Protein AF-A0A1I6H2F8-F1 (afdb_monomer)

Radius of gyration: 28.04 Å; Cα contacts (8 Å, |Δi|>4): 914; chains: 1; bounding box: 103×42×76 Å

Foldseek 3Di:
DDDDDDDDDDPPPPPDPVVLCVVQLAAEDPADPVLVVLLSLLVVLLVCCLPVVVVLLLVQQQLAFADQCVLDHSNVLSVLLVVLAARYEYEDADPPPDQKADDPVDRNYIYGYSVSSVPDDSLLSSLLVSLRSSVSSVFDCVVPDAQFQCSCRHSSNQSSCCSRPSHGDAHSPGDPPDDRAPDDSKDQLVFWLAWAAQQVVQWIWTAGLVQKIAIDHLQEGNSPDDIDGADEPPPDDSNQFQEWEAQNVVQKIWTAGQVQKIAIDHSRYRNNPHHIDGADEPPPDGSVQFLEWYAQNVPRWIWTAGQVQWIATDHSRYRNNPHHIDGADDAPPDGSVQFSYKYANNNVQKIWTAGSVQWIAIDHSRYRNNPHHIDGRIYHD

Nearest PDB structures (foldseek):
  7mq8-assembly1_SG  TM=4.516E-01  e=2.445E-06  Homo sapiens
  8h6l-assembly1_4Z  TM=3.918E-01  e=4.446E-07  Homo sapiens
  6ahd-assembly1_Y  TM=3.918E-01  e=4.981E-07  Homo sapiens
  5o9z-assembly1_L  TM=3.810E-01  e=2.519E-07  Homo sapiens
  8qzs-assembly1_v  TM=3.735E-01  e=9.306E-07  Homo sapiens

Secondary structure (DSSP, 8-state):
----------------SHHHHHHH--EEES--HHHHHHHHHHHHHHHHHHTTTHHHHHHHHHHS--BS-TT--HHHHHHHHHH----EEEEE---TT-SEEE-TTSTTEEEEEHHHHHHS-HHHHHHHHHHHHHHHTT---SSS-TTSTTGGGBHHHHHHHHHHHSSPPPTT-S-TTSPPPSS-SS--GGGEEEEEEETTTTEEEEEETTSEEEEEETTEEEEEEEEEE-B--TT--GGGEEEEEEETTTTEEEEEETTSEEEEEETTEEEEEEEEEE-B--TT--GGGEEEEEEETTTTEEEEEETTSEEEEEETTEEEEEEEEEE-BPSTT--GGGEEEEEEETTTTEEEEEETTSEEEEEETTEEEEEEEEEE-B---

Sequence (381 aa):
MRILALMVATAIVTNSTTPALAETGVRFQSCGTAVKEKIIQAYRRVLKRRGQQREQLVRCMDQAYVVEHQRHGPEKLVNELRKADVTTFLCRNLDANASAHKLLLDRGKMKIDRDFVRDRGTNEVAGTIAHEMMHNRGYKHSGNPIGTDFYPNTVPEQIENCVEMLTPNAYGSGNSNTPIPPGRDHYDATKMLGFALDGENNYVFGWDLNGTVFAGSTTRIHNYRIPYTFAVAPSVNRNDIVGFGLDGDTNMVFAWLRDGRVIAGASNDLDSKRAPYRYRLPSGYTPNDIVGMGVDGENNNNFAWYRDGRVSVGTSDNLGSRRAPYRYTLAPGYTPADVVGMAVDGENNMIFAFYRDGMVSAGTSDDLDKFRAPARVITGR

Mean predicted aligned error: 6.12 Å

Structure (mmCIF, N/CA/C/O backbone):
data_AF-A0A1I6H2F8-F1
#
_entry.id   AF-A0A1I6H2F8-F1
#
loop_
_atom_site.group_PDB
_atom_site.id
_atom_site.type_symbol
_atom_site.label_atom_id
_atom_site.label_alt_id
_atom_site.label_comp_id
_atom_site.label_asym_id
_atom_site.label_entity_id
_atom_site.label_seq_id
_atom_site.pdbx_PDB_ins_code
_atom_site.Cartn_x
_atom_site.Cartn_y
_atom_site.Cartn_z
_atom_site.occupancy
_atom_site.B_iso_or_equiv
_atom_site.auth_seq_id
_atom_site.auth_comp_id
_atom_site.auth_asym_id
_atom_site.auth_atom_id
_atom_site.pdbx_PDB_model_num
ATOM 1 N N . MET A 1 1 ? -75.310 -19.002 44.319 1.00 46.44 1 MET A N 1
ATOM 2 C CA . MET A 1 1 ? -74.051 -19.144 43.552 1.00 46.44 1 MET A CA 1
ATOM 3 C C . MET A 1 1 ? -73.141 -17.973 43.889 1.00 46.44 1 MET A C 1
ATOM 5 O O . MET A 1 1 ? -73.486 -16.850 43.555 1.00 46.44 1 MET A O 1
ATOM 9 N N . ARG A 1 2 ? -72.038 -18.208 44.611 1.00 42.94 2 ARG A N 1
ATOM 10 C CA . ARG A 1 2 ? -70.994 -17.202 44.872 1.00 42.94 2 ARG A CA 1
ATOM 11 C C . ARG A 1 2 ? -69.798 -17.537 43.983 1.00 42.94 2 ARG A C 1
ATOM 13 O O . ARG A 1 2 ? -69.260 -18.633 44.093 1.00 42.94 2 ARG A O 1
ATOM 20 N N . ILE A 1 3 ? -69.441 -16.621 43.090 1.00 47.69 3 ILE A N 1
ATOM 21 C CA . ILE A 1 3 ? -68.282 -16.728 42.199 1.00 47.69 3 ILE A CA 1
ATOM 22 C C . ILE A 1 3 ? -67.080 -16.164 42.965 1.00 47.69 3 ILE A C 1
ATOM 24 O O . ILE A 1 3 ? -67.052 -14.975 43.275 1.00 47.69 3 ILE A O 1
ATOM 28 N N . LEU A 1 4 ? -66.124 -17.026 43.323 1.00 51.28 4 LEU A N 1
ATOM 29 C CA . LEU A 1 4 ? -64.829 -16.619 43.871 1.00 51.28 4 LEU A CA 1
ATOM 30 C C . LEU A 1 4 ? -63.921 -16.196 42.708 1.00 51.28 4 LEU A C 1
ATOM 32 O O . LEU A 1 4 ? -63.583 -17.014 41.855 1.00 51.28 4 LEU A O 1
ATOM 36 N N . ALA A 1 5 ? -63.524 -14.924 42.683 1.00 53.53 5 ALA A N 1
ATOM 37 C CA . ALA A 1 5 ? -62.494 -14.414 41.789 1.00 53.53 5 ALA A CA 1
ATOM 38 C C . ALA A 1 5 ? -61.108 -14.736 42.373 1.00 53.53 5 ALA A C 1
ATOM 40 O O . ALA A 1 5 ? -60.748 -14.254 43.447 1.00 53.53 5 ALA A O 1
ATOM 41 N N . LEU A 1 6 ? -60.343 -15.571 41.670 1.00 56.94 6 LEU A N 1
ATOM 42 C CA . LEU A 1 6 ? -58.971 -15.931 42.015 1.00 56.94 6 LEU A CA 1
ATOM 43 C C . LEU A 1 6 ? -58.028 -14.846 41.460 1.00 56.94 6 LEU A C 1
ATOM 45 O O . LEU A 1 6 ? -57.772 -14.800 40.258 1.00 56.94 6 LEU A O 1
ATOM 49 N N . MET A 1 7 ? -57.534 -13.946 42.315 1.00 50.59 7 MET A N 1
ATOM 50 C CA . MET A 1 7 ? -56.449 -13.029 41.947 1.00 50.59 7 MET A CA 1
ATOM 51 C C . MET A 1 7 ? -55.124 -13.797 41.940 1.00 50.59 7 MET A C 1
ATOM 53 O O . MET A 1 7 ? -54.600 -14.160 42.991 1.00 50.59 7 MET A O 1
ATOM 57 N N . VAL A 1 8 ? -54.573 -14.038 40.751 1.00 59.28 8 VAL A N 1
ATOM 58 C CA . VAL A 1 8 ? -53.205 -14.538 40.581 1.00 59.28 8 VAL A CA 1
ATOM 59 C C . VAL A 1 8 ? -52.257 -13.347 40.713 1.00 59.28 8 VAL A C 1
ATOM 61 O O . VAL A 1 8 ? -52.171 -12.504 39.824 1.00 59.28 8 VAL A O 1
ATOM 64 N N . ALA A 1 9 ? -51.571 -13.253 41.851 1.00 53.38 9 ALA A N 1
ATOM 65 C CA . ALA A 1 9 ? -50.505 -12.284 42.062 1.00 53.38 9 ALA A CA 1
ATOM 66 C C . ALA A 1 9 ? -49.253 -12.736 41.294 1.00 53.38 9 ALA A C 1
ATOM 68 O O . ALA A 1 9 ? -48.520 -13.621 41.735 1.00 53.38 9 ALA A O 1
ATOM 69 N N . THR A 1 10 ? -49.010 -12.142 40.128 1.00 61.38 10 THR A N 1
ATOM 70 C CA . THR A 1 10 ? -47.768 -12.339 39.376 1.00 61.38 10 THR A CA 1
ATOM 71 C C . THR A 1 10 ? -46.630 -11.659 40.136 1.00 61.38 10 THR A C 1
ATOM 73 O O . THR A 1 10 ? -46.508 -10.435 40.127 1.00 61.38 10 THR A O 1
ATOM 76 N N . ALA A 1 11 ? -45.805 -12.441 40.831 1.00 51.50 11 ALA A N 1
ATOM 77 C CA . ALA A 1 11 ? -44.583 -11.938 41.443 1.00 51.50 11 ALA A CA 1
ATOM 78 C C . ALA A 1 11 ? -43.627 -11.474 40.333 1.00 51.50 11 ALA A C 1
ATOM 80 O O . ALA A 1 11 ? -43.073 -12.284 39.590 1.00 51.50 11 ALA A O 1
ATOM 81 N N . ILE A 1 12 ? -43.452 -10.158 40.204 1.00 58.84 12 ILE A N 1
ATOM 82 C CA . ILE A 1 12 ? -42.422 -9.569 39.349 1.00 58.84 12 ILE A CA 1
ATOM 83 C C . ILE A 1 12 ? -41.082 -9.872 40.021 1.00 58.84 12 ILE A C 1
ATOM 85 O O . ILE A 1 12 ? -40.680 -9.197 40.967 1.00 58.84 12 ILE A O 1
ATOM 89 N N . VAL A 1 13 ? -40.405 -10.922 39.558 1.00 52.41 13 VAL A N 1
ATOM 90 C CA . VAL A 1 13 ? -39.018 -11.197 39.935 1.00 52.41 13 VAL A CA 1
ATOM 91 C C . VAL A 1 13 ? -38.171 -10.083 39.327 1.00 52.41 13 VAL A C 1
ATOM 93 O O . VAL A 1 13 ? -37.911 -10.058 38.125 1.00 52.41 13 VAL A O 1
ATOM 96 N N . THR A 1 14 ? -37.779 -9.111 40.148 1.00 52.50 14 THR A N 1
ATOM 97 C CA . THR A 1 14 ? -36.806 -8.097 39.755 1.00 52.50 14 THR A CA 1
ATOM 98 C C . THR A 1 14 ? -35.451 -8.787 39.632 1.00 52.50 14 THR A C 1
ATOM 100 O O . THR A 1 14 ? -34.799 -9.111 40.622 1.00 52.50 14 THR A O 1
ATOM 103 N N . ASN A 1 15 ? -35.036 -9.074 38.396 1.00 50.09 15 ASN A N 1
ATOM 104 C CA . ASN A 1 15 ? -33.700 -9.593 38.122 1.00 50.09 15 ASN A CA 1
ATOM 105 C C . ASN A 1 15 ? -32.667 -8.595 38.659 1.00 50.09 15 ASN A C 1
ATOM 107 O O . ASN A 1 15 ? -32.497 -7.495 38.135 1.00 50.09 15 ASN A O 1
ATOM 111 N N . SER A 1 16 ? -32.009 -8.989 39.746 1.00 54.66 16 SER A N 1
ATOM 112 C CA . SER A 1 16 ? -30.914 -8.258 40.366 1.00 54.66 16 SER A CA 1
ATOM 113 C C . SER A 1 16 ? -29.819 -7.964 39.332 1.00 54.66 16 SER A C 1
ATOM 115 O O . SER A 1 16 ? -29.306 -8.865 38.672 1.00 54.66 16 SER A O 1
ATOM 117 N N . THR A 1 17 ? -29.442 -6.692 39.200 1.00 55.12 17 THR A N 1
ATOM 118 C CA . THR A 1 17 ? -28.393 -6.199 38.288 1.00 55.12 17 THR A CA 1
ATOM 119 C C . THR A 1 17 ? -26.970 -6.423 38.822 1.00 55.12 17 THR A C 1
ATOM 121 O O . THR A 1 17 ? -25.987 -6.075 38.161 1.00 55.12 17 THR A O 1
ATOM 124 N N . THR A 1 18 ? -26.822 -7.023 40.007 1.00 57.19 18 THR A N 1
ATOM 125 C CA . THR A 1 18 ? -25.530 -7.254 40.671 1.00 57.19 18 THR A CA 1
ATOM 126 C C . THR A 1 18 ? -24.567 -8.197 39.917 1.00 57.19 18 THR A C 1
ATOM 128 O O . THR A 1 18 ? -23.368 -7.911 39.939 1.00 57.19 18 THR A O 1
ATOM 131 N N . PRO A 1 19 ? -25.002 -9.248 39.183 1.00 61.53 19 PRO A N 1
ATOM 132 C CA . PRO A 1 19 ? -24.077 -10.158 38.489 1.00 61.53 19 PRO A CA 1
ATOM 133 C C . PRO A 1 19 ? -23.282 -9.492 37.354 1.00 61.53 19 PRO A C 1
ATOM 135 O O . PRO A 1 19 ? -22.143 -9.860 37.083 1.00 61.53 19 PRO A O 1
ATOM 138 N N . ALA A 1 20 ? -23.849 -8.476 36.695 1.00 59.09 20 ALA A N 1
ATOM 139 C CA . ALA A 1 20 ? -23.264 -7.907 35.479 1.00 59.09 20 ALA A CA 1
ATOM 140 C C . ALA A 1 20 ? -22.025 -7.020 35.724 1.00 59.09 20 ALA A C 1
ATOM 142 O O . ALA A 1 20 ? -21.188 -6.861 34.834 1.00 59.09 20 ALA A O 1
ATOM 143 N N . LEU A 1 21 ? -21.886 -6.450 36.926 1.00 59.53 21 LEU A N 1
ATOM 144 C CA . LEU A 1 21 ? -20.728 -5.631 37.313 1.00 59.53 21 LEU A CA 1
ATOM 145 C C . LEU A 1 21 ? -19.488 -6.472 37.625 1.00 59.53 21 LEU A C 1
ATOM 147 O O . LEU A 1 21 ? -18.376 -6.053 37.308 1.00 59.53 21 LEU A O 1
ATOM 151 N N . ALA A 1 22 ? -19.677 -7.651 38.222 1.00 63.72 22 ALA A N 1
ATOM 152 C CA . ALA A 1 22 ? -18.575 -8.522 38.621 1.00 63.72 22 ALA A CA 1
ATOM 153 C C . ALA A 1 22 ? -17.786 -9.053 37.412 1.00 63.72 22 ALA A C 1
ATOM 155 O O . ALA A 1 22 ? -16.574 -9.219 37.493 1.00 63.72 22 ALA A O 1
ATOM 156 N N . GLU A 1 23 ? -18.453 -9.259 36.275 1.00 70.50 23 GLU A N 1
ATOM 157 C CA . GLU A 1 23 ? -17.827 -9.861 35.093 1.00 70.50 23 GLU A CA 1
ATOM 158 C C . GLU A 1 23 ? -16.942 -8.910 34.281 1.00 70.50 23 GLU A C 1
ATOM 160 O O . GLU A 1 23 ? -16.015 -9.361 33.616 1.00 70.50 23 GLU A O 1
ATOM 165 N N . THR A 1 24 ? -17.227 -7.606 34.279 1.00 80.81 24 THR A N 1
ATOM 166 C CA . THR A 1 24 ? -16.480 -6.651 33.436 1.00 80.81 24 THR A CA 1
ATOM 167 C C . THR A 1 24 ? -15.374 -5.920 34.187 1.00 80.81 24 THR A C 1
ATOM 169 O O . THR A 1 24 ? -14.450 -5.416 33.553 1.00 80.81 24 THR A O 1
ATOM 172 N N . GLY A 1 25 ? -15.460 -5.832 35.518 1.00 89.31 25 GLY A N 1
ATOM 173 C CA . GLY A 1 25 ? -14.488 -5.109 36.343 1.00 89.31 25 GLY A CA 1
ATOM 174 C C . GLY A 1 25 ? -14.472 -3.588 36.129 1.00 89.31 25 GLY A C 1
ATOM 175 O O . GLY A 1 25 ? -13.591 -2.913 36.660 1.00 89.31 25 GLY A O 1
ATOM 176 N N . VAL A 1 26 ? -15.427 -3.029 35.371 1.00 94.25 26 VAL A N 1
ATOM 177 C CA . VAL A 1 26 ? -15.472 -1.594 35.054 1.00 94.25 26 VAL A CA 1
ATOM 178 C C . VAL A 1 26 ? -16.368 -0.824 36.020 1.00 94.25 26 VAL A C 1
ATOM 180 O O . VAL A 1 26 ? -17.435 -1.280 36.437 1.00 94.25 26 VAL A O 1
ATOM 183 N N . ARG A 1 27 ? -15.931 0.384 36.377 1.00 95.94 27 ARG A N 1
ATOM 184 C CA . ARG A 1 27 ? -16.668 1.317 37.235 1.00 95.94 27 ARG A CA 1
ATOM 185 C C . ARG A 1 27 ? -17.476 2.289 36.382 1.00 95.94 27 ARG A C 1
ATOM 187 O O . ARG A 1 27 ? -17.083 2.630 35.271 1.00 95.94 27 ARG A O 1
ATOM 194 N N . PHE A 1 28 ? -18.584 2.777 36.926 1.00 96.12 28 PHE A N 1
ATOM 195 C CA . PHE A 1 28 ? -19.455 3.743 36.258 1.00 96.12 28 PHE A CA 1
ATOM 196 C C . PHE A 1 28 ? -19.652 4.961 37.148 1.00 96.12 28 PHE A C 1
ATOM 198 O O . PHE A 1 28 ? -19.914 4.811 38.342 1.00 96.12 28 PHE A O 1
ATOM 205 N N . GLN A 1 29 ? -19.559 6.154 36.569 1.00 96.69 29 GLN A N 1
ATOM 206 C CA . GLN A 1 29 ? -19.866 7.411 37.247 1.00 96.69 29 GLN A CA 1
ATOM 207 C C . GLN A 1 29 ? -20.886 8.195 36.427 1.00 96.69 29 GLN A C 1
ATOM 209 O O . GLN A 1 29 ? -20.746 8.319 35.211 1.00 96.69 29 GLN A O 1
ATOM 214 N N . SER A 1 30 ? -21.907 8.723 37.105 1.00 96.31 30 SER A N 1
ATOM 215 C CA . SER A 1 30 ? -22.955 9.561 36.499 1.00 96.31 30 SER A CA 1
ATOM 216 C C . SER A 1 30 ? -23.764 8.883 35.377 1.00 96.31 30 SER A C 1
ATOM 218 O O . SER A 1 30 ? -24.385 9.556 34.560 1.00 96.31 30 SER A O 1
ATOM 220 N N . CYS A 1 31 ? -23.802 7.548 35.346 1.00 95.12 31 CYS A N 1
ATOM 221 C CA . CYS A 1 31 ? -24.565 6.770 34.369 1.00 95.12 31 CYS A CA 1
ATOM 222 C C . CYS A 1 31 ? -25.918 6.337 34.947 1.00 95.12 31 CYS A C 1
ATOM 224 O O . CYS A 1 31 ? -25.958 5.687 35.992 1.00 95.12 31 CYS A O 1
ATOM 226 N N . GLY A 1 32 ? -27.018 6.640 34.251 1.00 95.12 32 GLY A N 1
ATOM 227 C CA . GLY A 1 32 ? -28.323 6.040 34.555 1.00 95.12 32 GLY A CA 1
ATOM 228 C C . GLY A 1 32 ? -28.325 4.530 34.280 1.00 95.12 32 GLY A C 1
ATOM 229 O O . GLY A 1 32 ? -27.518 4.050 33.483 1.00 95.12 32 GLY A O 1
ATOM 230 N N . THR A 1 33 ? -29.230 3.779 34.914 1.00 94.06 33 THR A N 1
ATOM 231 C CA . THR A 1 33 ? -29.260 2.302 34.853 1.00 94.06 33 THR A CA 1
ATOM 232 C C . THR A 1 33 ? -29.285 1.759 33.422 1.00 94.06 33 THR A C 1
ATOM 234 O O . THR A 1 33 ? -28.421 0.962 33.069 1.00 94.06 33 THR A O 1
ATOM 237 N N . ALA A 1 34 ? -30.187 2.255 32.568 1.00 94.56 34 ALA A N 1
ATOM 238 C CA . ALA A 1 34 ? -30.300 1.795 31.179 1.00 94.56 34 ALA A CA 1
ATOM 239 C C . ALA A 1 34 ? -29.028 2.068 30.349 1.00 94.56 34 ALA A C 1
ATOM 241 O O . ALA A 1 34 ? -28.564 1.216 29.593 1.00 94.56 34 ALA A O 1
ATOM 242 N N . VAL A 1 35 ? -28.420 3.245 30.531 1.00 95.88 35 VAL A N 1
ATOM 243 C CA . VAL A 1 35 ? -27.164 3.639 29.864 1.00 95.88 35 VAL A CA 1
ATOM 244 C C . VAL A 1 35 ? -26.019 2.734 30.319 1.00 95.88 35 VAL A C 1
ATOM 246 O O . VAL A 1 35 ? -25.266 2.217 29.498 1.00 95.88 35 VAL A O 1
ATOM 249 N N . LYS A 1 36 ? -25.921 2.484 31.629 1.00 95.62 36 LYS A N 1
ATOM 250 C CA . LYS A 1 36 ? -24.929 1.581 32.219 1.00 95.62 36 LYS A CA 1
ATOM 251 C C . LYS A 1 36 ? -25.048 0.164 31.657 1.00 95.62 36 LYS A C 1
ATOM 253 O O . LYS A 1 36 ? -24.040 -0.408 31.255 1.00 95.62 36 LYS A O 1
ATOM 258 N N . GLU A 1 37 ? -26.252 -0.397 31.611 1.00 94.88 37 GLU A N 1
ATOM 259 C CA . GLU A 1 37 ? -26.484 -1.741 31.071 1.00 94.88 37 GLU A CA 1
ATOM 260 C C . GLU A 1 37 ? -26.068 -1.845 29.603 1.00 94.88 37 GLU A C 1
ATOM 262 O O . GLU A 1 37 ? -25.376 -2.798 29.233 1.00 94.88 37 GLU A O 1
ATOM 267 N N . LYS A 1 38 ? -26.398 -0.840 28.783 1.00 96.50 38 LYS A N 1
ATOM 268 C CA . LYS A 1 38 ? -25.986 -0.830 27.377 1.00 96.50 38 LYS A CA 1
ATOM 269 C C . LYS A 1 38 ? -24.465 -0.728 27.218 1.00 96.50 38 LYS A C 1
ATOM 271 O O . LYS A 1 38 ? -23.902 -1.473 26.419 1.00 96.50 38 LYS A O 1
ATOM 276 N N . ILE A 1 39 ? -23.779 0.099 28.016 1.00 96.81 39 ILE A N 1
ATOM 277 C CA . ILE A 1 39 ? -22.304 0.160 28.003 1.00 96.81 39 ILE A CA 1
ATOM 278 C C . ILE A 1 39 ? -21.697 -1.187 28.413 1.00 96.81 39 ILE A C 1
ATOM 280 O O . ILE A 1 39 ? -20.746 -1.634 27.780 1.00 96.81 39 ILE A O 1
ATOM 284 N N . ILE A 1 40 ? -22.246 -1.871 29.426 1.00 95.75 40 ILE A N 1
ATOM 285 C CA . ILE A 1 40 ? -21.775 -3.211 29.825 1.00 95.75 40 ILE A CA 1
ATOM 286 C C . ILE A 1 40 ? -21.890 -4.190 28.651 1.00 95.75 40 ILE A C 1
ATOM 288 O O . ILE A 1 40 ? -20.945 -4.927 28.368 1.00 95.75 40 ILE A O 1
ATOM 292 N N . GLN A 1 41 ? -23.029 -4.203 27.953 1.00 96.31 41 GLN A N 1
ATOM 293 C CA . GLN A 1 41 ? -23.232 -5.075 26.793 1.00 96.31 41 GLN A CA 1
ATOM 294 C C . GLN A 1 41 ? -22.271 -4.737 25.644 1.00 96.31 41 GLN A C 1
ATOM 296 O O . GLN A 1 41 ? -21.648 -5.641 25.082 1.00 96.31 41 GLN A O 1
ATOM 301 N N . ALA A 1 42 ? -22.108 -3.450 25.332 1.00 97.44 42 ALA A N 1
ATOM 302 C CA . ALA A 1 42 ? -21.187 -2.975 24.306 1.00 97.44 42 ALA A CA 1
ATOM 303 C C . ALA A 1 42 ? -19.735 -3.347 24.645 1.00 97.44 42 ALA A C 1
ATOM 305 O O . ALA A 1 42 ? -19.031 -3.937 23.828 1.00 97.44 42 ALA A O 1
ATOM 306 N N . TYR A 1 43 ? -19.302 -3.118 25.887 1.00 97.12 43 TYR A N 1
ATOM 307 C CA . TYR A 1 43 ? -17.950 -3.454 26.324 1.00 97.12 43 TYR A CA 1
ATOM 308 C C . TYR A 1 43 ? -17.697 -4.964 26.323 1.00 97.12 43 TYR A C 1
ATOM 310 O O . TYR A 1 43 ? -16.662 -5.409 25.833 1.00 97.12 43 TYR A O 1
ATOM 318 N N . ARG A 1 44 ? -18.661 -5.789 26.760 1.00 95.75 44 ARG A N 1
ATOM 319 C CA . ARG A 1 44 ? -18.577 -7.255 26.607 1.00 95.75 44 ARG A CA 1
ATOM 320 C C . ARG A 1 44 ? -18.386 -7.666 25.149 1.00 95.75 44 ARG A C 1
ATOM 322 O O . ARG A 1 44 ? -17.638 -8.604 24.881 1.00 95.75 44 ARG A O 1
ATOM 329 N N . ARG A 1 45 ? -19.014 -6.964 24.200 1.00 96.94 45 ARG A N 1
ATOM 330 C CA . ARG A 1 45 ? -18.802 -7.207 22.768 1.00 96.94 45 ARG A CA 1
ATOM 331 C C . ARG A 1 45 ? -17.371 -6.868 22.349 1.00 96.94 45 ARG A C 1
ATOM 333 O O . ARG A 1 45 ? -16.751 -7.702 21.696 1.00 96.94 45 ARG A O 1
ATOM 340 N N . VAL A 1 46 ? -16.804 -5.745 22.798 1.00 97.06 46 VAL A N 1
ATOM 341 C CA . VAL A 1 46 ? -15.376 -5.421 22.587 1.00 97.06 46 VAL A CA 1
ATOM 342 C C . VAL A 1 46 ? -14.468 -6.522 23.153 1.00 97.06 46 VAL A C 1
ATOM 344 O O . VAL A 1 46 ? -13.580 -7.015 22.453 1.00 97.06 46 VAL A O 1
ATOM 347 N N . LEU A 1 47 ? -14.720 -6.973 24.390 1.00 96.00 47 LEU A N 1
ATOM 348 C CA . LEU A 1 47 ? -13.973 -8.061 25.034 1.00 96.00 47 LEU A CA 1
ATOM 349 C C . LEU A 1 47 ? -14.062 -9.370 24.235 1.00 96.00 47 LEU A C 1
ATOM 351 O O . LEU A 1 47 ? -13.044 -10.027 24.010 1.00 96.00 47 LEU A O 1
ATOM 355 N N . LYS A 1 48 ? -15.260 -9.723 23.753 1.00 96.44 48 LYS A N 1
ATOM 356 C CA . LYS A 1 48 ? -15.483 -10.887 22.890 1.00 96.44 48 LYS A CA 1
ATOM 357 C C . LYS A 1 48 ? -14.703 -10.771 21.579 1.00 96.44 48 LYS A C 1
ATOM 359 O O . LYS A 1 48 ? -14.029 -11.729 21.208 1.00 96.44 48 LYS A O 1
ATOM 364 N N . ARG A 1 49 ? -14.741 -9.611 20.910 1.00 96.81 49 ARG A N 1
ATOM 365 C CA . ARG A 1 49 ? -14.029 -9.349 19.645 1.00 96.81 49 ARG A CA 1
ATOM 366 C C . ARG A 1 49 ? -12.516 -9.494 19.787 1.00 96.81 49 ARG A C 1
ATOM 368 O O . ARG A 1 49 ? -11.903 -10.217 19.012 1.00 96.81 49 ARG A O 1
ATOM 375 N N . ARG A 1 50 ? -11.918 -8.867 20.804 1.00 94.81 50 ARG A N 1
ATOM 376 C CA . ARG A 1 50 ? -10.458 -8.908 21.022 1.00 94.81 50 ARG A CA 1
ATOM 377 C C . ARG A 1 50 ? -9.949 -10.207 21.667 1.00 94.81 50 ARG A C 1
ATOM 379 O O . ARG A 1 50 ? -8.744 -10.439 21.684 1.00 94.81 50 ARG A O 1
ATOM 386 N N . GLY A 1 51 ? -10.850 -11.024 22.219 1.00 94.56 51 GLY A N 1
ATOM 387 C CA . GLY A 1 51 ? -10.559 -12.327 22.823 1.00 94.56 51 GLY A CA 1
ATOM 388 C C . GLY A 1 51 ? -11.046 -13.485 21.952 1.00 94.56 51 GLY A C 1
ATOM 389 O O . GLY A 1 51 ? -10.326 -13.964 21.083 1.00 94.56 51 GLY A O 1
ATOM 390 N N . GLN A 1 52 ? -12.285 -13.923 22.181 1.00 96.12 52 GLN A N 1
ATOM 391 C CA . GLN A 1 52 ? -12.882 -15.105 21.541 1.00 96.12 52 GLN A CA 1
ATOM 392 C C . GLN A 1 52 ? -12.974 -15.016 20.009 1.00 96.12 52 GLN A C 1
ATOM 394 O O . GLN A 1 52 ? -12.955 -16.042 19.341 1.00 96.12 52 GLN A O 1
ATOM 399 N N . GLN A 1 53 ? -13.087 -13.813 19.444 1.00 96.62 53 GLN A N 1
ATOM 400 C CA . GLN A 1 53 ? -13.171 -13.589 17.995 1.00 96.62 53 GLN A CA 1
ATOM 401 C C . GLN A 1 53 ? -11.933 -12.870 17.444 1.00 96.62 53 GLN A C 1
ATOM 403 O O . GLN A 1 53 ? -12.016 -12.203 16.410 1.00 96.62 53 GLN A O 1
ATOM 408 N N . ARG A 1 54 ? -10.776 -13.013 18.111 1.00 97.00 54 ARG A N 1
ATOM 409 C CA . ARG A 1 54 ? -9.531 -12.329 17.727 1.00 97.00 54 ARG A CA 1
ATOM 410 C C . ARG A 1 54 ? -9.166 -12.575 16.267 1.00 97.00 54 ARG A C 1
ATOM 412 O O . ARG A 1 54 ? -8.820 -11.629 15.578 1.00 97.00 54 ARG A O 1
ATOM 419 N N . GLU A 1 55 ? -9.253 -13.812 15.788 1.00 96.69 55 GLU A N 1
ATOM 420 C CA . GLU A 1 55 ? -8.888 -14.154 14.405 1.00 96.69 55 GLU A CA 1
ATOM 421 C C . GLU A 1 55 ? -9.769 -13.449 13.368 1.00 96.69 55 GLU A C 1
ATOM 423 O O . GLU A 1 55 ? -9.269 -12.984 12.348 1.00 96.69 55 GLU A O 1
ATOM 428 N N . GLN A 1 56 ? -11.070 -13.312 13.645 1.00 97.31 56 GLN A N 1
ATOM 429 C CA . GLN A 1 56 ? -11.999 -12.581 12.777 1.00 97.31 56 GLN A CA 1
ATOM 430 C C . GLN A 1 56 ? -11.661 -11.089 12.757 1.00 97.31 56 GLN A C 1
ATOM 432 O O . GLN A 1 56 ? -11.659 -10.471 11.698 1.00 97.31 56 GLN A O 1
ATOM 437 N N . LEU A 1 57 ? -11.327 -10.523 13.921 1.00 97.00 57 LEU A N 1
ATOM 438 C CA . LEU A 1 57 ? -10.926 -9.125 14.032 1.00 97.00 57 LEU A CA 1
ATOM 439 C C . LEU A 1 57 ? -9.577 -8.858 13.342 1.00 97.00 57 LEU A C 1
ATOM 441 O O . LEU A 1 57 ? -9.446 -7.868 12.631 1.00 97.00 57 LEU A O 1
ATOM 445 N N . VAL A 1 58 ? -8.595 -9.753 13.497 1.00 94.25 58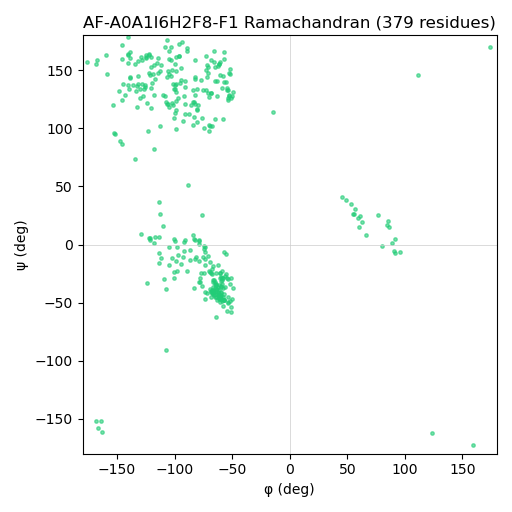 VAL A N 1
ATOM 446 C CA . VAL A 1 58 ? -7.311 -9.678 12.780 1.00 94.25 58 VAL A CA 1
ATOM 447 C C . VAL A 1 58 ? -7.537 -9.757 11.275 1.00 94.25 58 VAL A C 1
ATOM 449 O O . VAL A 1 58 ? -6.961 -8.953 10.557 1.00 94.25 58 VAL A O 1
ATOM 452 N N . ARG A 1 59 ? -8.401 -10.664 10.800 1.00 92.38 59 ARG A N 1
ATOM 453 C CA . ARG A 1 59 ? -8.748 -10.768 9.377 1.00 92.38 59 ARG A CA 1
ATOM 454 C C . ARG A 1 59 ? -9.413 -9.498 8.851 1.00 92.38 59 ARG A C 1
ATOM 456 O O . ARG A 1 59 ? -9.039 -9.040 7.783 1.00 92.38 59 ARG A O 1
ATOM 463 N N . CYS A 1 60 ? -10.347 -8.917 9.603 1.00 94.50 60 CYS A N 1
ATOM 464 C CA . CYS A 1 60 ? -10.975 -7.649 9.231 1.00 94.50 60 CYS A CA 1
ATOM 465 C C . CYS A 1 60 ? -9.935 -6.528 9.098 1.00 94.50 60 CYS A C 1
ATOM 467 O O . CYS A 1 60 ? -9.889 -5.844 8.083 1.00 94.50 60 CYS A O 1
ATOM 469 N N . MET A 1 61 ? -9.035 -6.408 10.079 1.00 93.06 61 MET A N 1
ATOM 470 C CA . MET A 1 61 ? -7.942 -5.434 10.034 1.00 93.06 61 MET A CA 1
ATOM 471 C C . MET A 1 61 ? -6.892 -5.743 8.959 1.00 93.06 61 MET A C 1
ATOM 473 O O . MET A 1 61 ? -6.188 -4.839 8.538 1.00 93.06 61 MET A O 1
ATOM 477 N N . ASP A 1 62 ? -6.747 -6.997 8.531 1.00 88.81 62 ASP A N 1
ATOM 478 C CA . ASP A 1 62 ? -5.857 -7.384 7.428 1.00 88.81 62 ASP A CA 1
ATOM 479 C C . ASP A 1 62 ? -6.446 -7.053 6.051 1.00 88.81 62 ASP A C 1
ATOM 481 O O . ASP A 1 62 ? -5.697 -6.860 5.101 1.00 88.81 62 ASP A O 1
ATOM 485 N N . GLN A 1 63 ? -7.775 -6.959 5.960 1.00 87.44 63 GLN A N 1
ATOM 486 C CA . GLN A 1 63 ? -8.508 -6.503 4.775 1.00 87.44 63 GLN A CA 1
ATOM 487 C C . GLN A 1 63 ? -8.674 -4.980 4.722 1.00 87.44 63 GLN A C 1
ATOM 489 O O . GLN A 1 63 ? -9.104 -4.448 3.701 1.00 87.44 63 GLN A O 1
ATOM 494 N N . ALA A 1 64 ? -8.403 -4.287 5.826 1.00 89.94 64 ALA A N 1
ATOM 495 C CA . ALA A 1 64 ? -8.559 -2.849 5.922 1.00 89.94 64 ALA A CA 1
ATOM 496 C C . ALA A 1 64 ? -7.485 -2.105 5.114 1.00 89.94 64 ALA A C 1
ATOM 498 O O . ALA A 1 64 ? -6.374 -2.590 4.912 1.00 89.94 64 ALA A O 1
ATOM 499 N N . TYR A 1 65 ? -7.831 -0.887 4.697 1.00 89.44 65 TYR A N 1
ATOM 500 C CA . TYR A 1 65 ? -6.855 0.143 4.366 1.00 89.44 65 TYR A CA 1
ATOM 501 C C . TYR A 1 65 ? -6.752 1.094 5.564 1.00 89.44 65 TYR A C 1
ATOM 503 O O . TYR A 1 65 ? -7.720 1.772 5.914 1.00 89.44 65 TYR A O 1
ATOM 511 N N . VAL A 1 66 ? -5.600 1.095 6.213 1.00 90.12 66 VAL A N 1
ATOM 512 C CA . VAL A 1 66 ? -5.249 1.732 7.473 1.00 90.12 66 VAL A CA 1
ATOM 513 C C . VAL A 1 66 ? -4.105 2.732 7.271 1.00 90.12 66 VAL A C 1
ATOM 515 O O . VAL A 1 66 ? -2.957 2.379 7.008 1.00 90.12 66 VAL A O 1
ATOM 518 N N . VAL A 1 67 ? -4.380 4.004 7.530 1.00 90.12 67 VAL A N 1
ATOM 519 C CA . VAL A 1 67 ? -3.380 5.070 7.650 1.00 90.12 67 VAL A CA 1
ATOM 520 C C . VAL A 1 67 ? -3.017 5.312 9.120 1.00 90.12 67 VAL A C 1
ATOM 522 O O . VAL A 1 67 ? -3.718 4.896 10.043 1.00 90.12 67 VAL A O 1
ATOM 525 N N . GLU A 1 68 ? -1.883 5.977 9.366 1.00 89.06 68 GLU A N 1
ATOM 526 C CA . GLU A 1 68 ? -1.407 6.334 10.722 1.00 89.06 68 GLU A CA 1
ATOM 527 C C . GLU A 1 68 ? -1.133 5.134 11.657 1.00 89.06 68 GLU A C 1
ATOM 529 O O . GLU A 1 68 ? -1.102 5.254 12.883 1.00 89.06 68 GLU A O 1
ATOM 534 N N . HIS A 1 69 ? -0.858 3.960 11.088 1.00 88.00 69 HIS A N 1
ATOM 535 C CA . HIS A 1 69 ? -0.668 2.708 11.829 1.00 88.00 69 HIS A CA 1
ATOM 536 C C . HIS A 1 69 ? 0.704 2.527 12.493 1.00 88.00 69 HIS A C 1
ATOM 538 O O . HIS A 1 69 ? 0.956 1.479 13.086 1.00 88.00 69 HIS A O 1
ATOM 544 N N . GLN A 1 70 ? 1.612 3.508 12.416 1.00 88.44 70 GLN A N 1
ATOM 545 C CA . GLN A 1 70 ? 2.949 3.445 13.037 1.00 88.44 70 GLN A CA 1
ATOM 546 C C . GLN A 1 70 ? 3.743 2.179 12.647 1.00 88.44 70 GLN A C 1
ATOM 548 O O . GLN A 1 70 ? 4.460 1.601 13.463 1.00 88.44 70 GLN A O 1
ATOM 553 N N . ARG A 1 71 ? 3.580 1.694 11.406 1.00 83.75 71 ARG A N 1
ATOM 554 C CA . ARG A 1 71 ? 4.169 0.429 10.913 1.00 83.75 71 ARG A CA 1
ATOM 555 C C . ARG A 1 71 ? 3.726 -0.823 11.684 1.00 83.75 71 ARG A C 1
ATOM 557 O O . ARG A 1 71 ? 4.314 -1.893 11.521 1.00 83.75 71 ARG A O 1
ATOM 564 N N . HIS A 1 72 ? 2.671 -0.746 12.491 1.00 88.25 72 HIS A N 1
ATOM 565 C CA . HIS A 1 72 ? 2.083 -1.911 13.145 1.00 88.25 72 HIS A CA 1
ATOM 566 C C . HIS A 1 72 ? 1.244 -2.716 12.152 1.00 88.25 72 HIS A C 1
ATOM 568 O O . HIS A 1 72 ? 0.644 -2.151 11.239 1.00 88.25 72 HIS A O 1
ATOM 574 N N . GLY A 1 73 ? 1.301 -4.044 12.269 1.00 85.62 73 GLY A N 1
ATOM 575 C CA . GLY A 1 73 ? 0.475 -4.962 11.482 1.00 85.62 73 GLY A CA 1
ATOM 576 C C . GLY A 1 73 ? -0.859 -5.261 12.177 1.00 85.62 73 GLY A C 1
ATOM 577 O O . GLY A 1 73 ? -0.977 -4.969 13.372 1.00 85.62 73 GLY A O 1
ATOM 578 N N . PRO A 1 74 ? -1.822 -5.898 11.486 1.00 90.69 74 PRO A N 1
ATOM 579 C CA . PRO A 1 74 ? -3.160 -6.189 12.014 1.00 90.69 74 PRO A CA 1
ATOM 580 C C . PRO A 1 74 ? -3.142 -6.867 13.387 1.00 90.69 74 PRO A C 1
ATOM 582 O O . PRO A 1 74 ? -3.780 -6.405 14.330 1.00 90.69 74 PRO A O 1
ATOM 585 N N . GLU A 1 75 ? -2.315 -7.900 13.560 1.00 92.75 75 GLU A N 1
ATOM 586 C CA . GLU A 1 75 ? -2.163 -8.583 14.848 1.00 92.75 75 GLU A CA 1
ATOM 587 C C . GLU A 1 75 ? -1.688 -7.671 15.975 1.00 92.75 75 GLU A C 1
ATOM 589 O O . GLU A 1 75 ? -2.167 -7.771 17.107 1.00 92.75 75 GLU A O 1
ATOM 594 N N . LYS A 1 76 ? -0.738 -6.779 15.676 1.00 94.12 76 LYS A N 1
ATOM 595 C CA . LYS A 1 76 ? -0.232 -5.821 16.653 1.00 94.12 76 LYS A CA 1
ATOM 596 C C . LYS A 1 76 ? -1.315 -4.801 16.988 1.00 94.12 76 LYS A C 1
ATOM 598 O O . LYS A 1 76 ? -1.538 -4.584 18.170 1.00 94.12 76 LYS A O 1
ATOM 603 N N . LEU A 1 77 ? -2.030 -4.255 16.001 1.00 95.19 77 LEU A N 1
ATOM 604 C CA . LEU A 1 77 ? -3.149 -3.327 16.225 1.00 95.19 77 LEU A CA 1
ATOM 605 C C . LEU A 1 77 ? -4.230 -3.950 17.125 1.00 95.19 77 LEU A C 1
ATOM 607 O O . LEU A 1 77 ? -4.610 -3.357 18.135 1.00 95.19 77 LEU A O 1
ATOM 611 N N . VAL A 1 78 ? -4.640 -5.191 16.844 1.00 96.81 78 VAL A N 1
ATOM 612 C CA . VAL A 1 78 ? -5.607 -5.932 17.675 1.00 96.81 78 VAL A CA 1
ATOM 613 C C . VAL A 1 78 ? -5.056 -6.219 19.077 1.00 96.81 78 VAL A C 1
ATOM 615 O O . VAL A 1 78 ? -5.770 -6.102 20.075 1.00 96.81 78 VAL A O 1
ATOM 618 N N . ASN A 1 79 ? -3.766 -6.541 19.198 1.00 96.38 79 ASN A N 1
ATOM 619 C CA . ASN A 1 79 ? -3.119 -6.705 20.500 1.00 96.38 79 ASN A CA 1
ATOM 620 C C . ASN A 1 79 ? -3.025 -5.382 21.280 1.00 96.38 79 ASN A C 1
ATOM 622 O O . ASN A 1 79 ? -3.087 -5.404 22.509 1.00 96.38 79 ASN A O 1
ATOM 626 N N . GLU A 1 80 ? -2.884 -4.242 20.605 1.00 96.44 80 GLU A N 1
ATOM 627 C CA . GLU A 1 80 ? -2.913 -2.923 21.236 1.00 96.44 80 GLU A CA 1
ATOM 628 C C . GLU A 1 80 ? -4.316 -2.596 21.768 1.00 96.44 80 GLU A C 1
ATOM 630 O O . GLU A 1 80 ? -4.419 -2.157 22.913 1.00 96.44 80 GLU A O 1
ATOM 635 N N . LEU A 1 81 ? -5.388 -2.938 21.039 1.00 96.31 81 LEU A N 1
ATOM 636 C CA . LEU A 1 81 ? -6.766 -2.860 21.551 1.00 96.31 81 LEU A CA 1
ATOM 637 C C . LEU A 1 81 ? -6.960 -3.718 22.816 1.00 96.31 81 LEU A C 1
ATOM 639 O O . LEU A 1 81 ? -7.650 -3.324 23.759 1.00 96.31 81 LEU A O 1
ATOM 643 N N . ARG A 1 82 ? -6.320 -4.892 22.888 1.00 93.38 82 ARG A N 1
ATOM 644 C CA . ARG A 1 82 ? -6.334 -5.739 24.095 1.00 93.38 82 ARG A CA 1
ATOM 645 C C . ARG A 1 82 ? -5.655 -5.081 25.296 1.00 93.38 82 ARG A C 1
ATOM 647 O O . ARG A 1 82 ? -6.102 -5.285 26.414 1.00 93.38 82 ARG A O 1
ATOM 654 N N . LYS A 1 83 ? -4.601 -4.294 25.077 1.00 93.00 83 LYS A N 1
ATOM 655 C CA . LYS A 1 83 ? -3.878 -3.572 26.142 1.00 93.00 83 LYS A CA 1
ATOM 656 C C . LYS A 1 83 ? -4.561 -2.263 26.554 1.00 93.00 83 LYS A C 1
ATOM 658 O O . LYS A 1 83 ? -4.138 -1.628 27.516 1.00 93.00 83 LYS A O 1
ATOM 663 N N . ALA A 1 84 ? -5.560 -1.817 25.799 1.00 89.38 84 ALA A N 1
ATOM 664 C CA . ALA A 1 84 ? -6.215 -0.528 25.961 1.00 89.38 84 ALA A CA 1
ATOM 665 C C . ALA A 1 84 ? -7.395 -0.578 26.942 1.00 89.38 84 ALA A C 1
ATOM 667 O O . ALA A 1 84 ? -8.498 -0.169 26.600 1.00 89.38 84 ALA A O 1
ATOM 668 N N . ASP A 1 85 ? -7.199 -1.117 28.143 1.00 89.19 85 ASP A N 1
ATOM 669 C CA . ASP A 1 85 ? -8.317 -1.364 29.055 1.00 89.19 85 ASP A CA 1
ATOM 670 C C . ASP A 1 85 ? -9.011 -0.088 29.535 1.00 89.19 85 ASP A C 1
ATOM 672 O O . ASP A 1 85 ? -8.376 0.921 29.852 1.00 89.19 85 ASP A O 1
ATOM 676 N N . VAL A 1 86 ? -10.339 -0.172 29.631 1.00 93.44 86 VAL A N 1
ATOM 677 C CA . VAL A 1 86 ? -11.186 0.838 30.264 1.00 93.44 86 VAL A CA 1
ATOM 678 C C . VAL A 1 86 ? -11.552 0.324 31.647 1.00 93.44 86 VAL A C 1
ATOM 680 O O . VAL A 1 86 ? -12.151 -0.736 31.784 1.00 93.44 86 VAL A O 1
ATOM 683 N N . THR A 1 87 ? -11.187 1.070 32.681 1.00 92.94 87 THR A N 1
ATOM 684 C CA . THR A 1 87 ? -11.504 0.768 34.081 1.00 92.94 87 THR A CA 1
ATOM 685 C C . THR A 1 87 ? -12.680 1.592 34.590 1.00 92.94 87 THR A C 1
ATOM 687 O O . THR A 1 87 ? -13.338 1.185 35.545 1.00 92.94 87 THR A O 1
ATOM 690 N N . THR A 1 88 ? -12.960 2.754 33.986 1.00 96.38 88 THR A N 1
ATOM 691 C CA . THR A 1 88 ? -14.060 3.637 34.400 1.00 96.38 88 THR A CA 1
ATOM 692 C C . THR A 1 88 ? -14.737 4.314 33.210 1.00 96.38 88 THR A C 1
ATOM 694 O O . THR A 1 88 ? -14.082 5.001 32.428 1.00 96.38 88 THR A O 1
ATOM 697 N N . PHE A 1 89 ? -16.064 4.212 33.141 1.00 96.94 89 PHE A N 1
ATOM 698 C CA . PHE A 1 89 ? -16.907 5.005 32.247 1.00 96.94 89 PHE A CA 1
ATOM 699 C C . PHE A 1 89 ? -17.521 6.195 32.990 1.00 96.94 89 PHE A C 1
ATOM 701 O O . PHE A 1 89 ? -18.091 6.047 34.076 1.00 96.94 89 PHE A O 1
ATOM 708 N N . LEU A 1 90 ? -17.409 7.379 32.392 1.00 97.06 90 LEU A N 1
ATOM 709 C CA . LEU A 1 90 ? -17.965 8.637 32.879 1.00 97.06 90 LEU A CA 1
ATOM 710 C C . LEU A 1 90 ? -19.076 9.079 31.919 1.00 97.06 90 LEU A C 1
ATOM 712 O O . LEU A 1 90 ? -18.780 9.603 30.846 1.00 97.06 90 LEU A O 1
ATOM 716 N N . CYS A 1 91 ? -20.341 8.881 32.292 1.00 96.94 91 CYS A N 1
ATOM 717 C CA . CYS A 1 91 ? -21.462 9.286 31.443 1.00 96.94 91 CYS A CA 1
ATOM 718 C C . CYS A 1 91 ? -21.795 10.761 31.668 1.00 96.94 91 CYS A C 1
ATOM 720 O O . CYS A 1 91 ? -22.078 11.172 32.797 1.00 96.94 91 CYS A O 1
ATOM 722 N N . ARG A 1 92 ? -21.758 11.564 30.605 1.00 95.38 92 ARG A N 1
ATOM 723 C CA . ARG A 1 92 ? -22.104 12.995 30.620 1.00 95.38 92 ARG A CA 1
ATOM 724 C C . ARG A 1 92 ? -22.761 13.365 29.296 1.00 95.38 92 ARG A C 1
ATOM 726 O O . ARG A 1 92 ? -22.762 12.550 28.387 1.00 95.38 92 ARG A O 1
ATOM 733 N N . ASN A 1 93 ? -23.295 14.574 29.203 1.00 93.88 93 ASN A N 1
ATOM 734 C CA . ASN A 1 93 ? -23.582 15.161 27.901 1.00 93.88 93 ASN A CA 1
ATOM 735 C C . ASN A 1 93 ? -22.274 15.786 27.401 1.00 93.88 93 ASN A C 1
ATOM 737 O O . ASN A 1 93 ? -21.655 16.565 28.136 1.00 93.88 93 ASN A O 1
ATOM 741 N N . LEU A 1 94 ? -21.809 15.357 26.234 1.00 93.62 94 LEU A N 1
ATOM 742 C CA . LEU A 1 94 ? -20.641 15.912 25.556 1.00 93.62 94 LEU A CA 1
ATOM 743 C C . LEU A 1 94 ? -21.086 16.997 24.565 1.00 93.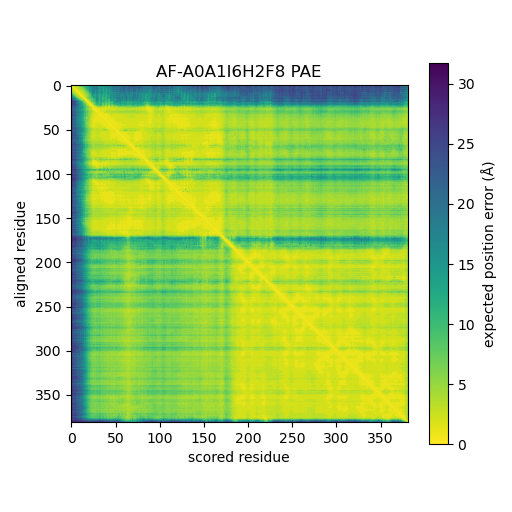62 94 LEU A C 1
ATOM 745 O O . LEU A 1 94 ? -22.280 17.254 24.401 1.00 93.62 94 LEU A O 1
ATOM 749 N N . ASP A 1 95 ? -20.119 17.676 23.952 1.00 92.00 95 ASP A N 1
ATOM 750 C CA . ASP A 1 95 ? -20.409 18.687 22.938 1.00 92.00 95 ASP A CA 1
ATOM 751 C C . ASP A 1 95 ? -21.133 18.063 21.736 1.00 92.00 95 ASP A C 1
ATOM 753 O O . ASP A 1 95 ? -20.997 16.869 21.452 1.00 92.00 95 ASP A O 1
ATOM 757 N N . ALA A 1 96 ? -21.896 18.882 21.006 1.00 78.00 96 ALA A N 1
ATOM 758 C CA . ALA A 1 96 ? -22.547 18.439 19.780 1.00 78.00 96 ALA A CA 1
ATOM 759 C C . ALA A 1 96 ? -21.490 17.827 18.841 1.00 78.00 96 ALA A C 1
ATOM 761 O O . ALA A 1 96 ? -20.502 18.487 18.517 1.00 78.00 96 ALA A O 1
ATOM 762 N N . ASN A 1 97 ? -21.715 16.577 18.419 1.00 81.62 97 ASN A N 1
ATOM 763 C CA . ASN A 1 97 ? -20.842 15.730 17.584 1.00 81.62 97 ASN A CA 1
ATOM 764 C C . ASN A 1 97 ? -19.796 14.864 18.314 1.00 81.62 97 ASN A C 1
ATOM 766 O O . ASN A 1 97 ? -19.066 14.134 17.647 1.00 81.62 97 ASN A O 1
ATOM 770 N N . ALA A 1 98 ? -19.730 14.880 19.647 1.00 90.06 98 ALA A N 1
ATOM 771 C CA . ALA A 1 98 ? -18.858 13.978 20.396 1.00 90.06 98 ALA A CA 1
ATOM 772 C C . ALA A 1 98 ? -19.618 12.761 20.948 1.00 90.06 98 ALA A C 1
ATOM 774 O O . ALA A 1 98 ? -20.455 12.894 21.836 1.00 90.06 98 ALA A O 1
ATOM 775 N N . SER A 1 99 ? -19.274 11.557 20.482 1.00 92.44 99 SER A N 1
ATOM 776 C CA . SER A 1 99 ? -19.834 10.302 21.017 1.00 92.44 99 SER A CA 1
ATOM 777 C C . SER A 1 99 ? -19.096 9.828 22.273 1.00 92.44 99 SER A C 1
ATOM 779 O O . SER A 1 99 ? -19.695 9.307 23.216 1.00 92.44 99 SER A O 1
ATOM 781 N N . ALA A 1 100 ? -17.777 10.013 22.304 1.00 92.06 100 ALA A N 1
ATOM 782 C CA . ALA A 1 100 ? -16.915 9.661 23.421 1.00 92.06 100 ALA A CA 1
ATOM 783 C C . ALA A 1 100 ? -15.595 10.441 23.346 1.00 92.06 100 ALA A C 1
ATOM 785 O O . ALA A 1 100 ? -15.242 10.989 22.308 1.00 92.06 100 ALA A O 1
ATOM 786 N N . HIS A 1 101 ? -14.869 10.494 24.463 1.00 91.00 101 HIS A N 1
ATOM 787 C CA . HIS A 1 101 ? -13.516 11.036 24.516 1.00 91.00 101 HIS A CA 1
ATOM 788 C C . HIS A 1 101 ? -12.656 10.273 25.520 1.00 91.00 101 HIS A C 1
ATOM 790 O O . HIS A 1 101 ? -13.055 10.045 26.675 1.00 91.00 101 HIS A O 1
ATOM 796 N N . LYS A 1 102 ? -11.407 9.999 25.142 1.00 84.44 102 LYS A N 1
ATOM 797 C CA . LYS A 1 102 ? -10.363 9.670 26.114 1.00 84.44 102 LYS A CA 1
ATOM 798 C C . LYS A 1 102 ? -10.035 10.845 27.035 1.00 84.44 102 LYS A C 1
ATOM 800 O O . LYS A 1 102 ? -10.105 12.018 26.667 1.00 84.44 102 LYS A O 1
ATOM 805 N N . LEU A 1 103 ? -9.561 10.517 28.232 1.00 84.06 103 LEU A N 1
ATOM 806 C CA . LEU A 1 103 ? -8.949 11.483 29.135 1.00 84.06 103 LEU A CA 1
ATOM 807 C C . LEU A 1 103 ? -7.429 11.369 29.061 1.00 84.06 103 LEU A C 1
ATOM 809 O O . LEU A 1 103 ? -6.851 10.408 29.558 1.00 84.06 103 LEU A O 1
ATOM 813 N N . LEU A 1 104 ? -6.779 12.368 28.455 1.00 77.06 104 LEU A N 1
ATOM 814 C CA . LEU A 1 104 ? -5.329 12.375 28.207 1.00 77.06 104 LEU A CA 1
ATOM 815 C C . LEU A 1 104 ? -4.481 12.092 29.460 1.00 77.06 104 LEU A C 1
ATOM 817 O O . LEU A 1 104 ? -3.432 11.464 29.345 1.00 77.06 104 LEU A O 1
ATOM 821 N N . LEU A 1 105 ? -4.937 12.530 30.637 1.00 84.00 105 LEU A N 1
ATOM 822 C CA . LEU A 1 105 ? -4.218 12.386 31.909 1.00 84.00 105 LEU A CA 1
ATOM 823 C C . LEU A 1 105 ? -4.690 11.198 32.762 1.00 84.00 105 LEU A C 1
ATOM 825 O O . LEU A 1 105 ? -3.993 10.799 33.688 1.00 84.00 105 LEU A O 1
ATOM 829 N N . ASP A 1 106 ? -5.840 10.601 32.444 1.00 86.62 106 ASP A N 1
ATOM 830 C CA . ASP A 1 106 ? -6.476 9.567 33.261 1.00 86.62 106 ASP A CA 1
ATOM 831 C C . ASP A 1 106 ? -6.574 8.251 32.481 1.00 86.62 106 ASP A C 1
ATOM 833 O O . ASP A 1 106 ? -7.617 7.904 31.915 1.00 86.62 106 ASP A O 1
ATOM 837 N N . ARG A 1 107 ? -5.475 7.487 32.461 1.00 84.88 107 ARG A N 1
ATOM 838 C CA . ARG A 1 107 ? -5.457 6.167 31.814 1.00 84.88 107 ARG A CA 1
ATOM 839 C C . ARG A 1 107 ? -6.576 5.277 32.361 1.00 84.88 107 ARG A C 1
ATOM 841 O O . ARG A 1 107 ? -6.790 5.189 33.568 1.00 84.88 107 ARG A O 1
ATOM 848 N N . GLY A 1 108 ? -7.277 4.604 31.453 1.00 88.38 108 GLY A N 1
ATOM 849 C CA . GLY A 1 108 ? -8.389 3.714 31.780 1.00 88.38 108 GLY A CA 1
ATOM 850 C C . GLY A 1 108 ? -9.721 4.417 32.048 1.00 88.38 108 GLY A C 1
ATOM 851 O O . GLY A 1 108 ? -10.718 3.729 32.259 1.00 88.38 108 GLY A O 1
ATOM 852 N N . LYS A 1 109 ? -9.797 5.752 32.007 1.00 94.75 109 LYS A N 1
ATOM 853 C CA . LYS A 1 109 ? -11.080 6.461 32.067 1.00 94.75 109 LYS A CA 1
ATOM 854 C C . LYS A 1 109 ? -11.542 6.879 30.672 1.00 94.75 109 LYS A C 1
ATOM 856 O O . LYS A 1 109 ? -10.761 7.398 29.877 1.00 94.75 109 LYS A O 1
ATOM 861 N N . MET A 1 110 ? -12.832 6.704 30.408 1.00 95.81 110 MET A N 1
ATOM 862 C CA . MET A 1 110 ? -13.484 7.114 29.166 1.00 95.81 110 MET A CA 1
ATOM 863 C C . MET A 1 110 ? -14.707 7.968 29.487 1.00 95.81 110 MET A C 1
ATOM 865 O O . MET A 1 110 ? -15.559 7.558 30.278 1.00 95.81 110 MET A O 1
ATOM 869 N N . LYS A 1 111 ? -14.795 9.154 28.881 1.00 96.81 111 LYS A N 1
ATOM 870 C CA . LYS A 1 111 ? -16.043 9.917 28.840 1.00 96.81 111 LYS A CA 1
ATOM 871 C C . LYS A 1 111 ? -16.868 9.405 27.673 1.00 96.81 111 LYS A C 1
ATOM 873 O O . LYS A 1 111 ? -16.330 9.253 26.583 1.00 96.81 111 LYS A O 1
ATOM 878 N N . ILE A 1 112 ? -18.146 9.154 27.905 1.00 96.94 112 ILE A N 1
ATOM 879 C CA . ILE A 1 112 ? -19.065 8.712 26.860 1.00 96.94 112 ILE A CA 1
ATOM 880 C C . ILE A 1 112 ? -20.346 9.531 26.939 1.00 96.94 112 ILE A C 1
ATOM 882 O O . ILE A 1 112 ? -20.842 9.801 28.042 1.00 96.94 112 ILE A O 1
ATOM 886 N N . ASP A 1 113 ? -20.833 9.960 25.778 1.00 97.50 113 ASP A N 1
ATOM 887 C CA . ASP A 1 113 ? -22.045 10.753 25.696 1.00 97.50 113 ASP A CA 1
ATOM 888 C C . ASP A 1 113 ? -23.264 9.898 26.049 1.00 97.50 113 ASP A C 1
ATOM 890 O O . ASP A 1 113 ? -23.476 8.791 25.543 1.00 97.50 113 ASP A O 1
ATOM 894 N N . ARG A 1 114 ? -24.053 10.394 26.999 1.00 96.19 114 ARG A N 1
ATOM 895 C CA . ARG A 1 114 ? -25.197 9.663 27.537 1.00 96.19 114 ARG A CA 1
ATOM 896 C C . ARG A 1 114 ? -26.303 9.506 26.498 1.00 96.19 114 ARG A C 1
ATOM 898 O O . ARG A 1 114 ? -26.948 8.455 26.477 1.00 96.19 114 ARG A O 1
ATOM 905 N N . ASP A 1 115 ? -26.539 10.539 25.698 1.00 95.19 115 ASP A N 1
ATOM 906 C CA . ASP A 1 115 ? -27.611 10.561 24.711 1.00 95.19 115 ASP A CA 1
ATOM 907 C C . ASP A 1 115 ? -27.233 9.662 23.521 1.00 95.19 115 ASP A C 1
ATOM 909 O O . ASP A 1 115 ? -28.021 8.796 23.150 1.00 95.19 115 ASP A O 1
ATOM 913 N N . PHE A 1 116 ? -25.974 9.697 23.071 1.00 96.44 116 PHE A N 1
ATOM 914 C CA . PHE A 1 116 ? -25.395 8.732 22.131 1.00 96.44 116 PHE A CA 1
ATOM 915 C C . PHE A 1 116 ? -25.621 7.288 22.587 1.00 96.44 116 PHE A C 1
ATOM 917 O O . PHE A 1 116 ? -26.198 6.488 21.852 1.00 96.44 116 PHE A O 1
ATOM 924 N N . VAL A 1 117 ? -25.233 6.939 23.821 1.00 97.06 117 VAL A N 1
ATOM 925 C CA . VAL A 1 117 ? -25.452 5.574 24.322 1.00 97.06 117 VAL A CA 1
ATOM 926 C C . VAL A 1 117 ? -26.940 5.246 24.337 1.00 97.06 117 VAL A C 1
ATOM 928 O O . VAL A 1 117 ? -27.320 4.147 23.946 1.00 97.06 117 VAL A O 1
ATOM 931 N N . ARG A 1 118 ? -27.814 6.152 24.780 1.00 96.38 118 ARG A N 1
ATOM 932 C CA . ARG A 1 118 ? -29.260 5.887 24.814 1.00 96.38 118 ARG A CA 1
ATOM 933 C C . ARG A 1 118 ? -29.818 5.617 23.415 1.00 96.38 118 ARG A C 1
ATOM 935 O O . ARG A 1 118 ? -30.553 4.641 23.258 1.00 96.38 118 ARG A O 1
ATOM 942 N N . ASP A 1 119 ? -29.409 6.406 22.432 1.00 96.38 119 ASP A N 1
ATOM 943 C CA . ASP A 1 119 ? -30.083 6.498 21.138 1.00 96.38 119 ASP A CA 1
ATOM 944 C C . ASP A 1 119 ? -29.467 5.566 20.075 1.00 96.38 119 ASP A C 1
ATOM 946 O O . ASP A 1 119 ? -30.124 5.231 19.091 1.00 96.38 119 ASP A O 1
ATOM 950 N N . ARG A 1 120 ? -28.240 5.069 20.293 1.00 97.44 120 ARG A N 1
ATOM 951 C CA . ARG A 1 120 ? -27.534 4.170 19.365 1.00 97.44 120 ARG A CA 1
ATOM 952 C C . ARG A 1 120 ? -27.612 2.686 19.720 1.00 97.44 120 ARG A C 1
ATOM 954 O O . ARG A 1 120 ? -27.923 2.289 20.852 1.00 97.44 120 ARG A O 1
ATOM 961 N N . GLY A 1 121 ? -27.323 1.845 18.727 1.00 97.62 121 GLY A N 1
ATOM 962 C CA . GLY A 1 121 ? -27.267 0.392 18.880 1.00 97.62 121 GLY A CA 1
ATOM 963 C C . GLY A 1 121 ? -26.056 -0.069 19.697 1.00 97.62 121 GLY A C 1
ATOM 964 O O . GLY A 1 121 ? -25.004 0.561 19.698 1.00 97.62 121 GLY A O 1
ATOM 965 N N . THR A 1 122 ? -26.164 -1.217 20.370 1.00 97.94 122 THR A N 1
ATOM 966 C CA . THR A 1 122 ? -25.061 -1.780 21.177 1.00 97.94 122 THR A CA 1
ATOM 967 C C . THR A 1 122 ? -23.782 -2.027 20.363 1.00 97.94 122 THR A C 1
ATOM 969 O O . THR A 1 122 ? -22.689 -1.977 20.922 1.00 97.94 122 THR A O 1
ATOM 972 N N . ASN A 1 123 ? -23.899 -2.298 19.058 1.00 97.56 123 ASN A N 1
ATOM 973 C CA . ASN A 1 123 ? -22.743 -2.532 18.187 1.00 97.56 123 ASN A CA 1
ATOM 974 C C . ASN A 1 123 ? -22.000 -1.232 17.882 1.00 97.56 123 ASN A C 1
ATOM 976 O O . ASN A 1 123 ? -20.789 -1.212 18.058 1.00 97.56 123 ASN A O 1
ATOM 980 N N . GLU A 1 124 ? -22.726 -0.172 17.518 1.00 97.69 124 GLU A N 1
ATOM 981 C CA . GLU A 1 124 ? -22.172 1.173 17.305 1.00 97.69 124 GLU A CA 1
ATOM 982 C C . GLU A 1 124 ? -21.456 1.652 18.575 1.00 97.69 124 GLU A C 1
ATOM 984 O O . GLU A 1 124 ? -20.285 2.012 18.548 1.00 97.69 124 GLU A O 1
ATOM 989 N N . VAL A 1 125 ? -22.106 1.520 19.742 1.00 98.06 125 VAL A N 1
ATOM 990 C CA . VAL A 1 125 ? -21.480 1.865 21.031 1.00 98.06 125 VAL A CA 1
ATOM 991 C C . VAL A 1 125 ? -20.210 1.035 21.281 1.00 98.06 125 VAL A C 1
ATOM 993 O O . VAL A 1 125 ? -19.238 1.550 21.828 1.00 98.06 125 VAL A O 1
ATOM 996 N N . ALA A 1 126 ? -20.180 -0.244 20.888 1.00 98.00 126 ALA A N 1
ATOM 997 C CA . ALA A 1 126 ? -18.985 -1.081 21.023 1.00 98.00 126 ALA A CA 1
ATOM 998 C C . ALA A 1 126 ? -17.851 -0.634 20.085 1.00 98.00 126 ALA A C 1
ATOM 1000 O O . ALA A 1 126 ? -16.695 -0.619 20.512 1.00 98.00 126 ALA A O 1
ATOM 1001 N N . GLY A 1 127 ? -18.180 -0.262 18.845 1.00 97.94 127 GLY A N 1
ATOM 1002 C CA . GLY A 1 127 ? -17.247 0.310 17.878 1.00 97.94 127 GLY A CA 1
ATOM 1003 C C . GLY A 1 127 ? -16.604 1.587 18.417 1.00 97.94 127 GLY A C 1
ATOM 1004 O O . GLY A 1 127 ? -15.382 1.643 18.550 1.00 97.94 127 GLY A O 1
ATOM 1005 N N . THR A 1 128 ? -17.414 2.543 18.873 1.00 97.62 128 THR A N 1
ATOM 1006 C CA . THR A 1 128 ? -16.931 3.807 19.452 1.00 97.62 128 THR A CA 1
ATOM 1007 C C . THR A 1 128 ? -16.091 3.597 20.719 1.00 97.62 128 THR A C 1
ATOM 1009 O O . THR A 1 128 ? -15.089 4.277 20.934 1.00 97.62 128 THR A O 1
ATOM 1012 N N . ILE A 1 129 ? -16.421 2.618 21.573 1.00 97.50 129 ILE A N 1
ATOM 1013 C CA . ILE A 1 129 ? -15.542 2.272 22.705 1.00 97.50 129 ILE A CA 1
ATOM 1014 C C . ILE A 1 129 ? -14.175 1.791 22.193 1.00 97.50 129 ILE A C 1
ATOM 1016 O O . ILE A 1 129 ? -13.141 2.202 22.722 1.00 97.50 129 ILE A O 1
ATOM 1020 N N . ALA A 1 130 ? -14.148 0.937 21.167 1.00 97.62 130 ALA A N 1
ATOM 1021 C CA . ALA A 1 130 ? -12.901 0.449 20.587 1.00 97.62 130 ALA A CA 1
ATOM 1022 C C . ALA A 1 130 ? -12.086 1.571 19.916 1.00 97.62 130 ALA A C 1
ATOM 1024 O O . ALA A 1 130 ? -10.864 1.598 20.086 1.00 97.62 130 ALA A O 1
ATOM 1025 N N . HIS A 1 131 ? -12.745 2.526 19.254 1.00 97.56 131 HIS A N 1
ATOM 1026 C CA . HIS A 1 131 ? -12.136 3.748 18.721 1.00 97.56 131 HIS A CA 1
ATOM 1027 C C . HIS A 1 131 ? -11.315 4.475 19.794 1.00 97.56 131 HIS A C 1
ATOM 1029 O O . HIS A 1 131 ? -10.096 4.651 19.688 1.00 97.56 131 HIS A O 1
ATOM 1035 N N . GLU A 1 132 ? -11.972 4.841 20.894 1.00 96.19 132 GLU A N 1
ATOM 1036 C CA . GLU A 1 132 ? -11.352 5.603 21.977 1.00 96.19 132 GLU A CA 1
ATOM 1037 C C . GLU A 1 132 ? -10.261 4.803 22.704 1.00 96.19 132 GLU A C 1
ATOM 1039 O O . GLU A 1 132 ? -9.253 5.350 23.169 1.00 96.19 132 GLU A O 1
ATOM 1044 N N . MET A 1 133 ? -10.406 3.479 22.770 1.00 96.12 133 MET A N 1
ATOM 1045 C CA . MET A 1 133 ? -9.351 2.592 23.256 1.00 96.12 133 MET A CA 1
ATOM 1046 C C . MET A 1 133 ? -8.089 2.681 22.380 1.00 96.12 133 MET A C 1
ATOM 1048 O O . MET A 1 133 ? -6.977 2.723 22.916 1.00 96.12 133 MET A O 1
ATOM 1052 N N . MET A 1 134 ? -8.212 2.797 21.056 1.00 96.38 134 MET A N 1
ATOM 1053 C CA . MET A 1 134 ? -7.046 3.013 20.188 1.00 96.38 134 MET A CA 1
ATOM 1054 C C . MET A 1 134 ? -6.404 4.379 20.434 1.00 96.38 134 MET A C 1
ATOM 1056 O O . MET A 1 134 ? -5.174 4.479 20.514 1.00 96.38 134 MET A O 1
ATOM 1060 N N . HIS A 1 135 ? -7.197 5.415 20.706 1.00 94.44 135 HIS A N 1
ATOM 1061 C CA . HIS A 1 135 ? -6.647 6.687 21.162 1.00 94.44 135 HIS A CA 1
ATOM 1062 C C . HIS A 1 135 ? -5.833 6.564 22.462 1.00 94.44 135 HIS A C 1
ATOM 1064 O O . HIS A 1 135 ? -4.811 7.250 22.600 1.00 94.44 135 HIS A O 1
ATOM 1070 N N . ASN A 1 136 ? -6.202 5.675 23.393 1.00 92.56 136 ASN A N 1
ATOM 1071 C CA . ASN A 1 136 ? -5.420 5.397 24.612 1.00 92.56 136 ASN A CA 1
ATOM 1072 C C . ASN A 1 136 ? -4.073 4.711 24.338 1.00 92.56 136 ASN A C 1
ATOM 1074 O O . ASN A 1 136 ? -3.162 4.784 25.166 1.00 92.56 136 ASN A O 1
ATOM 1078 N N . ARG A 1 137 ? -3.920 4.068 23.178 1.00 94.44 137 ARG A N 1
ATOM 1079 C CA . ARG A 1 137 ? -2.654 3.468 22.722 1.00 94.44 137 ARG A CA 1
ATOM 1080 C C . ARG A 1 137 ? -1.796 4.418 21.893 1.00 94.44 137 ARG A C 1
ATOM 1082 O O . ARG A 1 137 ? -0.722 4.028 21.453 1.00 94.44 137 ARG A O 1
ATOM 1089 N N . GLY A 1 138 ? -2.232 5.667 21.738 1.00 93.62 138 GLY A N 1
ATOM 1090 C CA . GLY A 1 138 ? -1.468 6.711 21.062 1.00 93.62 138 GLY A CA 1
ATOM 1091 C C . GLY A 1 138 ? -1.739 6.827 19.565 1.00 93.62 138 GLY A C 1
ATOM 1092 O O . GLY A 1 138 ? -1.097 7.657 18.926 1.00 93.62 138 GLY A O 1
ATOM 1093 N N . TYR A 1 139 ? -2.691 6.065 19.018 1.00 94.94 139 TYR A N 1
ATOM 1094 C CA . TYR A 1 139 ? -3.185 6.299 17.660 1.00 94.94 139 TYR A CA 1
ATOM 1095 C C . TYR A 1 139 ? -4.028 7.575 17.633 1.00 94.94 139 TYR A C 1
ATOM 1097 O O . TYR A 1 139 ? -4.691 7.917 18.618 1.00 94.94 139 TYR A O 1
ATOM 1105 N N . LYS A 1 140 ? -3.947 8.326 16.540 1.00 94.75 140 LYS A N 1
ATOM 1106 C CA . LYS A 1 140 ? -4.559 9.648 16.379 1.00 94.75 140 LYS A CA 1
ATOM 1107 C C . LYS A 1 140 ? -5.122 9.769 14.961 1.00 94.75 140 LYS A C 1
ATOM 1109 O O . LYS A 1 140 ? -4.978 8.844 14.171 1.00 94.75 140 LYS A O 1
ATOM 1114 N N . HIS A 1 141 ? -5.726 10.925 14.709 1.00 94.19 141 HIS A N 1
ATOM 1115 C CA . HIS A 1 141 ? -6.214 11.397 13.410 1.00 94.19 141 HIS A CA 1
ATOM 1116 C C . HIS A 1 141 ? -5.400 12.613 12.951 1.00 94.19 141 HIS A C 1
ATOM 1118 O O . HIS A 1 141 ? -5.943 13.619 12.508 1.00 94.19 141 HIS A O 1
ATOM 1124 N N . SER A 1 142 ? -4.095 12.619 13.233 1.00 92.81 142 SER A N 1
ATOM 1125 C CA . SER A 1 142 ? -3.280 13.839 13.120 1.00 92.81 142 SER A CA 1
ATOM 1126 C C . SER A 1 142 ? -2.880 14.170 11.687 1.00 92.81 142 SER A C 1
ATOM 1128 O O . SER A 1 142 ? -2.731 15.344 11.365 1.00 92.81 142 SER A O 1
ATOM 1130 N N . GLY A 1 143 ? -2.688 13.154 10.846 1.00 89.75 143 GLY A N 1
ATOM 1131 C CA . GLY A 1 143 ? -2.430 13.330 9.416 1.00 89.75 143 GLY A CA 1
ATOM 1132 C C . GLY A 1 143 ? -3.714 13.375 8.590 1.00 89.75 143 GLY A C 1
ATOM 1133 O O . GLY A 1 143 ? -3.717 13.935 7.501 1.00 89.75 143 GLY A O 1
ATOM 1134 N N . ASN A 1 144 ? -4.799 12.811 9.119 1.00 91.19 144 ASN A N 1
ATOM 1135 C CA . ASN A 1 144 ? -6.083 12.664 8.449 1.00 91.19 144 ASN A CA 1
ATOM 1136 C C . ASN A 1 144 ? -7.198 13.074 9.418 1.00 91.19 144 ASN A C 1
ATOM 1138 O O . ASN A 1 144 ? -7.851 12.203 9.988 1.00 91.19 144 ASN A O 1
ATOM 1142 N N . PRO A 1 145 ? -7.370 14.383 9.681 1.00 93.00 145 PRO A N 1
ATOM 1143 C CA . PRO A 1 145 ? -8.427 14.872 10.558 1.00 93.00 145 PRO A CA 1
ATOM 1144 C C . PRO A 1 145 ? -9.819 14.613 9.969 1.00 93.00 145 PRO A C 1
ATOM 1146 O O . PRO A 1 145 ? -9.971 14.324 8.784 1.00 93.00 145 PRO A O 1
ATOM 1149 N N . ILE A 1 146 ? -10.851 14.759 10.804 1.00 90.56 146 ILE A N 1
ATOM 1150 C CA . ILE A 1 146 ? -12.254 14.616 10.389 1.00 90.56 146 ILE A CA 1
ATOM 1151 C C . ILE A 1 146 ? -12.521 15.440 9.122 1.00 90.56 146 ILE A C 1
ATOM 1153 O O . ILE A 1 146 ? -12.195 16.626 9.060 1.00 90.56 146 ILE A O 1
ATOM 1157 N N . GLY A 1 147 ? -13.148 14.799 8.133 1.00 88.31 147 GLY A N 1
ATOM 1158 C CA . GLY A 1 147 ? -13.522 15.412 6.859 1.00 88.31 147 GLY A CA 1
ATOM 1159 C C . GLY A 1 147 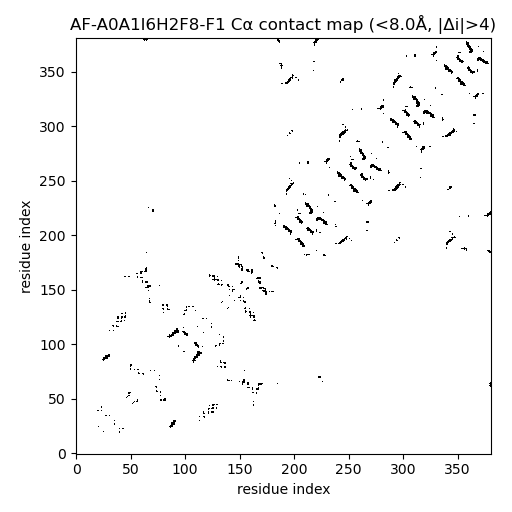? -12.529 15.190 5.717 1.00 88.31 147 GLY A C 1
ATOM 1160 O O . GLY A 1 147 ? -12.863 15.541 4.589 1.00 88.31 147 GLY A O 1
ATOM 1161 N N . THR A 1 148 ? -11.356 14.594 5.965 1.00 88.38 148 THR A N 1
ATOM 1162 C CA . THR A 1 148 ? -10.463 14.150 4.882 1.00 88.38 148 THR A CA 1
ATOM 1163 C C . THR A 1 148 ? -10.870 12.784 4.328 1.00 88.38 148 THR A C 1
ATOM 1165 O O . THR A 1 148 ? -11.524 11.990 5.009 1.00 88.38 148 THR A O 1
ATOM 1168 N N . ASP A 1 149 ? -10.433 12.484 3.101 1.00 88.00 149 ASP A N 1
ATOM 1169 C CA . ASP A 1 149 ? -10.778 11.240 2.393 1.00 88.00 149 ASP A CA 1
ATOM 1170 C C . ASP A 1 149 ? -10.333 9.979 3.146 1.00 88.00 149 ASP A C 1
ATOM 1172 O O . ASP A 1 149 ? -11.000 8.948 3.098 1.00 88.00 149 ASP A O 1
ATOM 1176 N N . PHE A 1 150 ? -9.225 10.078 3.885 1.00 89.69 150 PHE A N 1
ATOM 1177 C CA . PHE A 1 150 ? -8.618 8.968 4.617 1.00 89.69 150 PHE A CA 1
ATOM 1178 C C . PHE A 1 150 ? -8.936 8.958 6.113 1.00 89.69 150 PHE A C 1
ATOM 1180 O O . PHE A 1 150 ? -8.421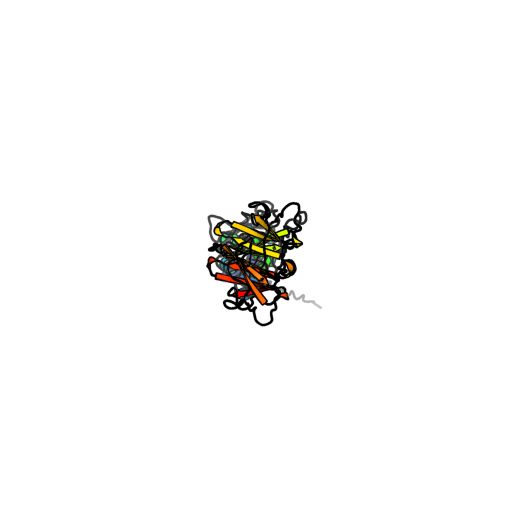 8.094 6.824 1.00 89.69 150 PHE A O 1
ATOM 1187 N N . TYR A 1 151 ? -9.782 9.866 6.615 1.00 93.00 151 TYR A N 1
ATOM 1188 C CA . TYR A 1 151 ? -10.233 9.811 8.008 1.00 93.00 151 TYR A CA 1
ATOM 1189 C C . TYR A 1 151 ? -10.836 8.435 8.367 1.00 93.00 151 TYR A C 1
ATOM 1191 O O . TYR A 1 151 ? -10.336 7.819 9.314 1.00 93.00 151 TYR A O 1
ATOM 1199 N N . PRO A 1 152 ? -11.779 7.860 7.577 1.00 94.19 152 PRO A N 1
ATOM 1200 C CA . PRO A 1 152 ? -12.347 6.531 7.855 1.00 94.19 152 PRO A CA 1
ATOM 1201 C C . PRO A 1 152 ? -11.311 5.402 7.812 1.00 94.19 152 PRO A C 1
ATOM 1203 O O . PRO A 1 152 ? -11.539 4.299 8.309 1.00 94.19 152 PRO A O 1
ATOM 1206 N N . ASN A 1 153 ? -10.165 5.666 7.190 1.00 93.25 153 ASN A N 1
ATOM 1207 C CA . ASN A 1 153 ? -9.074 4.725 7.065 1.00 93.25 153 ASN A CA 1
ATOM 1208 C C . ASN A 1 153 ? -8.053 4.860 8.202 1.00 93.25 153 ASN A C 1
ATOM 1210 O O . ASN A 1 153 ? -7.062 4.152 8.198 1.00 93.25 153 ASN A O 1
ATOM 1214 N N . THR A 1 154 ? -8.220 5.734 9.189 1.00 94.31 154 THR A N 1
ATOM 1215 C CA . THR A 1 154 ? -7.303 5.778 10.343 1.00 94.31 154 THR A CA 1
ATOM 1216 C C . THR A 1 154 ? -7.436 4.524 11.218 1.00 94.31 154 THR A C 1
ATOM 1218 O O . THR A 1 154 ? -8.458 3.837 11.206 1.00 94.31 154 THR A O 1
ATOM 1221 N N . VAL A 1 155 ? -6.409 4.206 12.021 1.00 95.56 155 VAL A N 1
ATOM 1222 C CA . VAL A 1 155 ? -6.461 3.052 12.947 1.00 95.56 155 VAL A CA 1
ATOM 1223 C C . VAL A 1 155 ? -7.709 3.048 13.843 1.00 95.56 155 VAL A C 1
ATOM 1225 O O . VAL A 1 155 ? -8.318 1.981 13.953 1.00 95.56 155 VAL A O 1
ATOM 1228 N N . PRO A 1 156 ? -8.087 4.154 14.524 1.00 97.31 156 PRO A N 1
ATOM 1229 C CA . PRO A 1 156 ? -9.261 4.138 15.395 1.00 97.31 156 PRO A CA 1
ATOM 1230 C C . PRO A 1 156 ? -10.556 3.849 14.626 1.00 97.31 156 PRO A C 1
ATOM 1232 O O . PRO A 1 156 ? -11.323 3.000 15.069 1.00 97.31 156 PRO A O 1
ATOM 1235 N N . GLU A 1 157 ? -10.736 4.458 13.451 1.00 96.69 157 GLU A N 1
ATOM 1236 C CA . GLU A 1 157 ? -11.924 4.283 12.601 1.00 96.69 157 GLU A CA 1
ATOM 1237 C C . GLU A 1 157 ? -12.034 2.859 12.037 1.00 96.69 157 GLU A C 1
ATOM 1239 O O . GLU A 1 157 ? -13.101 2.244 12.069 1.00 96.69 157 GLU A O 1
ATOM 1244 N N . GLN A 1 158 ? -10.921 2.275 11.584 1.00 96.19 158 GLN A N 1
ATOM 1245 C CA . GLN A 1 158 ? -10.919 0.893 11.093 1.00 96.19 158 GLN A CA 1
ATOM 1246 C C . GLN A 1 158 ? -11.201 -0.116 12.213 1.00 96.19 158 GLN A C 1
ATOM 1248 O O . GLN A 1 158 ? -11.955 -1.071 12.021 1.00 96.19 158 GLN A O 1
ATOM 1253 N N . ILE A 1 159 ? -10.642 0.100 13.409 1.00 97.81 159 ILE A N 1
ATOM 1254 C CA . ILE A 1 159 ? -10.925 -0.751 14.572 1.00 97.81 159 ILE A CA 1
ATOM 1255 C C . ILE A 1 159 ? -12.380 -0.617 15.023 1.00 97.81 159 ILE A C 1
ATOM 1257 O O . ILE A 1 159 ? -12.986 -1.633 15.369 1.00 97.81 159 ILE A O 1
ATOM 1261 N N . GLU A 1 160 ? -12.937 0.594 15.013 1.00 97.69 160 GLU A N 1
ATOM 1262 C CA . GLU A 1 160 ? -14.349 0.849 15.300 1.00 97.69 160 GLU A CA 1
ATOM 1263 C C . GLU A 1 160 ? -15.247 0.003 14.403 1.00 97.69 160 GLU A C 1
ATOM 1265 O O . GLU A 1 160 ? -15.990 -0.850 14.905 1.00 97.69 160 GLU A O 1
ATOM 1270 N N . ASN A 1 161 ? -15.083 0.140 13.086 1.00 97.50 161 ASN A N 1
ATOM 1271 C CA . ASN A 1 161 ? -15.926 -0.570 12.136 1.00 97.50 161 ASN A CA 1
ATOM 1272 C C . ASN A 1 161 ? -15.712 -2.098 12.189 1.00 97.50 161 ASN A C 1
ATOM 1274 O O . ASN A 1 161 ? -16.663 -2.887 12.222 1.00 97.50 161 ASN A O 1
ATOM 1278 N N . CYS A 1 162 ? -14.464 -2.554 12.329 1.00 97.50 162 CYS A N 1
ATOM 1279 C CA . CYS A 1 162 ? -14.180 -3.979 12.479 1.00 97.50 162 CYS A CA 1
ATOM 1280 C C . CYS A 1 162 ? -14.755 -4.581 13.775 1.00 97.50 162 CYS A C 1
ATOM 1282 O O . CYS A 1 162 ? -15.177 -5.741 13.786 1.00 97.50 162 CYS A O 1
ATOM 1284 N N . VAL A 1 163 ? -14.810 -3.836 14.881 1.00 98.00 163 VAL A N 1
ATOM 1285 C CA . VAL A 1 163 ? -15.447 -4.307 16.123 1.00 98.00 163 VAL A CA 1
ATOM 1286 C C . VAL A 1 163 ? -16.970 -4.346 15.979 1.00 98.00 163 VAL A C 1
ATOM 1288 O O . VAL A 1 163 ? -17.604 -5.329 16.403 1.00 98.00 163 VAL A O 1
ATOM 1291 N N . GLU A 1 164 ? -17.544 -3.322 15.354 1.00 97.38 164 GLU A N 1
ATOM 1292 C CA . GLU A 1 164 ? -18.975 -3.189 15.106 1.00 97.38 164 GLU A CA 1
ATOM 1293 C C . GLU A 1 164 ? -19.487 -4.303 14.174 1.00 97.38 164 GLU A C 1
ATOM 1295 O O . GLU A 1 164 ? -20.275 -5.171 14.596 1.00 97.38 164 GLU A O 1
ATOM 1300 N N . MET A 1 165 ? -18.960 -4.328 12.946 1.00 97.25 165 MET A N 1
ATOM 1301 C CA . MET A 1 165 ? -19.493 -5.070 11.800 1.00 97.25 165 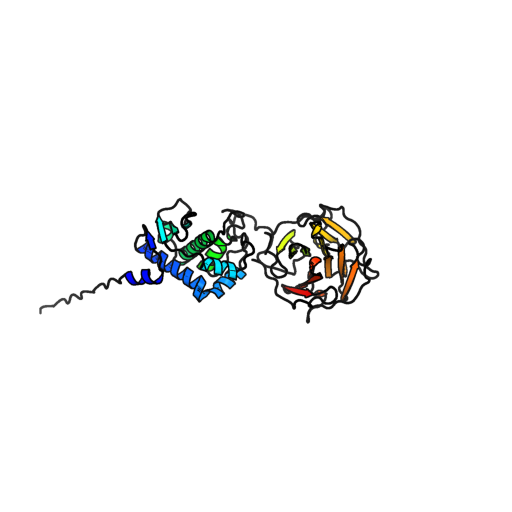MET A CA 1
ATOM 1302 C C . MET A 1 165 ? -18.620 -6.245 11.328 1.00 97.25 165 MET A C 1
ATOM 1304 O O . MET A 1 165 ? -19.103 -7.058 10.545 1.00 97.25 165 MET A O 1
ATOM 1308 N N . LEU A 1 166 ? -17.370 -6.389 11.801 1.00 96.75 166 LEU A N 1
ATOM 1309 C CA . LEU A 1 166 ? -16.353 -7.289 11.204 1.00 96.75 166 LEU A CA 1
ATOM 1310 C C . LEU A 1 166 ? -16.111 -7.039 9.709 1.00 96.75 166 LEU A C 1
ATOM 1312 O O . LEU A 1 166 ? -15.707 -7.944 8.981 1.00 96.75 166 LEU A O 1
ATOM 1316 N N . THR A 1 167 ? -16.360 -5.817 9.259 1.00 95.19 167 THR A N 1
ATOM 1317 C CA . THR A 1 167 ? -16.057 -5.368 7.902 1.00 95.19 167 THR A CA 1
ATOM 1318 C C . THR A 1 167 ? -15.294 -4.054 8.039 1.00 95.19 167 THR A C 1
ATOM 1320 O O . THR A 1 167 ? -15.696 -3.244 8.873 1.00 95.19 167 THR A O 1
ATOM 1323 N N . PRO A 1 168 ? -14.178 -3.853 7.319 1.00 94.62 168 PRO A N 1
ATOM 1324 C CA . PRO A 1 168 ? -13.435 -2.604 7.402 1.00 94.62 168 PRO A CA 1
ATOM 1325 C C . PRO A 1 168 ? -14.187 -1.468 6.702 1.00 94.62 168 PRO A C 1
ATOM 1327 O O . PRO A 1 168 ? -15.068 -1.700 5.869 1.00 94.62 168 PRO A O 1
ATOM 1330 N N . ASN A 1 169 ? -13.810 -0.226 7.008 1.00 93.19 169 ASN A N 1
ATOM 1331 C CA . ASN A 1 169 ? -14.225 0.918 6.202 1.00 93.19 169 ASN A CA 1
ATOM 1332 C C . ASN A 1 169 ? -13.643 0.788 4.795 1.00 93.19 169 ASN A C 1
ATOM 1334 O O . ASN A 1 169 ? -12.485 0.386 4.627 1.00 93.19 169 ASN A O 1
ATOM 1338 N N . ALA A 1 170 ? -14.444 1.164 3.799 1.00 90.12 170 ALA A N 1
ATOM 1339 C CA . ALA A 1 170 ? -14.001 1.208 2.418 1.00 90.12 170 ALA A CA 1
ATOM 1340 C C . ALA A 1 170 ? -12.856 2.221 2.239 1.00 90.12 170 ALA A C 1
ATOM 1342 O O . ALA A 1 170 ? -12.683 3.175 3.002 1.00 90.12 170 ALA A O 1
ATOM 1343 N N . TYR A 1 171 ? -12.032 1.987 1.225 1.00 86.50 171 TYR A N 1
ATOM 1344 C CA . TYR A 1 171 ? -10.949 2.889 0.858 1.00 86.50 171 TYR A CA 1
ATOM 1345 C C . TYR A 1 171 ? -11.499 4.245 0.417 1.00 86.50 171 TYR A C 1
ATOM 1347 O O . TYR A 1 171 ? -12.354 4.298 -0.468 1.00 86.50 171 TYR A O 1
ATOM 1355 N N . GLY A 1 172 ? -10.996 5.332 1.003 1.00 78.44 172 GLY A N 1
ATOM 1356 C CA . GLY A 1 172 ? -11.335 6.678 0.552 1.00 78.44 172 GLY A CA 1
ATOM 1357 C C . GLY A 1 172 ? -12.818 7.022 0.691 1.00 78.44 172 GLY A C 1
ATOM 1358 O O . GLY A 1 172 ? -13.283 7.944 0.033 1.00 78.44 172 GLY A O 1
ATOM 1359 N N . SER A 1 173 ? -13.577 6.298 1.524 1.00 76.31 173 SER A N 1
ATOM 1360 C CA . SER A 1 173 ? -15.008 6.539 1.739 1.00 76.31 173 SER A CA 1
ATOM 1361 C C . SER A 1 173 ? -15.285 7.758 2.625 1.00 76.31 173 SER A C 1
ATOM 1363 O O . SER A 1 173 ? -16.307 7.802 3.316 1.00 76.31 173 SER A O 1
ATOM 1365 N N . GLY A 1 174 ? -14.362 8.725 2.659 1.00 65.19 174 GLY A N 1
ATOM 1366 C CA . GLY A 1 174 ? -14.628 10.048 3.206 1.00 65.19 174 GLY A CA 1
ATOM 1367 C C . GLY A 1 174 ? -15.805 10.702 2.479 1.00 65.19 174 GLY A C 1
ATOM 1368 O O . GLY A 1 174 ? -16.267 10.195 1.461 1.00 65.19 174 GLY A O 1
ATOM 1369 N N . ASN A 1 175 ? -16.336 11.776 3.072 1.00 66.25 175 ASN A N 1
ATOM 1370 C CA . ASN A 1 175 ? -17.466 12.587 2.591 1.00 66.25 175 ASN A CA 1
ATOM 1371 C C . ASN A 1 175 ? -17.828 12.329 1.115 1.00 66.25 175 ASN A C 1
ATOM 1373 O O . ASN A 1 175 ? -17.056 12.689 0.241 1.00 66.25 175 ASN A O 1
AT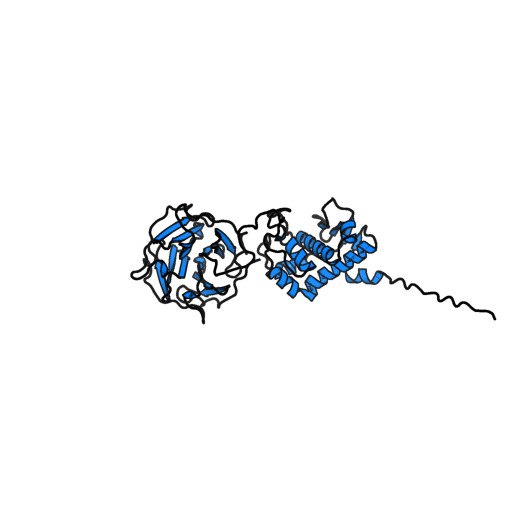OM 1377 N N . SER A 1 176 ? -19.013 11.775 0.831 1.00 62.88 176 SER A N 1
ATOM 1378 C CA . SER A 1 176 ? -19.435 11.332 -0.515 1.00 62.88 176 SER A CA 1
ATOM 1379 C C . SER A 1 176 ? -19.361 12.392 -1.627 1.00 62.88 176 SER A C 1
ATOM 1381 O O . SER A 1 176 ? -19.599 12.080 -2.790 1.00 62.88 176 SER A O 1
ATOM 1383 N N . ASN A 1 177 ? -19.093 13.648 -1.271 1.00 75.38 177 ASN A N 1
ATOM 1384 C CA . ASN A 1 177 ? -18.901 14.764 -2.185 1.00 75.38 177 ASN A CA 1
ATOM 1385 C C . ASN A 1 177 ? -17.432 14.999 -2.586 1.00 75.38 177 ASN A C 1
ATOM 1387 O O . ASN A 1 177 ? -17.186 15.872 -3.420 1.00 75.38 177 ASN A O 1
ATOM 1391 N N . THR A 1 178 ? -16.457 14.284 -2.013 1.00 67.88 178 THR A N 1
ATOM 1392 C CA . THR A 1 178 ? -15.055 14.365 -2.435 1.00 67.88 178 THR A CA 1
ATOM 1393 C C . THR A 1 178 ? -14.749 13.323 -3.516 1.00 67.88 178 THR A C 1
ATOM 1395 O O . THR A 1 178 ? -15.271 12.206 -3.482 1.00 67.88 178 THR A O 1
ATOM 1398 N N . PRO A 1 179 ? -13.946 13.675 -4.538 1.00 74.44 179 PRO A N 1
ATOM 1399 C CA . PRO A 1 179 ? -13.444 12.698 -5.496 1.00 74.44 179 PRO A CA 1
ATOM 1400 C C . PRO A 1 179 ? -12.708 11.568 -4.772 1.00 74.44 179 PRO A C 1
ATOM 1402 O O . PRO A 1 179 ? -11.951 11.837 -3.844 1.00 74.44 179 PRO A O 1
ATOM 1405 N N . ILE A 1 180 ? -12.894 10.322 -5.224 1.00 74.69 180 ILE A N 1
ATOM 1406 C CA . ILE A 1 180 ? -12.157 9.169 -4.688 1.00 74.69 180 ILE A CA 1
ATOM 1407 C C . ILE A 1 180 ? -10.657 9.498 -4.749 1.00 74.69 180 ILE A C 1
ATOM 1409 O O . ILE A 1 180 ? -10.176 9.888 -5.823 1.00 74.69 180 ILE A O 1
ATOM 1413 N N . PRO A 1 181 ? -9.917 9.368 -3.634 1.00 80.00 181 PRO A N 1
ATOM 1414 C CA . PRO A 1 181 ? -8.509 9.718 -3.615 1.00 80.00 181 PRO A CA 1
ATOM 1415 C C . PRO A 1 181 ? -7.714 8.855 -4.611 1.00 80.00 181 PRO A C 1
ATOM 1417 O O . PRO A 1 181 ? -8.143 7.747 -4.953 1.00 80.00 181 PRO A O 1
ATOM 1420 N N . PRO A 1 182 ? -6.553 9.337 -5.096 1.00 80.88 182 PRO A N 1
ATOM 1421 C CA . PRO A 1 182 ? -5.724 8.587 -6.033 1.00 80.88 182 PRO A CA 1
ATOM 1422 C C . PRO A 1 182 ? -5.403 7.194 -5.497 1.00 80.88 182 PRO A C 1
ATOM 1424 O O . PRO A 1 182 ? -4.972 7.068 -4.358 1.00 80.88 182 PRO A O 1
ATOM 1427 N N . GLY A 1 183 ? -5.555 6.164 -6.330 1.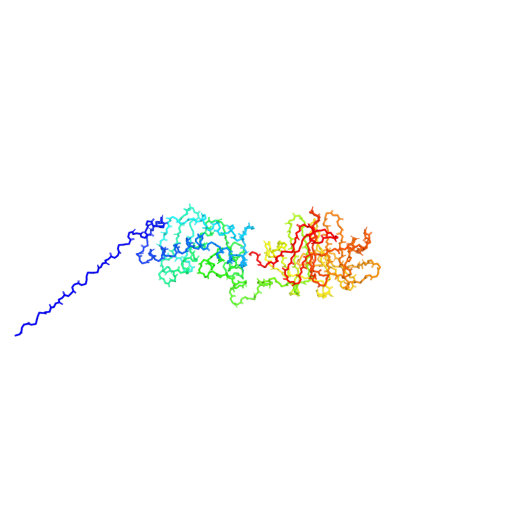00 81.06 183 GLY A N 1
ATOM 1428 C CA . GLY A 1 183 ? -5.225 4.783 -5.979 1.00 81.06 183 GLY A CA 1
ATOM 1429 C C . GLY A 1 183 ? -6.396 3.825 -6.134 1.00 81.06 183 GLY A C 1
ATOM 1430 O O . GLY A 1 183 ? -7.350 4.093 -6.865 1.00 81.06 183 GLY A O 1
ATOM 1431 N N . ARG A 1 184 ? -6.269 2.659 -5.497 1.00 80.44 184 ARG A N 1
ATOM 1432 C CA . ARG A 1 184 ? -7.293 1.611 -5.455 1.00 80.44 184 ARG A CA 1
ATOM 1433 C C . ARG A 1 184 ? -7.362 0.983 -4.075 1.00 80.44 184 ARG A C 1
ATOM 1435 O O . ARG A 1 184 ? -6.382 0.963 -3.336 1.00 80.44 184 ARG A O 1
ATOM 1442 N N . ASP A 1 185 ? -8.517 0.419 -3.770 1.00 75.44 185 ASP A N 1
ATOM 1443 C CA . ASP A 1 185 ? -8.773 -0.352 -2.557 1.00 75.44 185 ASP A CA 1
ATOM 1444 C C . ASP A 1 185 ? -8.124 -1.746 -2.582 1.00 75.44 185 ASP A C 1
ATOM 1446 O O . ASP A 1 185 ? -7.932 -2.353 -1.532 1.00 75.44 185 ASP A O 1
ATOM 1450 N N . HIS A 1 186 ? -7.738 -2.238 -3.763 1.00 82.44 186 HIS A N 1
ATOM 1451 C CA . HIS A 1 186 ? -7.087 -3.531 -3.948 1.00 82.44 186 HIS A CA 1
ATOM 1452 C C . HIS A 1 186 ? -5.963 -3.510 -4.994 1.00 82.44 186 HIS A C 1
ATOM 1454 O O . HIS A 1 186 ? -5.825 -2.579 -5.789 1.00 82.44 186 HIS A O 1
ATOM 1460 N N . TYR A 1 187 ? -5.125 -4.547 -4.950 1.00 87.69 187 TYR A N 1
ATOM 1461 C CA . TYR A 1 187 ? -3.932 -4.674 -5.769 1.00 87.69 187 TYR A CA 1
ATOM 1462 C C . TYR A 1 187 ? -4.359 -5.399 -7.024 1.00 87.69 187 TYR A C 1
ATOM 1464 O O . TYR A 1 187 ? -4.854 -6.524 -6.953 1.00 87.69 187 TYR A O 1
ATOM 1472 N N . ASP A 1 188 ? -4.160 -4.751 -8.161 1.00 91.69 188 ASP A N 1
ATOM 1473 C CA . ASP A 1 188 ? -4.399 -5.343 -9.463 1.00 91.69 188 ASP A CA 1
ATOM 1474 C C . ASP A 1 188 ? -3.103 -5.261 -10.262 1.00 91.69 188 ASP A C 1
ATOM 1476 O O . ASP A 1 188 ? -2.770 -4.236 -10.863 1.00 91.69 188 ASP A O 1
ATOM 1480 N N . ALA A 1 189 ? -2.366 -6.373 -10.246 1.00 94.12 189 ALA A N 1
ATOM 1481 C CA . ALA A 1 189 ? -1.104 -6.526 -10.953 1.00 94.12 189 ALA A CA 1
ATOM 1482 C C . ALA A 1 189 ? -1.226 -6.189 -12.449 1.00 94.12 189 ALA A C 1
ATOM 1484 O O . ALA A 1 189 ? -0.278 -5.687 -13.047 1.00 94.12 189 ALA A O 1
ATOM 1485 N N . THR A 1 190 ? -2.398 -6.402 -13.060 1.00 94.06 190 THR A N 1
ATOM 1486 C CA . THR A 1 190 ? -2.619 -6.160 -14.498 1.00 94.06 190 THR A CA 1
ATOM 1487 C C . THR A 1 190 ? -2.649 -4.682 -14.871 1.00 94.06 190 THR A C 1
ATOM 1489 O O . THR A 1 190 ? -2.659 -4.334 -16.053 1.00 94.06 190 THR A O 1
ATOM 1492 N N . LYS A 1 191 ? -2.675 -3.807 -13.869 1.00 95.69 191 LYS A N 1
ATOM 1493 C CA . LYS A 1 191 ? -2.751 -2.359 -14.039 1.00 95.69 191 LYS A CA 1
ATOM 1494 C C . LYS A 1 191 ? -1.492 -1.646 -13.575 1.00 95.69 191 LYS A C 1
ATOM 1496 O O . LYS A 1 191 ? -1.458 -0.419 -13.544 1.00 95.69 191 LYS A O 1
ATOM 1501 N N . MET A 1 192 ? -0.471 -2.409 -13.219 1.00 96.38 192 MET A N 1
ATOM 1502 C CA . MET A 1 192 ? 0.828 -1.884 -12.854 1.00 96.38 192 MET A CA 1
ATOM 1503 C C . MET A 1 192 ? 1.619 -1.549 -14.115 1.00 96.38 192 MET A C 1
ATOM 1505 O O . MET A 1 192 ? 1.685 -2.344 -15.048 1.00 96.38 192 MET A O 1
ATOM 1509 N N . LEU A 1 193 ? 2.228 -0.367 -14.129 1.00 97.19 193 LEU A N 1
ATOM 1510 C CA . LEU A 1 193 ? 3.275 0.007 -15.077 1.00 97.19 193 LEU A CA 1
ATOM 1511 C C . LEU A 1 193 ? 4.620 -0.617 -14.687 1.00 97.19 193 LEU A C 1
ATOM 1513 O O . LEU A 1 193 ? 5.435 -0.913 -15.553 1.00 97.19 193 LEU A O 1
ATOM 1517 N N . GLY A 1 194 ? 4.862 -0.793 -13.387 1.00 97.19 194 GLY A N 1
ATOM 1518 C CA . GLY A 1 194 ? 6.039 -1.478 -12.869 1.00 97.19 194 GLY A CA 1
ATOM 1519 C C . GLY A 1 194 ? 6.344 -1.113 -11.421 1.00 97.19 194 GLY A C 1
ATOM 1520 O O . GLY A 1 194 ? 5.552 -0.446 -10.748 1.00 97.19 194 GLY A O 1
ATOM 1521 N N . PHE A 1 195 ? 7.499 -1.582 -10.953 1.00 97.94 195 PHE A N 1
ATOM 1522 C CA . PHE A 1 195 ? 7.930 -1.493 -9.564 1.00 97.94 195 PHE A CA 1
ATOM 1523 C C . PHE A 1 195 ? 9.382 -1.043 -9.471 1.00 97.94 195 PHE A C 1
ATOM 1525 O O . PHE A 1 195 ? 10.169 -1.248 -10.388 1.00 97.94 195 PHE A O 1
ATOM 1532 N N . ALA A 1 196 ? 9.736 -0.457 -8.339 1.00 97.69 196 ALA A N 1
ATOM 1533 C CA . ALA A 1 196 ? 11.111 -0.200 -7.949 1.00 97.69 196 ALA A CA 1
ATOM 1534 C C . ALA A 1 196 ? 11.216 -0.341 -6.432 1.00 97.69 196 ALA A C 1
ATOM 1536 O O . ALA A 1 196 ? 10.204 -0.274 -5.732 1.00 97.69 196 ALA A O 1
ATOM 1537 N N . LEU A 1 197 ? 12.420 -0.555 -5.918 1.00 96.62 197 LEU A N 1
ATOM 1538 C CA . LEU A 1 197 ? 12.648 -0.696 -4.489 1.00 96.62 197 LEU A CA 1
ATOM 1539 C C . LEU A 1 197 ? 13.755 0.261 -4.068 1.00 96.62 197 LEU A C 1
ATOM 1541 O O . LEU A 1 197 ? 14.741 0.432 -4.772 1.00 96.62 197 LEU A O 1
ATOM 1545 N N . ASP A 1 198 ? 13.538 0.898 -2.929 1.00 94.38 198 ASP A N 1
ATOM 1546 C CA . ASP A 1 198 ? 14.519 1.702 -2.219 1.00 94.38 198 ASP A CA 1
ATOM 1547 C C . ASP A 1 198 ? 15.222 0.814 -1.195 1.00 94.38 198 ASP A C 1
ATOM 1549 O O . ASP A 1 198 ? 14.594 0.388 -0.222 1.00 94.38 198 ASP A O 1
ATOM 1553 N N . GLY A 1 199 ? 16.481 0.458 -1.481 1.00 88.69 199 GLY A N 1
ATOM 1554 C CA . GLY A 1 199 ? 17.263 -0.484 -0.673 1.00 88.69 199 GLY A CA 1
ATOM 1555 C C . GLY A 1 199 ? 17.386 -0.017 0.776 1.00 88.69 199 GLY A C 1
ATOM 1556 O O . GLY A 1 199 ? 17.041 -0.765 1.687 1.00 88.69 199 GLY A O 1
ATOM 1557 N N . GLU A 1 200 ? 17.694 1.272 0.973 1.00 87.94 200 GLU A N 1
ATOM 1558 C CA . GLU A 1 200 ? 17.997 1.855 2.287 1.00 87.94 200 GLU A CA 1
ATOM 1559 C C . GLU A 1 200 ? 16.840 1.721 3.291 1.00 87.94 200 GLU A C 1
ATOM 1561 O O . GLU A 1 200 ? 17.030 1.571 4.501 1.00 87.94 200 GLU A O 1
ATOM 1566 N N . ASN A 1 201 ? 15.596 1.825 2.814 1.00 88.44 201 ASN A N 1
ATOM 1567 C CA . ASN A 1 201 ? 14.407 1.777 3.670 1.00 88.44 201 ASN A CA 1
ATOM 1568 C C . ASN A 1 201 ? 13.474 0.598 3.368 1.00 88.44 201 ASN A C 1
ATOM 1570 O O . ASN A 1 201 ? 12.459 0.433 4.057 1.00 88.44 201 ASN A O 1
ATOM 1574 N N . ASN A 1 202 ? 13.844 -0.252 2.406 1.00 89.56 202 ASN A N 1
ATOM 1575 C CA . ASN A 1 202 ? 13.085 -1.404 1.931 1.00 89.56 202 ASN A CA 1
ATOM 1576 C C . ASN A 1 202 ? 11.672 -1.046 1.429 1.00 89.56 202 ASN A C 1
ATOM 1578 O O . ASN A 1 202 ? 10.727 -1.839 1.559 1.00 89.56 202 ASN A O 1
ATOM 1582 N N . TYR A 1 203 ? 11.485 0.165 0.895 1.00 93.88 203 TYR A N 1
ATOM 1583 C CA . TYR A 1 203 ? 10.201 0.587 0.341 1.00 93.88 203 TYR A CA 1
ATOM 1584 C C . TYR A 1 203 ? 10.095 0.145 -1.111 1.00 93.88 203 TYR A C 1
ATOM 1586 O O . TYR A 1 203 ? 10.847 0.577 -1.976 1.00 93.88 203 TYR A O 1
ATOM 1594 N N . VAL A 1 204 ? 9.092 -0.676 -1.392 1.00 95.81 204 VAL A N 1
ATOM 1595 C CA . VAL A 1 204 ? 8.640 -0.954 -2.749 1.00 95.81 204 VAL A CA 1
ATOM 1596 C C . VAL A 1 204 ? 7.718 0.163 -3.188 1.00 95.81 204 VAL A C 1
ATOM 1598 O O . VAL A 1 204 ? 6.668 0.382 -2.583 1.00 95.81 204 VAL A O 1
ATOM 1601 N N . PHE A 1 205 ? 8.093 0.818 -4.272 1.00 97.19 205 PHE A N 1
ATOM 1602 C CA . PHE A 1 205 ? 7.241 1.718 -5.020 1.00 97.19 205 PHE A CA 1
ATOM 1603 C C . PHE A 1 205 ? 6.607 0.965 -6.185 1.00 97.19 205 PHE A C 1
ATOM 1605 O O . PHE A 1 205 ? 7.268 0.166 -6.851 1.00 97.19 205 PHE A O 1
ATOM 1612 N N . GLY A 1 206 ? 5.329 1.222 -6.441 1.00 96.81 206 GLY A N 1
ATOM 1613 C CA . GLY A 1 206 ? 4.648 0.736 -7.636 1.00 96.81 206 GLY A CA 1
ATOM 1614 C C . GLY A 1 206 ? 3.876 1.858 -8.308 1.00 96.81 206 GLY A C 1
ATOM 1615 O O . GLY A 1 206 ? 3.232 2.662 -7.634 1.00 96.81 206 GLY A O 1
ATOM 1616 N N . TRP A 1 207 ? 3.956 1.904 -9.635 1.00 97.56 207 TRP A N 1
ATOM 1617 C CA . TRP A 1 207 ? 3.279 2.892 -10.474 1.00 97.56 207 TRP A CA 1
ATOM 1618 C C . TRP A 1 207 ? 2.135 2.224 -11.229 1.00 97.56 207 TRP A C 1
ATOM 1620 O O . TRP A 1 207 ? 2.343 1.214 -11.895 1.00 97.56 207 TRP A O 1
ATOM 1630 N N . ASP A 1 208 ? 0.933 2.782 -11.144 1.00 95.25 208 ASP A N 1
ATOM 1631 C CA . ASP A 1 208 ? -0.278 2.279 -11.798 1.00 95.25 208 ASP A CA 1
ATOM 1632 C C . ASP A 1 208 ? -0.565 3.052 -13.101 1.00 95.25 208 ASP A C 1
ATOM 1634 O O . ASP A 1 208 ? -0.273 4.246 -13.231 1.00 95.25 208 ASP A O 1
ATOM 1638 N N . LEU A 1 209 ? -1.183 2.373 -14.070 1.00 94.81 209 LEU A N 1
ATOM 1639 C CA . LEU A 1 209 ? -1.699 2.936 -15.322 1.00 94.81 209 LEU A CA 1
ATOM 1640 C C . LEU A 1 209 ? -2.601 4.165 -15.121 1.00 94.81 209 LEU A C 1
ATOM 1642 O O . LEU A 1 209 ? -2.663 5.025 -15.998 1.00 94.81 209 LEU A O 1
ATOM 1646 N N . ASN A 1 210 ? -3.298 4.276 -13.988 1.00 93.38 210 ASN A N 1
ATOM 1647 C CA . ASN A 1 210 ? -4.151 5.422 -13.663 1.00 93.38 210 ASN A CA 1
ATOM 1648 C C . ASN A 1 210 ? -3.366 6.685 -13.261 1.00 93.38 210 ASN A C 1
ATOM 1650 O O . ASN A 1 210 ? -3.973 7.718 -12.992 1.00 93.38 210 ASN A O 1
ATOM 1654 N N . GLY A 1 211 ? -2.033 6.618 -13.213 1.00 95.12 211 GLY A N 1
ATOM 1655 C CA . GLY A 1 211 ? -1.195 7.748 -12.837 1.00 95.12 211 GLY A CA 1
ATOM 1656 C C . GLY A 1 211 ? -0.992 7.927 -11.342 1.00 95.12 211 GLY A C 1
ATOM 1657 O O . GLY A 1 211 ? -0.622 9.018 -10.915 1.00 95.12 211 GLY A O 1
ATOM 1658 N N . THR A 1 212 ? -1.215 6.875 -10.562 1.00 95.06 212 THR A N 1
ATOM 1659 C CA . THR A 1 212 ? -0.937 6.845 -9.127 1.00 95.06 212 THR A CA 1
ATOM 1660 C C . THR A 1 212 ? 0.341 6.063 -8.854 1.00 95.06 212 THR A C 1
ATOM 1662 O O . THR A 1 212 ? 0.632 5.075 -9.524 1.00 95.06 212 THR A O 1
ATOM 1665 N N . VAL A 1 213 ? 1.094 6.491 -7.852 1.00 95.69 213 VAL A N 1
ATOM 1666 C CA . VAL A 1 213 ? 2.192 5.743 -7.252 1.00 95.69 213 VAL A CA 1
ATOM 1667 C C . VAL A 1 213 ? 1.860 5.457 -5.793 1.00 95.69 213 VAL A C 1
ATOM 1669 O O . VAL A 1 213 ? 1.273 6.284 -5.091 1.00 95.69 213 VAL A O 1
ATOM 1672 N N . PHE A 1 214 ? 2.232 4.272 -5.333 1.00 93.38 214 PHE A N 1
ATOM 1673 C CA . PHE A 1 214 ? 2.118 3.855 -3.941 1.00 93.38 214 PHE A CA 1
ATOM 1674 C C . PHE A 1 214 ? 3.474 3.401 -3.406 1.00 93.38 214 PHE A C 1
ATOM 1676 O O . PHE A 1 214 ? 4.372 3.076 -4.183 1.00 93.38 214 PHE A O 1
ATOM 1683 N N . ALA A 1 215 ? 3.615 3.369 -2.079 1.00 93.44 215 ALA A N 1
ATOM 1684 C CA . ALA A 1 215 ? 4.806 2.847 -1.421 1.00 93.44 215 ALA A CA 1
ATOM 1685 C C . ALA A 1 215 ? 4.436 1.905 -0.269 1.00 93.44 215 ALA A C 1
ATOM 1687 O O . ALA A 1 215 ? 3.627 2.244 0.604 1.00 93.44 215 ALA A O 1
ATOM 1688 N N . GLY A 1 216 ? 5.074 0.739 -0.236 1.00 92.44 216 GLY A N 1
ATOM 1689 C CA . GLY A 1 216 ? 4.797 -0.325 0.717 1.00 92.44 216 GLY A CA 1
ATOM 1690 C C . GLY A 1 216 ? 5.918 -1.356 0.786 1.00 92.44 216 GLY A C 1
ATOM 1691 O O . GLY A 1 216 ? 7.045 -1.078 0.403 1.00 92.44 216 GLY A O 1
ATOM 1692 N N . SER A 1 217 ? 5.635 -2.543 1.310 1.00 92.50 217 SER A N 1
ATOM 1693 C CA . SER A 1 217 ? 6.568 -3.670 1.254 1.00 92.50 217 SER A CA 1
ATOM 1694 C C . SER A 1 217 ? 6.248 -4.580 0.068 1.00 92.50 217 SER A C 1
ATOM 1696 O O . SER A 1 217 ? 5.202 -4.455 -0.568 1.00 92.50 217 SER A O 1
ATOM 1698 N N . THR A 1 218 ? 7.112 -5.561 -0.187 1.00 93.25 218 THR A N 1
ATOM 1699 C CA . THR A 1 218 ? 6.977 -6.484 -1.329 1.00 93.25 218 THR A CA 1
ATOM 1700 C C . THR A 1 218 ? 5.672 -7.275 -1.336 1.00 93.25 218 THR A C 1
ATOM 1702 O O . THR A 1 218 ? 5.154 -7.568 -2.401 1.00 93.25 218 THR A O 1
ATOM 1705 N N . THR A 1 219 ? 5.093 -7.575 -0.173 1.00 91.06 219 THR A N 1
ATOM 1706 C CA . THR A 1 219 ? 3.797 -8.269 -0.069 1.00 91.06 219 THR A CA 1
ATOM 1707 C C . THR A 1 219 ? 2.645 -7.342 0.326 1.00 91.06 219 THR A C 1
ATOM 1709 O O . THR A 1 219 ? 1.517 -7.810 0.459 1.00 91.06 219 THR A O 1
ATOM 1712 N N . ARG A 1 220 ? 2.908 -6.051 0.579 1.00 88.56 220 ARG A N 1
ATOM 1713 C CA . ARG A 1 220 ? 1.919 -5.076 1.074 1.00 88.56 220 ARG A CA 1
ATOM 1714 C C . ARG A 1 220 ? 2.192 -3.695 0.503 1.00 88.56 220 ARG A C 1
ATOM 1716 O O . ARG A 1 220 ? 2.857 -2.869 1.127 1.00 88.56 220 ARG A O 1
ATOM 1723 N N . ILE A 1 221 ? 1.651 -3.442 -0.676 1.00 87.62 221 ILE A N 1
ATOM 1724 C CA . ILE A 1 221 ? 2.061 -2.320 -1.523 1.00 87.62 221 ILE A CA 1
ATOM 1725 C C . ILE A 1 221 ? 1.692 -0.919 -1.004 1.00 87.62 221 ILE A C 1
ATOM 1727 O O . ILE A 1 221 ? 2.264 0.060 -1.464 1.00 87.62 221 ILE A O 1
ATOM 1731 N N . HIS A 1 222 ? 0.796 -0.796 -0.020 1.00 83.38 222 HIS A N 1
ATOM 1732 C CA . HIS A 1 222 ? 0.377 0.499 0.549 1.00 83.38 222 HIS A CA 1
ATOM 1733 C C . HIS A 1 222 ? 0.881 0.739 1.988 1.00 83.38 222 HIS A C 1
ATOM 1735 O O . HIS A 1 222 ? 0.362 1.585 2.708 1.00 83.38 222 HIS A O 1
ATOM 1741 N N . ASN A 1 223 ? 1.871 -0.029 2.448 1.00 81.75 223 ASN A N 1
ATOM 1742 C CA . ASN A 1 223 ? 2.279 -0.063 3.858 1.00 81.75 223 ASN A CA 1
ATOM 1743 C C . ASN A 1 223 ? 3.065 1.174 4.356 1.00 81.75 223 ASN A C 1
ATOM 1745 O O . ASN A 1 223 ? 3.298 1.289 5.560 1.00 81.75 223 ASN A O 1
ATOM 1749 N N . TYR A 1 224 ? 3.538 2.062 3.475 1.00 84.38 224 TYR A N 1
ATOM 1750 C CA . TYR A 1 224 ? 4.433 3.160 3.872 1.00 84.38 224 TYR A CA 1
ATOM 1751 C C . TYR A 1 224 ? 3.939 4.553 3.503 1.00 84.38 224 TYR A C 1
ATOM 1753 O O . TYR A 1 224 ? 4.223 5.494 4.248 1.00 84.38 224 TYR A O 1
ATOM 1761 N N . ARG A 1 225 ? 3.228 4.718 2.383 1.00 86.06 225 ARG A N 1
ATOM 1762 C CA . ARG A 1 225 ? 2.685 6.019 1.970 1.00 86.06 225 ARG A CA 1
ATOM 1763 C C . ARG A 1 225 ? 1.273 5.871 1.428 1.00 86.06 225 ARG A C 1
ATOM 1765 O O . ARG A 1 225 ? 0.959 4.903 0.738 1.00 86.06 225 ARG A O 1
ATOM 1772 N N . ILE A 1 226 ? 0.459 6.883 1.712 1.00 86.06 226 ILE A N 1
ATOM 1773 C CA . ILE A 1 226 ? -0.810 7.100 1.023 1.00 86.06 226 ILE A CA 1
ATOM 1774 C C . ILE A 1 226 ? -0.502 7.263 -0.471 1.00 86.06 226 ILE A C 1
ATOM 1776 O O . ILE A 1 226 ? 0.460 7.971 -0.776 1.00 86.06 226 ILE A O 1
ATOM 1780 N N . PRO A 1 227 ? -1.244 6.617 -1.389 1.00 91.06 227 PRO A N 1
ATOM 1781 C CA . PRO A 1 227 ? -0.988 6.775 -2.808 1.00 91.06 227 PRO A CA 1
ATOM 1782 C C . PRO A 1 227 ? -1.144 8.234 -3.257 1.00 91.06 227 PRO A C 1
ATOM 1784 O O . PRO A 1 227 ? -1.971 8.985 -2.740 1.00 91.06 227 PRO A O 1
ATOM 1787 N N . TYR A 1 228 ? -0.328 8.642 -4.221 1.00 92.81 228 TYR A N 1
ATOM 1788 C CA . TYR A 1 228 ? -0.304 10.001 -4.763 1.00 92.81 228 TYR A CA 1
ATOM 1789 C C . TYR A 1 228 ? -0.137 9.961 -6.276 1.00 92.81 228 TYR A C 1
ATOM 1791 O O . TYR A 1 228 ? 0.275 8.952 -6.843 1.00 92.81 228 TYR A O 1
ATOM 1799 N N . THR A 1 229 ? -0.480 11.048 -6.956 1.00 95.88 229 THR A N 1
ATOM 1800 C CA . THR A 1 229 ? -0.317 11.120 -8.408 1.00 95.88 229 THR A CA 1
ATOM 1801 C C . THR A 1 229 ? 1.154 11.255 -8.789 1.00 95.88 229 THR A C 1
ATOM 1803 O O . THR A 1 229 ? 1.950 11.843 -8.055 1.00 95.88 229 THR A O 1
ATOM 1806 N N . PHE A 1 230 ? 1.514 10.729 -9.959 1.00 97.19 230 PHE A N 1
ATOM 1807 C CA . PHE A 1 230 ? 2.807 11.000 -10.574 1.00 97.19 230 PHE A CA 1
ATOM 1808 C C . PHE A 1 230 ? 2.657 11.629 -11.959 1.00 97.19 230 PHE A C 1
ATOM 1810 O O . PHE A 1 230 ? 1.734 11.313 -12.725 1.00 97.19 230 PHE A O 1
ATOM 1817 N N . ALA A 1 231 ? 3.601 12.508 -12.277 1.00 97.31 231 ALA A N 1
ATOM 1818 C CA . ALA A 1 231 ? 3.757 13.111 -13.588 1.00 97.31 231 ALA A CA 1
ATOM 1819 C C . ALA A 1 231 ? 4.856 12.413 -14.405 1.00 97.31 231 ALA A C 1
ATOM 1821 O O . ALA A 1 231 ? 5.774 11.783 -13.875 1.00 97.31 231 ALA A O 1
ATOM 1822 N N . VAL A 1 232 ? 4.724 12.532 -15.723 1.00 96.69 232 VAL A N 1
ATOM 1823 C CA . VAL A 1 232 ? 5.745 12.199 -16.722 1.00 96.69 232 VAL A CA 1
ATOM 1824 C C . VAL A 1 232 ? 5.969 13.430 -17.592 1.00 96.69 232 VAL A C 1
ATOM 1826 O O . VAL A 1 232 ? 5.106 14.310 -17.643 1.00 96.69 232 VAL A O 1
ATOM 1829 N N . ALA A 1 233 ? 7.082 13.457 -18.324 1.00 93.19 233 ALA A N 1
ATOM 1830 C CA . ALA A 1 233 ? 7.397 14.554 -19.229 1.00 93.19 233 ALA A CA 1
ATOM 1831 C C . ALA A 1 233 ? 6.240 14.872 -20.207 1.00 93.19 233 ALA A C 1
ATOM 1833 O O . ALA A 1 233 ? 5.598 13.934 -20.693 1.00 93.19 233 ALA A O 1
ATOM 1834 N N . PRO A 1 234 ? 6.024 16.144 -20.613 1.00 89.31 234 PRO A N 1
ATOM 1835 C CA . PRO A 1 234 ? 4.885 16.586 -21.443 1.00 89.31 234 PRO A CA 1
ATOM 1836 C C . PRO A 1 234 ? 4.685 15.900 -22.813 1.00 89.31 234 PRO A C 1
ATOM 1838 O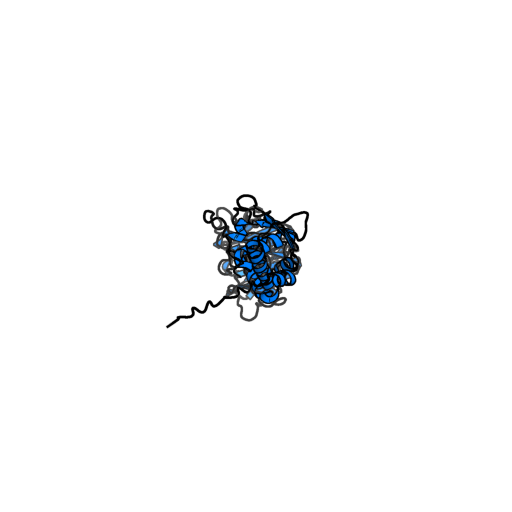 O . PRO A 1 234 ? 3.696 16.158 -23.491 1.00 89.31 234 PRO A O 1
ATOM 1841 N N . SER A 1 235 ? 5.611 15.039 -23.243 1.00 90.75 235 SER A N 1
ATOM 1842 C CA . SER A 1 235 ? 5.560 14.282 -24.507 1.00 90.75 235 SER A CA 1
ATOM 1843 C C . SER A 1 235 ? 5.610 12.762 -24.319 1.00 90.75 235 SER A C 1
ATOM 1845 O O . SER A 1 235 ? 5.696 12.018 -25.296 1.00 90.75 235 SER A O 1
ATOM 1847 N N . VAL A 1 236 ? 5.611 12.289 -23.073 1.00 95.50 236 VAL A N 1
ATOM 1848 C CA . VAL A 1 236 ? 5.719 10.870 -22.743 1.00 95.50 236 VAL A CA 1
ATOM 1849 C C . VAL A 1 236 ? 4.330 10.320 -22.464 1.00 95.50 236 VAL A C 1
ATOM 1851 O O . VAL A 1 236 ? 3.620 10.784 -21.574 1.00 95.50 236 VAL A O 1
ATOM 1854 N N . ASN A 1 237 ? 3.951 9.282 -23.204 1.00 96.06 237 ASN A N 1
ATOM 1855 C CA . ASN A 1 237 ? 2.820 8.456 -22.823 1.00 96.06 237 ASN A CA 1
ATOM 1856 C C . ASN A 1 237 ? 3.287 7.481 -21.737 1.00 96.06 237 ASN A C 1
ATOM 1858 O O . ASN A 1 237 ? 4.181 6.672 -21.969 1.00 96.06 237 ASN A O 1
ATOM 1862 N N . ARG A 1 238 ? 2.679 7.528 -20.547 1.00 95.88 238 ARG A N 1
ATOM 1863 C CA . ARG A 1 238 ? 3.041 6.632 -19.433 1.00 95.88 238 ARG A CA 1
ATOM 1864 C C . ARG A 1 238 ? 2.945 5.141 -19.799 1.00 95.88 238 ARG A C 1
ATOM 1866 O O . ARG A 1 238 ? 3.694 4.341 -19.258 1.00 95.88 238 ARG A O 1
ATOM 1873 N N . ASN A 1 239 ? 2.086 4.775 -20.756 1.00 96.31 239 ASN A N 1
ATOM 1874 C CA . ASN A 1 239 ? 1.932 3.395 -21.240 1.00 96.31 239 ASN A CA 1
ATOM 1875 C C . ASN A 1 239 ? 3.107 2.920 -22.121 1.00 96.31 239 ASN A C 1
ATOM 1877 O O . ASN A 1 239 ? 3.157 1.751 -22.526 1.00 96.31 239 ASN A O 1
ATOM 1881 N N . ASP A 1 240 ? 4.035 3.820 -22.451 1.00 97.50 240 ASP A N 1
ATOM 1882 C CA . ASP A 1 240 ? 5.298 3.482 -23.099 1.00 97.50 240 ASP A CA 1
ATOM 1883 C C . ASP A 1 240 ? 6.391 3.115 -22.099 1.00 97.50 240 ASP A C 1
ATOM 1885 O O . ASP A 1 240 ? 7.457 2.691 -22.530 1.00 97.50 240 ASP A O 1
ATOM 1889 N N . ILE A 1 241 ? 6.158 3.226 -20.789 1.00 98.12 241 ILE A N 1
ATOM 1890 C CA . ILE A 1 241 ? 7.122 2.757 -19.793 1.00 98.12 241 ILE A CA 1
ATOM 1891 C C . ILE A 1 241 ? 7.197 1.222 -19.845 1.00 98.12 241 ILE A C 1
ATOM 1893 O O . ILE A 1 241 ? 6.173 0.540 -19.844 1.00 98.12 241 ILE A O 1
ATOM 1897 N N . VAL A 1 242 ? 8.417 0.686 -19.921 1.00 98.12 242 VAL A N 1
ATOM 1898 C CA . VAL A 1 242 ? 8.713 -0.760 -19.980 1.00 98.12 242 VAL A CA 1
ATOM 1899 C C . VAL A 1 242 ? 9.449 -1.272 -18.741 1.00 98.12 242 VAL A C 1
ATOM 1901 O O . VAL A 1 242 ? 9.637 -2.475 -18.585 1.00 98.12 242 VAL A O 1
ATOM 1904 N N . GLY A 1 243 ? 9.869 -0.374 -17.852 1.00 97.94 243 GLY A N 1
ATOM 1905 C CA . GLY A 1 243 ? 10.553 -0.735 -16.621 1.00 97.94 243 GLY A CA 1
ATOM 1906 C C . GLY A 1 243 ? 10.832 0.474 -15.744 1.00 97.94 243 GLY A C 1
ATOM 1907 O O . GLY A 1 243 ? 10.905 1.605 -16.232 1.00 97.94 243 GLY A O 1
ATOM 1908 N N . PHE A 1 244 ? 11.008 0.206 -14.454 1.00 98.44 244 PHE A N 1
ATOM 1909 C CA . PHE A 1 244 ? 11.402 1.183 -13.450 1.00 98.44 244 PHE A CA 1
ATOM 1910 C C . PHE A 1 244 ? 12.648 0.708 -12.712 1.00 98.44 244 PHE A C 1
ATOM 1912 O O . PHE A 1 244 ? 13.008 -0.465 -12.730 1.00 98.44 244 PHE A O 1
ATOM 1919 N N . GLY A 1 245 ? 13.312 1.648 -12.064 1.00 97.69 245 GLY A N 1
ATOM 1920 C CA . GLY A 1 245 ? 14.429 1.405 -11.174 1.00 97.69 245 GLY A CA 1
ATOM 1921 C C . GLY A 1 245 ? 14.558 2.597 -10.249 1.00 97.69 245 GLY A C 1
ATOM 1922 O O . GLY A 1 245 ? 14.229 3.715 -10.644 1.00 97.69 245 GLY A O 1
ATOM 1923 N N . LEU A 1 246 ? 14.976 2.364 -9.015 1.00 97.31 246 LEU A N 1
ATOM 1924 C CA . LEU A 1 246 ? 15.134 3.418 -8.031 1.00 97.31 246 LEU A CA 1
ATOM 1925 C C . LEU A 1 246 ? 16.519 3.275 -7.422 1.00 97.31 246 LEU A C 1
ATOM 1927 O O . LEU A 1 246 ? 16.907 2.202 -6.978 1.00 97.31 246 LEU A O 1
ATOM 1931 N N . ASP A 1 247 ? 17.258 4.368 -7.470 1.00 95.12 247 ASP A N 1
ATOM 1932 C CA . ASP A 1 247 ? 18.502 4.536 -6.742 1.00 95.12 247 ASP A CA 1
ATOM 1933 C C . ASP A 1 247 ? 18.153 5.169 -5.387 1.00 95.12 247 ASP A C 1
ATOM 1935 O O . ASP A 1 247 ? 17.640 6.294 -5.354 1.00 95.12 247 ASP A O 1
ATOM 1939 N N . GLY A 1 248 ? 18.337 4.402 -4.305 1.00 89.94 248 GLY A N 1
ATOM 1940 C CA . GLY A 1 248 ? 17.979 4.791 -2.935 1.00 89.94 248 GLY A CA 1
ATOM 1941 C C . GLY A 1 248 ? 18.776 6.005 -2.469 1.00 89.94 248 GLY A C 1
ATOM 1942 O O . GLY A 1 248 ? 18.181 7.010 -2.076 1.00 89.94 248 GLY A O 1
ATOM 1943 N N . ASP A 1 249 ? 20.094 5.972 -2.677 1.00 89.50 249 ASP A N 1
ATOM 1944 C CA . ASP A 1 249 ? 21.051 7.000 -2.259 1.00 89.50 249 ASP A CA 1
ATOM 1945 C C . ASP A 1 249 ? 20.700 8.383 -2.823 1.00 89.50 249 ASP A C 1
ATOM 1947 O O . ASP A 1 249 ? 20.769 9.413 -2.145 1.00 89.50 249 ASP A O 1
ATOM 1951 N N . THR A 1 250 ? 20.307 8.431 -4.100 1.00 92.06 250 THR A N 1
ATOM 1952 C CA . THR A 1 250 ? 19.944 9.688 -4.773 1.00 92.06 250 THR A CA 1
ATOM 1953 C C . THR A 1 250 ? 18.437 9.938 -4.812 1.00 92.06 250 THR A C 1
ATOM 1955 O O . THR A 1 250 ? 17.988 10.990 -5.303 1.00 92.06 250 THR A O 1
ATOM 1958 N N . ASN A 1 251 ? 17.639 8.996 -4.294 1.00 93.06 251 ASN A N 1
ATOM 1959 C CA . ASN A 1 251 ? 16.180 8.946 -4.377 1.00 93.06 251 ASN A CA 1
ATOM 1960 C C . ASN A 1 251 ? 15.688 9.246 -5.807 1.00 93.06 251 ASN A C 1
ATOM 1962 O O . ASN A 1 251 ? 14.798 10.080 -6.028 1.00 93.06 251 ASN A O 1
ATOM 1966 N N . MET A 1 252 ? 16.384 8.696 -6.803 1.00 96.44 252 MET A N 1
ATOM 1967 C CA . MET A 1 252 ? 16.151 8.956 -8.221 1.00 96.44 252 MET A CA 1
ATOM 1968 C C . MET A 1 252 ? 15.473 7.750 -8.854 1.00 96.44 252 MET A C 1
ATOM 1970 O O . MET A 1 252 ? 16.002 6.642 -8.859 1.00 96.44 252 MET A O 1
ATOM 1974 N N . VAL A 1 253 ? 14.294 7.989 -9.414 1.00 98.19 253 VAL A N 1
ATOM 1975 C CA . VAL A 1 253 ? 13.541 6.996 -10.170 1.00 98.19 253 VAL A CA 1
ATOM 1976 C C . VAL A 1 253 ? 13.920 7.120 -11.628 1.00 98.19 253 VAL A C 1
ATOM 1978 O O . VAL A 1 253 ? 13.814 8.201 -12.199 1.00 98.19 253 VAL A O 1
ATOM 1981 N N . PHE A 1 254 ? 14.310 6.007 -12.228 1.00 98.44 254 PHE A N 1
ATOM 1982 C CA . PHE A 1 254 ? 14.494 5.848 -13.658 1.00 98.44 254 PHE A CA 1
ATOM 1983 C C . PHE A 1 254 ? 13.272 5.143 -14.240 1.00 98.44 254 PHE A C 1
ATOM 1985 O O . PHE A 1 254 ? 12.829 4.125 -13.706 1.00 98.44 254 PHE A O 1
ATOM 1992 N N . ALA A 1 255 ? 12.750 5.662 -15.349 1.00 98.44 255 ALA A N 1
ATOM 1993 C CA . ALA A 1 255 ? 11.730 4.993 -16.144 1.00 98.44 255 ALA A CA 1
ATOM 1994 C C . ALA A 1 255 ? 12.222 4.848 -17.588 1.00 98.44 255 ALA A C 1
ATOM 1996 O O . ALA A 1 255 ? 12.539 5.837 -18.259 1.00 98.44 255 ALA A O 1
ATOM 1997 N N . TRP A 1 256 ? 12.289 3.605 -18.066 1.00 98.69 256 TRP A N 1
ATOM 1998 C CA . TRP A 1 256 ? 12.686 3.287 -19.437 1.00 98.69 256 TRP A CA 1
ATOM 1999 C C . TRP A 1 256 ? 11.465 3.246 -20.336 1.00 98.69 256 TRP A C 1
ATOM 2001 O O . TRP A 1 256 ? 10.445 2.657 -19.986 1.00 98.69 256 TRP A O 1
ATOM 2011 N N . LEU A 1 257 ? 11.582 3.860 -21.508 1.00 98.44 257 LEU A N 1
ATOM 2012 C CA . LEU A 1 257 ? 10.504 4.015 -22.472 1.00 98.44 257 LEU A CA 1
ATOM 2013 C C . LEU A 1 257 ? 10.694 3.079 -23.670 1.00 98.44 257 LEU A C 1
ATOM 2015 O O . LEU A 1 257 ? 11.815 2.783 -24.100 1.00 98.44 257 LEU A O 1
ATOM 2019 N N . ARG A 1 258 ? 9.576 2.657 -24.261 1.00 98.25 258 ARG A N 1
ATOM 2020 C CA . ARG A 1 258 ? 9.502 1.784 -25.439 1.00 98.25 258 ARG A CA 1
ATOM 2021 C C . ARG A 1 258 ? 10.173 2.390 -26.671 1.00 98.25 258 ARG A C 1
ATOM 2023 O O . ARG A 1 258 ? 10.619 1.664 -27.550 1.00 98.25 258 ARG A O 1
ATOM 2030 N N . ASP A 1 259 ? 10.278 3.713 -26.726 1.00 97.81 259 ASP A N 1
ATOM 2031 C CA . ASP A 1 259 ? 10.928 4.435 -27.818 1.00 97.81 259 ASP A CA 1
ATOM 2032 C C . ASP A 1 259 ? 12.460 4.520 -27.688 1.00 97.81 259 ASP A C 1
ATOM 2034 O O . ASP A 1 259 ? 13.107 5.176 -28.507 1.00 97.81 259 ASP A O 1
ATOM 2038 N N . GLY A 1 260 ? 13.057 3.878 -26.676 1.00 98.19 260 GLY A N 1
ATOM 2039 C CA . GLY A 1 260 ? 14.503 3.871 -26.455 1.00 98.19 260 GLY A CA 1
ATOM 2040 C C . GLY A 1 260 ? 15.028 5.079 -25.673 1.00 98.19 260 GLY A C 1
ATOM 2041 O O . GLY A 1 260 ? 16.227 5.366 -25.735 1.00 98.19 260 GLY A O 1
ATOM 2042 N N . ARG A 1 261 ? 14.162 5.834 -24.985 1.00 98.25 261 ARG A N 1
ATOM 2043 C CA . ARG A 1 261 ? 14.556 6.899 -24.047 1.00 98.25 261 ARG A CA 1
ATOM 2044 C C . ARG A 1 261 ? 14.432 6.469 -22.582 1.00 98.25 261 ARG A C 1
ATOM 2046 O O . ARG A 1 261 ? 13.676 5.566 -22.252 1.00 98.25 261 ARG A O 1
ATOM 2053 N N . VAL A 1 262 ? 15.156 7.154 -21.709 1.00 98.31 262 VAL A N 1
ATOM 2054 C CA . VAL A 1 262 ? 15.041 7.089 -20.248 1.00 98.31 262 VAL A CA 1
ATOM 2055 C C . VAL A 1 262 ? 14.681 8.475 -19.748 1.00 98.31 262 VAL A C 1
ATOM 2057 O O . VAL A 1 262 ? 15.235 9.462 -20.239 1.00 98.31 262 VAL A O 1
ATOM 2060 N N . ILE A 1 263 ? 13.779 8.542 -18.775 1.00 98.00 263 ILE A N 1
ATOM 2061 C CA . ILE A 1 263 ? 13.534 9.734 -17.959 1.00 98.00 263 ILE A CA 1
ATOM 2062 C C . ILE A 1 263 ? 13.936 9.435 -16.518 1.00 98.00 263 ILE A C 1
ATOM 2064 O O . ILE A 1 263 ? 13.861 8.277 -16.094 1.00 98.00 263 ILE A O 1
ATOM 2068 N N . ALA A 1 264 ? 14.412 10.449 -15.793 1.00 98.00 264 ALA A N 1
ATOM 2069 C CA . ALA A 1 264 ? 14.753 10.273 -14.392 1.00 98.00 264 ALA A CA 1
ATOM 2070 C C . ALA A 1 264 ? 14.354 11.467 -13.519 1.00 98.00 264 ALA A C 1
ATOM 2072 O O . ALA A 1 264 ? 14.555 12.632 -13.874 1.00 98.00 264 ALA A O 1
ATOM 2073 N N . GLY A 1 265 ? 13.805 11.156 -12.347 1.00 98.12 265 GLY A N 1
ATOM 2074 C CA . GLY A 1 265 ? 13.134 12.125 -11.493 1.00 98.12 265 GLY A CA 1
ATOM 2075 C C . GLY A 1 265 ? 12.876 11.616 -10.080 1.00 98.12 265 GLY A C 1
ATOM 2076 O O . GLY A 1 265 ? 13.547 10.711 -9.588 1.00 98.12 265 GLY A O 1
ATOM 2077 N N . ALA A 1 266 ? 11.911 12.227 -9.408 1.00 97.81 266 ALA A N 1
ATOM 2078 C CA . ALA A 1 266 ? 11.351 11.756 -8.149 1.00 97.81 266 ALA A CA 1
ATOM 2079 C C . ALA A 1 266 ? 10.165 10.813 -8.412 1.00 97.81 266 ALA A C 1
ATOM 2081 O O . ALA A 1 266 ? 9.613 10.770 -9.508 1.00 97.81 266 ALA A O 1
ATOM 2082 N N . SER A 1 267 ? 9.709 10.082 -7.394 1.00 97.25 267 SER A N 1
ATOM 2083 C CA . SER A 1 267 ? 8.590 9.138 -7.549 1.00 97.25 267 SER A CA 1
ATOM 2084 C C . SER A 1 267 ? 7.249 9.785 -7.921 1.00 97.25 267 SER A C 1
ATOM 2086 O O . SER A 1 267 ? 6.415 9.112 -8.524 1.00 97.25 267 SER A O 1
ATOM 2088 N N . ASN A 1 268 ? 7.045 11.068 -7.601 1.00 97.44 268 ASN A N 1
ATOM 2089 C CA . ASN A 1 268 ? 5.879 11.866 -8.008 1.00 97.44 268 ASN A CA 1
ATOM 2090 C C . ASN A 1 268 ? 6.089 12.653 -9.315 1.00 97.44 268 ASN A C 1
ATOM 2092 O O . ASN A 1 268 ? 5.127 13.206 -9.843 1.00 97.44 268 ASN A O 1
ATOM 2096 N N . ASP A 1 269 ? 7.313 12.735 -9.831 1.00 97.94 269 ASP A N 1
ATOM 2097 C CA . ASP A 1 269 ? 7.626 13.496 -11.040 1.00 97.94 269 ASP A CA 1
ATOM 2098 C C . ASP A 1 269 ? 8.848 12.897 -11.747 1.00 97.94 269 ASP A C 1
ATOM 2100 O O . ASP A 1 269 ? 9.997 13.170 -11.378 1.00 97.94 269 ASP A O 1
ATOM 2104 N N . LEU A 1 270 ? 8.583 12.037 -12.735 1.00 97.81 270 LEU A N 1
ATOM 2105 C CA . LEU A 1 270 ? 9.566 11.127 -13.329 1.00 97.81 270 LEU A CA 1
ATOM 2106 C C . LEU A 1 270 ? 10.580 11.805 -14.267 1.00 97.81 270 LEU A C 1
ATOM 2108 O O . LEU A 1 270 ? 11.489 11.125 -14.742 1.00 97.81 270 LEU A O 1
ATOM 2112 N N . ASP A 1 271 ? 10.469 13.110 -14.534 1.00 96.81 271 ASP A N 1
ATOM 2113 C CA . ASP A 1 271 ? 11.454 13.872 -15.324 1.00 96.81 271 ASP A CA 1
ATOM 2114 C C . ASP A 1 271 ? 12.090 15.058 -14.573 1.00 96.81 271 ASP A C 1
ATOM 2116 O O . ASP A 1 271 ? 12.913 15.784 -15.131 1.00 96.81 271 ASP A O 1
ATOM 2120 N N . SER A 1 272 ? 11.784 15.210 -13.282 1.00 97.69 272 SER A N 1
ATOM 2121 C CA . SER A 1 272 ? 12.208 16.358 -12.465 1.00 97.69 272 SER A CA 1
ATOM 2122 C C . SER A 1 272 ? 13.713 16.484 -12.203 1.00 97.69 272 SER A C 1
ATOM 2124 O O . SER A 1 272 ? 14.168 17.556 -11.802 1.00 97.69 272 SER A O 1
ATOM 2126 N N . LYS A 1 273 ? 14.505 15.416 -12.374 1.00 97.31 273 LYS A N 1
ATOM 2127 C CA . LYS A 1 273 ? 15.936 15.406 -12.002 1.00 97.31 273 LYS A CA 1
ATOM 2128 C C . LYS A 1 273 ? 16.876 15.388 -13.197 1.00 97.31 273 LYS A C 1
ATOM 2130 O O . LYS A 1 273 ? 18.000 15.880 -13.095 1.00 97.31 273 LYS A O 1
ATOM 2135 N N . ARG A 1 274 ? 16.456 14.808 -14.322 1.00 95.69 274 ARG A N 1
ATOM 2136 C CA . ARG A 1 274 ? 17.313 14.656 -15.497 1.00 95.69 274 ARG A CA 1
ATOM 2137 C C . ARG A 1 274 ? 16.502 14.711 -16.781 1.00 95.69 274 ARG A C 1
ATOM 2139 O O . ARG A 1 274 ? 15.526 13.985 -16.949 1.00 95.69 274 ARG A O 1
ATOM 2146 N N . ALA A 1 275 ? 16.989 15.517 -17.723 1.00 94.56 275 ALA A N 1
ATOM 2147 C CA . ALA A 1 275 ? 16.432 15.577 -19.067 1.00 94.56 275 ALA A CA 1
ATOM 2148 C C . ALA A 1 275 ? 16.461 14.188 -19.743 1.00 94.56 275 ALA A C 1
ATOM 2150 O O . ALA A 1 275 ? 17.427 13.443 -19.542 1.00 94.56 275 ALA A O 1
ATOM 2151 N N . PRO A 1 276 ? 15.458 13.847 -20.575 1.00 96.75 276 PRO A N 1
ATOM 2152 C CA . PRO A 1 276 ? 15.406 12.554 -21.246 1.00 96.75 276 PRO A CA 1
ATOM 2153 C C . PRO A 1 276 ? 16.655 12.266 -22.093 1.00 96.75 276 PRO A C 1
ATOM 2155 O O . PRO A 1 276 ? 17.141 13.138 -22.815 1.00 96.75 276 PRO A O 1
ATOM 2158 N N . TYR A 1 277 ? 17.141 11.025 -22.072 1.00 97.56 277 TYR A N 1
ATOM 2159 C CA . TYR A 1 277 ? 18.297 10.581 -22.867 1.00 97.56 277 TYR A CA 1
ATOM 2160 C C . TYR A 1 277 ? 18.068 9.193 -23.467 1.00 97.56 277 TYR A C 1
ATOM 2162 O O . TYR A 1 277 ? 17.128 8.500 -23.100 1.00 97.56 277 TYR A O 1
ATOM 2170 N N . ARG A 1 278 ? 18.888 8.789 -24.444 1.00 98.44 278 ARG A N 1
ATOM 2171 C CA . ARG A 1 278 ? 18.759 7.485 -25.116 1.00 98.44 278 ARG A CA 1
ATOM 2172 C C . ARG A 1 278 ? 19.418 6.376 -24.301 1.00 98.44 278 ARG A C 1
ATOM 2174 O O . ARG A 1 278 ? 20.496 6.601 -23.758 1.00 98.44 278 ARG A O 1
ATOM 2181 N N . TYR A 1 279 ? 18.826 5.183 -24.309 1.00 98.69 279 TYR A N 1
ATOM 2182 C CA . TYR A 1 279 ? 19.494 3.968 -23.846 1.00 98.69 279 TYR A CA 1
ATOM 2183 C C . TYR A 1 279 ? 19.708 2.964 -24.977 1.00 98.69 279 TYR A C 1
ATOM 2185 O O . TYR A 1 279 ? 19.065 3.019 -26.027 1.00 98.69 279 TYR A O 1
ATOM 2193 N N . ARG A 1 280 ? 20.646 2.045 -24.754 1.00 98.62 280 ARG A N 1
ATOM 2194 C CA . ARG A 1 280 ? 20.971 0.940 -25.654 1.00 98.62 280 ARG A CA 1
ATOM 2195 C C . ARG A 1 280 ? 20.735 -0.393 -24.962 1.00 98.62 280 ARG A C 1
ATOM 2197 O O . ARG A 1 280 ? 20.960 -0.533 -23.760 1.00 98.62 280 ARG A O 1
ATOM 2204 N N . LEU A 1 281 ? 20.325 -1.368 -25.761 1.00 98.75 281 LEU A N 1
ATOM 2205 C CA . LEU A 1 281 ? 20.170 -2.759 -25.362 1.00 98.75 281 LEU A CA 1
ATOM 2206 C C . LEU A 1 281 ? 21.313 -3.608 -25.922 1.00 98.75 281 LEU A C 1
ATOM 2208 O O . LEU A 1 281 ? 21.957 -3.199 -26.896 1.00 98.75 281 LEU A O 1
ATOM 2212 N N . PRO A 1 282 ? 21.569 -4.793 -25.339 1.00 98.62 282 PRO A N 1
ATOM 2213 C CA . PRO A 1 282 ? 22.405 -5.798 -25.979 1.00 98.62 282 PRO A CA 1
ATOM 2214 C C . PRO A 1 282 ? 21.932 -6.095 -27.411 1.00 98.62 282 PRO A C 1
ATOM 2216 O O . PRO A 1 282 ? 20.745 -5.995 -27.725 1.00 98.62 282 PRO A O 1
ATOM 2219 N N . SER A 1 283 ? 22.866 -6.484 -28.283 1.00 98.25 283 SER A N 1
ATOM 2220 C CA . SER A 1 283 ? 22.548 -6.817 -29.677 1.00 98.25 283 SER A CA 1
ATOM 2221 C C . SER A 1 283 ? 21.458 -7.892 -29.757 1.00 98.25 283 SER A C 1
ATOM 2223 O O . SER A 1 283 ? 21.537 -8.903 -29.059 1.00 98.25 283 SER A O 1
ATOM 2225 N N . GLY A 1 284 ? 20.456 -7.667 -30.609 1.00 98.06 284 GLY A N 1
ATOM 2226 C CA . GLY A 1 284 ? 19.318 -8.570 -30.800 1.00 98.06 284 GLY A CA 1
ATOM 2227 C C . GLY A 1 284 ? 18.108 -8.305 -29.899 1.00 98.06 284 GLY A C 1
ATOM 2228 O O . GLY A 1 284 ? 17.075 -8.923 -30.130 1.00 98.06 284 GLY A O 1
ATOM 2229 N N . TYR A 1 285 ? 18.200 -7.379 -28.938 1.00 98.69 285 TYR A N 1
ATOM 2230 C CA . TYR A 1 285 ? 17.080 -7.005 -28.070 1.00 98.69 285 TYR A CA 1
ATOM 2231 C C . TYR A 1 285 ? 16.477 -5.655 -28.448 1.00 98.69 285 TYR A C 1
ATOM 2233 O O . TYR A 1 285 ? 17.166 -4.719 -28.863 1.00 98.69 285 TYR A O 1
ATOM 2241 N N . THR A 1 286 ? 15.170 -5.548 -28.247 1.00 98.62 286 THR A N 1
ATOM 2242 C CA . THR A 1 286 ? 14.376 -4.332 -28.407 1.00 98.62 286 THR A CA 1
ATOM 2243 C C . THR A 1 286 ? 13.695 -3.965 -27.086 1.00 98.62 286 THR A C 1
ATOM 2245 O O . THR A 1 286 ? 13.535 -4.825 -26.218 1.00 98.62 286 THR A O 1
ATOM 2248 N N . PRO A 1 287 ? 13.240 -2.711 -26.906 1.00 98.62 287 PRO A N 1
ATOM 2249 C CA . PRO A 1 287 ? 12.493 -2.317 -25.710 1.00 98.62 287 PRO A CA 1
ATOM 2250 C C . PRO A 1 287 ? 11.262 -3.181 -25.438 1.00 98.62 287 PRO A C 1
ATOM 2252 O O . PRO A 1 287 ? 10.868 -3.359 -24.290 1.00 98.62 287 PRO A O 1
ATOM 2255 N N . ASN A 1 288 ? 10.658 -3.744 -26.488 1.00 98.25 288 ASN A N 1
ATOM 2256 C CA . ASN A 1 288 ? 9.528 -4.642 -26.328 1.00 98.25 288 ASN A CA 1
ATOM 2257 C C . ASN A 1 288 ? 9.931 -5.953 -25.659 1.00 98.25 288 ASN A C 1
ATOM 2259 O O . ASN A 1 288 ? 9.075 -6.556 -25.043 1.00 98.25 288 ASN A O 1
ATOM 2263 N N . ASP A 1 289 ? 11.177 -6.407 -25.737 1.00 98.62 289 ASP A N 1
ATOM 2264 C CA . ASP A 1 289 ? 11.577 -7.697 -25.167 1.00 98.62 289 ASP A CA 1
ATOM 2265 C C . ASP A 1 289 ? 11.711 -7.667 -23.642 1.00 98.62 289 ASP A C 1
ATOM 2267 O O . ASP A 1 289 ? 11.807 -8.727 -23.031 1.00 98.62 289 ASP A O 1
ATOM 2271 N N . ILE A 1 290 ? 11.685 -6.482 -23.030 1.00 98.69 290 ILE A N 1
ATOM 2272 C CA . ILE A 1 290 ? 11.803 -6.281 -21.585 1.00 98.69 290 ILE A CA 1
ATOM 2273 C C . ILE A 1 290 ? 10.516 -6.734 -20.877 1.00 98.69 290 ILE A C 1
ATOM 2275 O O . ILE A 1 290 ? 9.407 -6.378 -21.280 1.00 98.69 290 ILE A O 1
ATOM 2279 N N . VAL A 1 291 ? 10.672 -7.508 -19.800 1.00 98.38 291 VAL A N 1
ATOM 2280 C CA . VAL A 1 291 ? 9.586 -7.907 -18.878 1.00 98.38 291 VAL A CA 1
ATOM 2281 C C . VAL A 1 291 ? 9.739 -7.306 -17.482 1.00 98.38 291 VAL A C 1
ATOM 2283 O O . VAL A 1 291 ? 8.794 -7.296 -16.700 1.00 98.38 291 VAL A O 1
ATOM 2286 N N . GLY A 1 292 ? 10.928 -6.805 -17.157 1.00 98.06 292 GLY A N 1
ATOM 2287 C CA . GLY A 1 292 ? 11.219 -6.165 -15.885 1.00 98.06 292 GLY A CA 1
ATOM 2288 C C . GLY A 1 292 ? 12.559 -5.452 -15.931 1.00 98.06 292 GLY A C 1
ATOM 2289 O O . GLY A 1 292 ? 13.441 -5.806 -16.718 1.00 98.06 292 GLY A O 1
ATOM 2290 N N . MET A 1 293 ? 12.707 -4.449 -15.075 1.00 98.38 293 MET A N 1
ATOM 2291 C CA . MET A 1 293 ? 13.955 -3.727 -14.868 1.00 98.38 293 MET A CA 1
ATOM 2292 C C . MET A 1 293 ? 14.130 -3.418 -13.389 1.00 98.38 293 MET A C 1
ATOM 2294 O O . MET A 1 293 ? 13.180 -3.519 -12.619 1.00 98.38 293 MET A O 1
ATOM 2298 N N . GLY A 1 294 ? 15.348 -3.067 -12.999 1.00 97.56 294 GLY A N 1
ATOM 2299 C CA . GLY A 1 294 ? 15.634 -2.586 -11.659 1.00 97.56 294 GLY A CA 1
ATOM 2300 C C . GLY A 1 294 ? 17.023 -1.976 -11.579 1.00 97.56 294 GLY A C 1
ATOM 2301 O O . GLY A 1 294 ? 17.884 -2.242 -12.422 1.00 97.56 294 GLY A O 1
ATOM 2302 N N . VAL A 1 295 ? 17.223 -1.139 -10.568 1.00 97.88 295 VAL A N 1
ATOM 2303 C CA . VAL A 1 295 ? 18.502 -0.492 -10.277 1.00 97.88 295 VAL A CA 1
ATOM 2304 C C . VAL A 1 295 ? 18.951 -0.959 -8.910 1.00 97.88 295 VAL A C 1
ATOM 2306 O O . VAL A 1 295 ? 18.188 -0.912 -7.955 1.00 97.88 295 VAL A O 1
ATOM 2309 N N . ASP A 1 296 ? 20.184 -1.424 -8.848 1.00 96.19 296 ASP A N 1
ATOM 2310 C CA . ASP A 1 296 ? 20.909 -1.596 -7.604 1.00 96.19 296 ASP A CA 1
ATOM 2311 C C . ASP A 1 296 ? 21.510 -0.238 -7.227 1.00 96.19 296 ASP A C 1
ATOM 2313 O O . ASP A 1 296 ? 22.396 0.262 -7.928 1.00 96.19 296 ASP A O 1
ATOM 2317 N N . GLY A 1 297 ? 20.969 0.377 -6.172 1.00 90.38 297 GLY A N 1
ATOM 2318 C CA . GLY A 1 297 ? 21.403 1.693 -5.695 1.00 90.38 297 GLY A CA 1
ATOM 2319 C C . GLY A 1 297 ? 22.868 1.721 -5.258 1.00 90.38 297 GLY A C 1
ATOM 2320 O O . GLY A 1 297 ? 23.573 2.676 -5.567 1.00 90.38 297 GLY A O 1
ATOM 2321 N N . GLU A 1 298 ? 23.384 0.636 -4.669 1.00 91.00 298 GLU A N 1
ATOM 2322 C CA . GLU A 1 298 ? 24.726 0.633 -4.069 1.00 91.00 298 GLU A CA 1
ATOM 2323 C C . GLU A 1 298 ? 25.842 0.724 -5.114 1.00 91.00 298 GLU A C 1
ATOM 2325 O O . GLU A 1 298 ? 26.880 1.356 -4.914 1.00 91.00 298 GLU A O 1
ATOM 2330 N N . ASN A 1 299 ? 25.658 0.058 -6.254 1.00 92.56 299 ASN A N 1
ATOM 2331 C CA . ASN A 1 299 ? 26.688 -0.045 -7.291 1.00 92.56 299 ASN A CA 1
ATOM 2332 C C . ASN A 1 299 ? 26.232 0.500 -8.653 1.00 92.56 299 ASN A C 1
ATOM 2334 O O . ASN A 1 299 ? 26.964 0.405 -9.651 1.00 92.56 299 ASN A O 1
ATOM 2338 N N . ASN A 1 300 ? 25.038 1.093 -8.716 1.00 93.50 300 ASN A N 1
ATOM 2339 C CA . ASN A 1 300 ? 24.429 1.630 -9.928 1.00 93.50 300 ASN A CA 1
ATOM 2340 C C . ASN A 1 300 ? 24.299 0.592 -11.065 1.00 93.50 300 ASN A C 1
ATOM 2342 O O . ASN A 1 300 ? 24.327 0.953 -12.249 1.00 93.50 300 ASN A O 1
ATOM 2346 N N . ASN A 1 301 ? 24.221 -0.708 -10.753 1.00 97.56 301 ASN A N 1
ATOM 2347 C CA . ASN A 1 301 ? 23.935 -1.741 -11.748 1.00 97.56 301 ASN A CA 1
ATOM 2348 C C . ASN A 1 301 ? 22.475 -1.636 -12.177 1.00 97.56 301 ASN A C 1
ATOM 2350 O O . ASN A 1 301 ? 21.561 -1.600 -11.361 1.00 97.56 301 ASN A O 1
ATOM 2354 N N . ASN A 1 302 ? 22.259 -1.612 -13.486 1.00 98.56 302 ASN A N 1
ATOM 2355 C CA . ASN A 1 302 ? 20.930 -1.609 -14.076 1.00 98.56 302 ASN A CA 1
ATOM 2356 C C . ASN A 1 302 ? 20.686 -2.995 -14.664 1.00 98.56 302 ASN A C 1
ATOM 2358 O O . ASN A 1 302 ? 21.447 -3.438 -15.528 1.00 98.56 302 ASN A O 1
ATOM 2362 N N . PHE A 1 303 ? 19.647 -3.667 -14.185 1.00 98.69 303 PHE A N 1
ATOM 2363 C CA . PHE A 1 303 ? 19.254 -4.996 -14.630 1.00 98.69 303 PHE A CA 1
ATOM 2364 C C . PHE A 1 303 ? 18.068 -4.891 -15.585 1.00 98.69 303 PHE A C 1
ATOM 2366 O O . PHE A 1 303 ? 17.136 -4.120 -15.347 1.00 98.69 303 PHE A O 1
ATOM 2373 N N . ALA A 1 304 ? 18.101 -5.679 -16.656 1.00 98.81 304 ALA A N 1
ATOM 2374 C CA . ALA A 1 304 ? 17.001 -5.799 -17.606 1.00 98.81 304 ALA A CA 1
ATOM 2375 C C . ALA A 1 304 ? 16.728 -7.274 -17.883 1.00 98.81 304 ALA A C 1
ATOM 2377 O O . ALA A 1 304 ? 17.612 -7.977 -18.374 1.00 98.81 304 ALA A O 1
ATOM 2378 N N . TRP A 1 305 ? 15.517 -7.727 -17.558 1.00 98.81 305 TRP A N 1
ATOM 2379 C CA . TRP A 1 305 ? 15.051 -9.090 -17.802 1.00 98.81 305 TRP A CA 1
ATOM 2380 C C . TRP A 1 305 ? 14.211 -9.133 -19.068 1.00 98.81 305 TRP A C 1
ATOM 2382 O O . TRP A 1 305 ? 13.373 -8.258 -19.299 1.00 98.81 305 TRP A O 1
ATOM 2392 N N . TYR A 1 306 ? 14.418 -10.173 -19.867 1.00 98.81 306 TYR A N 1
ATOM 2393 C CA . TYR A 1 306 ? 13.860 -10.315 -21.201 1.00 98.81 306 TYR A CA 1
ATOM 2394 C C . TYR A 1 306 ? 12.937 -11.533 -21.323 1.00 98.81 306 TYR A C 1
ATOM 2396 O O . TYR A 1 306 ? 13.089 -12.537 -20.626 1.00 98.81 306 TYR A O 1
ATOM 2404 N N . ARG A 1 307 ? 11.998 -11.474 -22.274 1.00 98.56 307 ARG A N 1
ATOM 2405 C CA . ARG A 1 307 ? 11.001 -12.531 -22.539 1.00 98.56 307 ARG A CA 1
ATOM 2406 C C . ARG A 1 307 ? 11.583 -13.900 -22.882 1.00 98.56 307 ARG A C 1
ATOM 2408 O O . ARG A 1 307 ? 10.890 -14.900 -22.732 1.00 98.56 307 ARG A O 1
ATOM 2415 N N . ASP A 1 308 ? 12.820 -13.953 -23.360 1.00 98.56 308 ASP A N 1
ATOM 2416 C CA . ASP A 1 308 ? 13.518 -15.189 -23.726 1.00 98.56 308 ASP A CA 1
ATOM 2417 C C . ASP A 1 308 ? 14.185 -15.893 -22.527 1.00 98.56 308 ASP A C 1
ATOM 2419 O O . ASP A 1 308 ? 14.931 -16.859 -22.709 1.00 98.56 308 ASP A O 1
ATOM 2423 N N . GLY A 1 309 ? 13.929 -15.421 -21.301 1.00 98.56 309 GLY A N 1
ATOM 2424 C CA . GLY A 1 309 ? 14.509 -15.989 -20.087 1.00 98.56 309 GLY A CA 1
ATOM 2425 C C . GLY A 1 309 ? 15.965 -15.579 -19.879 1.00 98.56 309 GLY A C 1
ATOM 2426 O O . GLY A 1 309 ? 16.731 -16.322 -19.259 1.00 98.56 309 GLY A O 1
ATOM 2427 N N . ARG A 1 310 ? 16.380 -14.430 -20.427 1.00 98.81 310 ARG A N 1
ATOM 2428 C CA . ARG A 1 310 ? 17.705 -13.849 -20.191 1.00 98.81 310 ARG A CA 1
ATOM 2429 C C . ARG A 1 310 ? 17.644 -12.514 -19.462 1.00 98.81 310 ARG A C 1
ATOM 2431 O O . ARG A 1 310 ? 16.649 -11.807 -19.503 1.00 98.81 310 ARG A O 1
ATOM 2438 N N . VAL A 1 311 ? 18.736 -12.167 -18.800 1.00 98.81 311 VAL A N 1
ATOM 2439 C CA . VAL A 1 311 ? 18.945 -10.902 -18.097 1.00 98.81 311 VAL A CA 1
ATOM 2440 C C . VAL A 1 311 ? 20.301 -10.327 -18.491 1.00 98.81 311 VAL A C 1
ATOM 2442 O O . VAL A 1 311 ? 21.250 -11.080 -18.717 1.00 98.81 311 VAL A O 1
ATOM 2445 N N . SER A 1 312 ? 20.415 -9.005 -18.595 1.00 98.81 312 SER A N 1
ATOM 2446 C CA . SER A 1 312 ? 21.697 -8.307 -18.763 1.00 98.81 312 SER A CA 1
ATOM 2447 C C . SER A 1 312 ? 21.930 -7.287 -17.655 1.00 98.81 312 SER A C 1
ATOM 2449 O O . SER A 1 312 ? 20.993 -6.894 -16.959 1.00 98.81 312 SER A O 1
ATOM 2451 N N . VAL A 1 313 ? 23.188 -6.862 -17.503 1.00 98.69 313 VAL A N 1
ATOM 2452 C CA . VAL A 1 313 ? 23.581 -5.836 -16.528 1.00 98.69 313 VAL A CA 1
ATOM 2453 C C . VAL A 1 313 ? 24.337 -4.717 -17.227 1.00 98.69 313 VAL A C 1
ATOM 2455 O O . VAL A 1 313 ? 25.227 -4.961 -18.050 1.00 98.69 313 VAL A O 1
ATOM 2458 N N . GLY A 1 314 ? 24.028 -3.479 -16.862 1.00 98.56 314 GLY A N 1
ATOM 2459 C CA . GLY A 1 314 ? 24.678 -2.317 -17.437 1.00 98.56 314 GLY A CA 1
ATOM 2460 C C . GLY A 1 314 ? 24.484 -1.033 -16.644 1.00 98.56 314 GLY A C 1
ATOM 2461 O O . GLY A 1 314 ? 24.329 -1.042 -15.425 1.00 98.56 314 GLY A O 1
ATOM 2462 N N . THR A 1 315 ? 24.520 0.076 -17.370 1.00 98.38 315 THR A N 1
ATOM 2463 C CA . THR A 1 315 ? 24.207 1.431 -16.904 1.00 98.38 315 THR A CA 1
ATOM 2464 C C . THR A 1 315 ? 22.839 1.843 -17.433 1.00 98.38 315 THR A C 1
ATOM 2466 O O . THR A 1 315 ? 22.318 1.214 -18.353 1.00 98.38 315 THR A O 1
ATOM 2469 N N . SER A 1 316 ? 22.257 2.921 -16.908 1.00 98.12 316 SER A N 1
ATOM 2470 C CA . SER A 1 316 ? 20.920 3.360 -17.330 1.00 98.12 316 SER A CA 1
ATOM 2471 C C . SER A 1 316 ? 20.816 3.724 -18.819 1.00 98.12 316 SER A C 1
ATOM 2473 O O . SER A 1 316 ? 19.738 3.609 -19.395 1.00 98.12 316 SER A O 1
ATOM 2475 N N . ASP A 1 317 ? 21.921 4.101 -19.468 1.00 98.56 317 ASP A N 1
ATOM 2476 C CA . ASP A 1 317 ? 22.028 4.380 -20.906 1.00 98.56 317 ASP A CA 1
ATOM 2477 C C . ASP A 1 317 ? 22.563 3.199 -21.750 1.00 98.56 317 ASP A C 1
ATOM 2479 O O . ASP A 1 317 ? 22.522 3.248 -22.982 1.00 98.56 317 ASP A O 1
ATOM 2483 N N . ASN A 1 318 ? 23.047 2.116 -21.136 1.00 98.56 318 ASN A N 1
ATOM 2484 C CA . ASN A 1 318 ? 23.531 0.929 -21.843 1.00 98.56 318 ASN A CA 1
ATOM 2485 C C . ASN A 1 318 ? 23.369 -0.326 -20.975 1.00 98.56 318 ASN A C 1
ATOM 2487 O O . ASN A 1 318 ? 24.259 -0.665 -20.195 1.00 98.56 318 ASN A O 1
ATOM 2491 N N . LEU A 1 319 ? 22.260 -1.048 -21.156 1.00 98.62 319 LEU A N 1
ATOM 2492 C CA . LEU A 1 319 ? 21.838 -2.164 -20.292 1.00 98.62 319 LEU A CA 1
ATOM 2493 C C . LEU A 1 319 ? 22.658 -3.455 -20.466 1.00 98.62 319 LEU A C 1
ATOM 2495 O O . LEU A 1 319 ? 22.405 -4.439 -19.775 1.00 98.62 319 LEU A O 1
ATOM 2499 N N . GLY A 1 320 ? 23.627 -3.474 -21.385 1.00 98.31 320 GLY A N 1
ATOM 2500 C CA . GLY A 1 320 ? 24.542 -4.600 -21.605 1.00 98.31 320 GLY A CA 1
ATOM 2501 C C . GLY A 1 320 ? 26.012 -4.277 -21.345 1.00 98.31 320 GLY A C 1
ATOM 2502 O O . GLY A 1 320 ? 26.868 -5.097 -21.668 1.00 98.31 320 GLY A O 1
ATOM 2503 N N . SER A 1 321 ? 26.326 -3.084 -20.825 1.00 98.56 321 SER A N 1
ATOM 2504 C CA . SER A 1 321 ? 27.708 -2.597 -20.720 1.00 98.56 321 SER A CA 1
ATOM 2505 C C . SER A 1 321 ? 28.565 -3.328 -19.687 1.00 98.56 321 SER A C 1
ATOM 2507 O O . SER A 1 321 ? 29.788 -3.304 -19.805 1.00 98.56 321 SER A O 1
ATOM 2509 N N . ARG A 1 322 ? 27.953 -3.967 -18.682 1.00 98.44 322 ARG A N 1
ATOM 2510 C CA . ARG A 1 322 ? 28.664 -4.614 -17.566 1.00 98.44 322 ARG A CA 1
ATOM 2511 C C . ARG A 1 322 ? 28.630 -6.135 -17.661 1.00 98.44 322 ARG A C 1
ATOM 2513 O O . ARG A 1 322 ? 29.625 -6.789 -17.364 1.00 98.44 322 ARG A O 1
ATOM 2520 N N . ARG A 1 323 ? 27.507 -6.710 -18.098 1.00 98.50 323 ARG A N 1
ATOM 2521 C CA . ARG A 1 323 ? 27.357 -8.155 -18.297 1.00 98.50 323 ARG A CA 1
ATOM 2522 C C . ARG A 1 323 ? 26.443 -8.445 -19.480 1.00 98.50 323 ARG A C 1
ATOM 2524 O O . ARG A 1 323 ? 25.288 -8.015 -19.507 1.00 98.50 323 ARG A O 1
ATOM 2531 N N . ALA A 1 324 ? 26.968 -9.211 -20.434 1.00 98.31 324 ALA A N 1
ATOM 2532 C CA . ALA A 1 324 ? 26.203 -9.721 -21.567 1.00 98.31 324 ALA A CA 1
ATOM 2533 C C . ALA A 1 324 ? 25.042 -10.624 -21.097 1.00 98.31 324 ALA A C 1
ATOM 2535 O O . ALA A 1 324 ? 25.135 -11.193 -20.007 1.00 98.31 324 ALA A O 1
ATOM 2536 N N . PRO A 1 325 ? 23.978 -10.793 -21.906 1.00 98.81 325 PRO A N 1
ATOM 2537 C CA . PRO A 1 325 ? 22.810 -11.581 -21.523 1.00 98.81 325 PRO A CA 1
ATOM 2538 C C . PRO A 1 325 ? 23.137 -13.002 -21.036 1.00 98.81 325 PRO A C 1
ATOM 2540 O O . PRO A 1 325 ? 23.799 -13.767 -21.741 1.00 98.81 325 PRO A O 1
ATOM 2543 N N . TYR A 1 326 ? 22.616 -13.378 -19.867 1.00 98.75 326 TYR A N 1
ATOM 2544 C CA . TYR A 1 326 ? 22.704 -14.720 -19.272 1.00 98.75 326 TYR A CA 1
ATOM 2545 C C . TYR A 1 326 ? 21.320 -15.213 -18.844 1.00 98.75 326 TYR A C 1
ATOM 2547 O O . TYR A 1 326 ? 20.389 -14.425 -18.757 1.00 98.75 326 TYR A O 1
ATOM 2555 N N . ARG A 1 327 ? 21.158 -16.524 -18.639 1.00 98.75 327 ARG A N 1
ATOM 2556 C CA . ARG A 1 327 ? 19.855 -17.123 -18.306 1.00 98.75 327 ARG A CA 1
ATOM 2557 C C . ARG A 1 327 ? 19.409 -16.755 -16.889 1.00 98.75 327 ARG A C 1
ATOM 2559 O O . ARG A 1 327 ? 20.254 -16.669 -16.003 1.00 98.75 327 ARG A O 1
ATOM 2566 N N . TYR A 1 328 ? 18.099 -16.631 -16.699 1.00 98.81 328 TYR A N 1
ATOM 2567 C CA . TYR A 1 328 ? 17.464 -16.604 -15.384 1.00 98.81 328 TYR A CA 1
ATOM 2568 C C . TYR A 1 328 ? 16.319 -17.621 -15.291 1.00 98.81 328 TYR A C 1
ATOM 2570 O O . TYR A 1 328 ? 15.763 -18.038 -16.313 1.00 98.81 328 TYR A O 1
ATOM 2578 N N . THR A 1 329 ? 15.958 -18.005 -14.070 1.00 98.75 329 THR A N 1
ATOM 2579 C CA . THR A 1 329 ? 14.773 -18.810 -13.752 1.00 98.75 329 THR A CA 1
ATOM 2580 C C . THR A 1 329 ? 13.754 -18.000 -12.957 1.00 98.75 329 THR A C 1
ATOM 2582 O O . THR A 1 329 ? 14.097 -17.074 -12.222 1.00 98.75 329 THR A O 1
ATOM 2585 N N . LEU A 1 330 ? 12.478 -18.333 -13.148 1.00 98.75 330 LEU A N 1
ATOM 2586 C CA . LEU A 1 330 ? 11.361 -17.852 -12.335 1.00 98.75 330 LEU A CA 1
ATOM 2587 C C . LEU A 1 330 ? 10.933 -18.953 -11.371 1.00 98.75 330 LEU A C 1
ATOM 2589 O O . LEU A 1 330 ? 11.308 -20.114 -11.548 1.00 98.75 330 LEU A O 1
ATOM 2593 N N . ALA A 1 331 ? 10.071 -18.586 -10.426 1.00 98.44 331 ALA A N 1
ATOM 2594 C CA . ALA A 1 331 ? 9.416 -19.560 -9.573 1.00 98.44 331 ALA A CA 1
ATOM 2595 C C . ALA A 1 331 ? 8.719 -20.668 -10.392 1.00 98.44 331 ALA A C 1
ATOM 2597 O O . ALA A 1 331 ? 8.183 -20.390 -11.474 1.00 98.44 331 ALA A O 1
ATOM 2598 N N . PRO A 1 332 ? 8.659 -21.914 -9.882 1.00 98.44 332 PRO A N 1
ATOM 2599 C CA . PRO A 1 332 ? 7.976 -23.012 -10.553 1.00 98.44 332 PRO A CA 1
ATOM 2600 C C . PRO A 1 332 ? 6.552 -22.646 -10.989 1.00 98.44 332 PRO A C 1
ATOM 2602 O O . PRO A 1 332 ? 5.743 -22.183 -10.187 1.00 98.44 332 PRO A O 1
ATOM 2605 N N . GLY A 1 333 ? 6.248 -22.879 -12.267 1.00 98.12 333 GLY A N 1
ATOM 2606 C CA . GLY A 1 333 ? 4.939 -22.597 -12.865 1.00 98.12 333 GLY A CA 1
ATOM 2607 C C . GLY A 1 333 ? 4.795 -21.213 -13.504 1.00 98.12 333 GLY A C 1
ATOM 2608 O O . GLY A 1 333 ? 3.796 -20.991 -14.180 1.00 98.12 333 GLY A O 1
ATOM 2609 N N . TYR A 1 334 ? 5.782 -20.324 -13.358 1.00 98.69 334 TYR A N 1
ATOM 2610 C CA . TYR A 1 334 ? 5.770 -18.999 -13.980 1.00 98.69 334 TYR A CA 1
ATOM 2611 C C . TYR A 1 334 ? 6.655 -18.930 -15.223 1.00 98.69 334 TYR A C 1
ATOM 2613 O O . TYR A 1 334 ? 7.692 -19.587 -15.339 1.00 98.69 334 TYR A O 1
ATOM 2621 N N . THR A 1 335 ? 6.251 -18.070 -16.148 1.00 98.62 335 THR A N 1
ATOM 2622 C CA . THR A 1 335 ? 6.965 -17.736 -17.377 1.00 98.62 335 THR A CA 1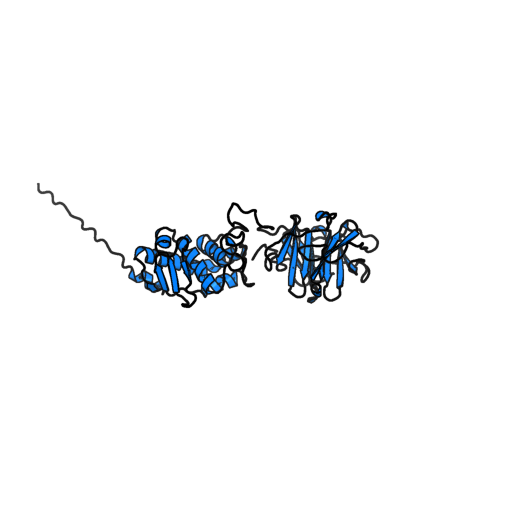
ATOM 2623 C C . THR A 1 335 ? 7.250 -16.232 -17.432 1.00 98.62 335 THR A C 1
ATOM 2625 O O . THR A 1 335 ? 6.609 -15.452 -16.724 1.00 98.62 335 THR A O 1
ATOM 2628 N N . PRO A 1 336 ? 8.170 -15.765 -18.297 1.00 98.62 336 PRO A N 1
ATOM 2629 C CA . PRO A 1 336 ? 8.405 -14.331 -18.469 1.00 98.62 336 PRO A CA 1
ATOM 2630 C C . PRO A 1 336 ? 7.144 -13.534 -18.837 1.00 98.62 336 PRO A C 1
ATOM 2632 O O . PRO A 1 336 ? 7.065 -12.347 -18.535 1.00 98.62 336 PRO A O 1
ATOM 2635 N N . ALA A 1 337 ? 6.139 -14.168 -19.454 1.00 98.00 337 ALA A N 1
ATOM 2636 C CA . ALA A 1 337 ? 4.872 -13.519 -19.779 1.00 98.00 337 ALA A CA 1
ATOM 2637 C C . ALA A 1 337 ? 4.029 -13.188 -18.536 1.00 98.00 337 ALA A C 1
ATOM 2639 O O . ALA A 1 337 ? 3.215 -12.265 -18.599 1.00 98.00 337 ALA A O 1
ATOM 2640 N N . ASP A 1 338 ? 4.231 -13.894 -17.422 1.00 98.44 338 ASP A N 1
ATOM 2641 C CA . ASP A 1 338 ? 3.486 -13.714 -16.173 1.00 98.44 338 ASP A CA 1
ATOM 2642 C C . ASP A 1 338 ? 4.028 -12.568 -15.314 1.00 98.44 338 ASP A C 1
ATOM 2644 O O . ASP A 1 338 ? 3.358 -12.140 -14.378 1.00 98.44 338 ASP A O 1
ATOM 2648 N N . VAL A 1 339 ? 5.216 -12.049 -15.631 1.00 98.44 339 VAL A N 1
ATOM 2649 C CA . VAL A 1 339 ? 5.841 -10.936 -14.910 1.00 98.44 339 VAL A CA 1
ATOM 2650 C C . VAL A 1 339 ? 5.162 -9.615 -15.287 1.00 98.44 339 VAL A C 1
ATOM 2652 O O . VAL A 1 339 ? 4.953 -9.322 -16.465 1.00 98.44 339 VAL A O 1
ATOM 2655 N N . VAL A 1 340 ? 4.824 -8.807 -14.278 1.00 97.56 340 VAL A N 1
ATOM 2656 C CA . VAL A 1 340 ? 4.316 -7.426 -14.437 1.00 97.56 340 VAL A CA 1
ATOM 2657 C C . VAL A 1 340 ? 5.359 -6.367 -14.088 1.00 97.56 340 VAL A C 1
ATOM 2659 O O . VAL A 1 340 ? 5.218 -5.205 -14.453 1.00 97.56 340 VAL A O 1
ATOM 2662 N N . GLY A 1 341 ? 6.410 -6.759 -13.377 1.00 97.44 341 GLY A N 1
ATOM 2663 C CA . GLY A 1 341 ? 7.550 -5.911 -13.084 1.00 97.44 341 GLY A CA 1
ATOM 2664 C C . GLY A 1 341 ? 8.521 -6.597 -12.138 1.00 97.44 341 GLY A C 1
ATOM 2665 O O . GLY A 1 341 ? 8.230 -7.651 -11.564 1.00 97.44 341 GLY A O 1
ATOM 2666 N N . MET A 1 342 ? 9.686 -5.985 -11.979 1.00 98.31 342 MET A N 1
ATOM 2667 C CA . MET A 1 342 ? 10.704 -6.428 -11.039 1.00 98.31 342 MET A CA 1
ATOM 2668 C C . MET A 1 342 ? 11.192 -5.239 -10.223 1.00 98.31 342 MET A C 1
ATOM 2670 O O . MET A 1 342 ? 11.021 -4.097 -10.636 1.00 98.31 342 MET A O 1
ATOM 2674 N N . ALA A 1 343 ? 11.760 -5.507 -9.056 1.00 97.75 343 ALA A N 1
ATOM 2675 C CA . ALA A 1 343 ? 12.420 -4.503 -8.239 1.00 97.75 343 ALA A CA 1
ATOM 2676 C C . ALA A 1 343 ? 13.706 -5.090 -7.654 1.00 97.75 343 ALA A C 1
ATOM 2678 O O . ALA A 1 343 ? 13.740 -6.272 -7.310 1.00 97.75 343 ALA A O 1
ATOM 2679 N N . VAL A 1 344 ? 14.751 -4.271 -7.558 1.00 97.94 344 VAL A N 1
ATOM 2680 C CA . VAL A 1 344 ? 16.069 -4.665 -7.047 1.00 97.94 344 VAL A CA 1
ATOM 2681 C C . VAL A 1 344 ? 16.286 -3.989 -5.702 1.00 97.94 344 VAL A C 1
ATOM 2683 O O . VAL A 1 344 ? 16.116 -2.782 -5.578 1.00 97.94 344 VAL A O 1
ATOM 2686 N N . ASP A 1 345 ? 16.657 -4.786 -4.714 1.00 96.19 345 ASP A N 1
ATOM 2687 C CA . ASP A 1 345 ? 17.196 -4.362 -3.433 1.00 96.19 345 ASP A CA 1
ATOM 2688 C C . ASP A 1 345 ? 18.714 -4.497 -3.490 1.00 96.19 345 ASP A C 1
ATOM 2690 O O . ASP A 1 345 ? 19.243 -5.607 -3.382 1.00 96.19 345 ASP A O 1
ATOM 2694 N N . GLY A 1 346 ? 19.391 -3.374 -3.739 1.00 92.62 346 GLY A N 1
ATOM 2695 C CA . GLY A 1 346 ? 20.850 -3.331 -3.834 1.00 92.62 346 GLY A CA 1
ATOM 2696 C C . GLY A 1 346 ? 21.525 -3.769 -2.536 1.00 92.62 346 GLY A C 1
ATOM 2697 O O . GLY A 1 346 ? 22.374 -4.656 -2.562 1.00 92.62 346 GLY A O 1
ATOM 2698 N N . GLU A 1 347 ? 21.045 -3.252 -1.400 1.00 92.50 347 GLU A N 1
ATOM 2699 C CA . GLU A 1 347 ? 21.622 -3.493 -0.070 1.00 92.50 347 GLU A CA 1
ATOM 2700 C C . GLU A 1 347 ? 21.631 -4.978 0.298 1.00 92.50 347 GLU A C 1
ATOM 2702 O O . GLU A 1 347 ? 22.619 -5.523 0.794 1.00 92.50 347 GLU A O 1
ATOM 2707 N N . ASN A 1 348 ? 20.545 -5.685 -0.020 1.00 93.12 348 ASN A N 1
ATOM 2708 C CA . ASN A 1 348 ? 20.433 -7.110 0.287 1.00 93.12 348 ASN A CA 1
ATOM 2709 C C . ASN A 1 348 ? 20.735 -8.026 -0.906 1.00 93.12 348 ASN A C 1
ATOM 2711 O O . ASN A 1 348 ? 20.613 -9.247 -0.779 1.00 93.12 348 ASN A O 1
ATOM 2715 N N . ASN A 1 349 ? 21.119 -7.472 -2.062 1.00 94.00 349 ASN A N 1
ATOM 2716 C CA . ASN A 1 349 ? 21.288 -8.207 -3.319 1.00 94.00 349 ASN A CA 1
ATOM 2717 C C . ASN A 1 349 ? 20.078 -9.108 -3.652 1.00 94.00 349 ASN A C 1
ATOM 2719 O O . ASN A 1 349 ? 20.230 -10.236 -4.139 1.00 94.00 349 ASN A O 1
ATOM 2723 N N . MET A 1 350 ? 18.867 -8.627 -3.362 1.00 97.12 350 MET A N 1
ATOM 2724 C CA . MET A 1 350 ? 17.623 -9.356 -3.606 1.00 97.12 350 MET A CA 1
ATOM 2725 C C . MET A 1 350 ? 16.870 -8.759 -4.783 1.00 97.12 350 MET A C 1
ATOM 2727 O O . MET A 1 350 ? 16.807 -7.549 -4.966 1.00 97.12 350 MET A O 1
ATOM 2731 N N . ILE A 1 351 ? 16.224 -9.616 -5.561 1.00 98.38 351 ILE A N 1
ATOM 2732 C CA . ILE A 1 351 ? 15.317 -9.198 -6.623 1.00 98.38 351 ILE A CA 1
ATOM 2733 C C . ILE A 1 351 ? 13.941 -9.756 -6.348 1.00 98.38 351 ILE A C 1
ATOM 2735 O O . ILE A 1 351 ? 13.784 -10.933 -6.030 1.00 98.38 351 ILE A O 1
ATOM 2739 N N . PHE A 1 352 ? 12.945 -8.898 -6.510 1.00 98.44 352 PHE A N 1
ATOM 2740 C CA . PHE A 1 352 ? 11.543 -9.234 -6.365 1.00 98.44 352 PHE A CA 1
ATOM 2741 C C . PHE A 1 352 ? 10.889 -9.265 -7.736 1.00 98.44 352 PHE A C 1
ATOM 2743 O O . PHE A 1 352 ? 10.904 -8.262 -8.446 1.00 98.44 352 PHE A O 1
ATOM 2750 N N . ALA A 1 353 ? 10.301 -10.404 -8.095 1.00 98.62 353 ALA A N 1
ATOM 2751 C CA . ALA A 1 353 ? 9.510 -10.550 -9.310 1.00 98.62 353 ALA A CA 1
ATOM 2752 C C . ALA A 1 353 ? 8.025 -10.522 -8.948 1.00 98.62 353 ALA A C 1
ATOM 2754 O O . ALA A 1 353 ? 7.576 -11.335 -8.139 1.00 98.62 353 ALA A O 1
ATOM 2755 N N . PHE A 1 354 ? 7.282 -9.580 -9.530 1.00 98.31 354 PHE A N 1
ATOM 2756 C CA . PHE A 1 354 ? 5.844 -9.419 -9.328 1.00 98.31 354 PHE A CA 1
ATOM 2757 C C . PHE A 1 354 ? 5.092 -10.049 -10.498 1.00 98.31 354 PHE A C 1
ATOM 2759 O O . PHE A 1 354 ? 5.425 -9.802 -11.661 1.00 98.31 354 PHE A O 1
ATOM 2766 N N . TYR A 1 355 ? 4.060 -10.831 -10.191 1.00 98.31 355 TYR A N 1
ATOM 2767 C CA . TYR A 1 355 ? 3.324 -11.635 -11.162 1.00 98.31 355 TYR A CA 1
ATOM 2768 C C . TYR A 1 355 ? 1.887 -11.139 -11.375 1.00 98.31 355 TYR A C 1
ATOM 2770 O O . TYR A 1 355 ? 1.284 -10.519 -10.494 1.00 98.31 355 TYR A O 1
ATOM 2778 N N . ARG A 1 356 ? 1.318 -11.434 -12.554 1.00 97.19 356 ARG A N 1
ATOM 2779 C CA . ARG A 1 356 ? -0.048 -11.041 -12.964 1.00 97.19 356 ARG A CA 1
ATOM 2780 C C . ARG A 1 356 ? -1.152 -11.575 -12.054 1.00 97.19 356 ARG A C 1
ATOM 2782 O O . ARG A 1 356 ? -2.206 -10.955 -11.968 1.00 97.19 356 ARG A O 1
ATOM 2789 N N . ASP A 1 357 ? -0.933 -12.710 -11.402 1.00 96.38 357 ASP A N 1
ATOM 2790 C CA . ASP A 1 357 ? -1.895 -13.351 -10.496 1.00 96.38 357 ASP A CA 1
ATOM 2791 C C . ASP A 1 357 ? -1.874 -12.766 -9.071 1.00 96.38 357 ASP A C 1
ATOM 2793 O O . ASP A 1 357 ? -2.570 -13.241 -8.169 1.00 96.38 357 ASP A O 1
ATOM 2797 N N . GLY A 1 358 ? -1.087 -11.708 -8.869 1.00 95.56 358 GLY A N 1
ATOM 2798 C CA . GLY A 1 358 ? -0.970 -11.025 -7.595 1.00 95.56 358 GLY A CA 1
ATOM 2799 C C . GLY A 1 358 ? 0.067 -11.638 -6.660 1.00 95.56 358 GLY A C 1
ATOM 2800 O O . GLY A 1 358 ? 0.035 -11.350 -5.466 1.00 95.56 358 GLY A O 1
ATOM 2801 N N . MET A 1 359 ? 0.965 -12.492 -7.153 1.00 97.69 359 MET A N 1
ATOM 2802 C CA . MET A 1 359 ? 2.041 -13.080 -6.353 1.00 97.69 359 MET A CA 1
ATOM 2803 C C . MET A 1 359 ? 3.359 -12.303 -6.507 1.00 97.69 359 MET A C 1
ATOM 2805 O O . MET A 1 359 ? 3.549 -11.533 -7.450 1.00 97.69 359 MET A O 1
ATOM 2809 N N . VAL A 1 360 ? 4.288 -12.513 -5.574 1.00 98.19 360 VAL A N 1
ATOM 2810 C CA . VAL A 1 360 ? 5.663 -12.000 -5.608 1.00 98.19 360 VAL A CA 1
ATOM 2811 C C . VAL A 1 360 ? 6.645 -13.062 -5.107 1.00 98.19 360 VAL A C 1
ATOM 2813 O O . VAL A 1 360 ? 6.414 -13.668 -4.061 1.00 98.19 360 VAL A O 1
ATOM 2816 N N . SER A 1 361 ? 7.757 -13.280 -5.804 1.00 98.56 361 SER A N 1
ATOM 2817 C CA . SER A 1 361 ? 8.881 -14.102 -5.316 1.00 98.56 361 SER A CA 1
ATOM 2818 C C . SER A 1 361 ? 10.085 -13.226 -4.963 1.00 98.56 361 SER A C 1
ATOM 2820 O O . SER A 1 361 ? 10.063 -12.018 -5.210 1.00 98.56 361 SER A O 1
ATOM 2822 N N . ALA A 1 362 ? 11.099 -13.799 -4.314 1.00 98.50 362 ALA A N 1
ATOM 2823 C CA . ALA A 1 362 ? 12.363 -13.110 -4.062 1.00 98.50 362 ALA A CA 1
ATOM 2824 C C . ALA A 1 362 ? 13.558 -14.025 -4.342 1.00 98.50 362 ALA A C 1
ATOM 2826 O O . ALA A 1 362 ? 13.557 -15.183 -3.923 1.00 98.50 362 ALA A O 1
ATOM 2827 N N . GLY A 1 363 ? 14.596 -13.499 -4.985 1.00 98.50 363 GLY A N 1
ATOM 2828 C CA . GLY A 1 363 ? 15.761 -14.285 -5.374 1.00 98.50 363 GLY A CA 1
ATOM 2829 C C . GLY A 1 363 ? 16.944 -13.443 -5.849 1.00 98.50 363 GLY A C 1
ATOM 2830 O O . GLY A 1 363 ? 17.105 -12.303 -5.419 1.00 98.50 363 GLY A O 1
ATOM 2831 N N . THR A 1 364 ? 17.774 -14.008 -6.722 1.00 98.38 364 THR A N 1
ATOM 2832 C CA . THR A 1 364 ? 18.905 -13.337 -7.385 1.00 98.38 364 THR A CA 1
ATOM 2833 C C . THR A 1 364 ? 18.591 -13.051 -8.853 1.00 98.38 364 THR A C 1
ATOM 2835 O O . THR A 1 364 ? 17.552 -13.444 -9.372 1.00 98.38 364 THR A O 1
ATOM 2838 N N . SER A 1 365 ? 19.499 -12.368 -9.558 1.00 98.25 365 SER A N 1
ATOM 2839 C CA . SER A 1 365 ? 19.298 -11.983 -10.970 1.00 98.25 365 SER A CA 1
ATOM 2840 C C . SER A 1 365 ? 19.070 -13.150 -11.926 1.00 98.25 365 SER A C 1
ATOM 2842 O O . SER A 1 365 ? 18.388 -12.980 -12.933 1.00 98.25 365 SER A O 1
ATOM 2844 N N . ASP A 1 366 ? 19.624 -14.311 -11.599 1.00 98.50 366 ASP A N 1
ATOM 2845 C CA . ASP A 1 366 ? 19.539 -15.566 -12.334 1.00 98.50 366 ASP A CA 1
ATOM 2846 C C . ASP A 1 366 ? 18.555 -16.579 -11.734 1.00 98.50 366 ASP A C 1
ATOM 2848 O O . ASP A 1 366 ? 18.245 -17.558 -12.405 1.00 98.50 366 ASP A O 1
ATOM 2852 N N . ASP A 1 367 ? 18.046 -16.362 -10.520 1.00 98.56 367 ASP A N 1
ATOM 2853 C CA . ASP A 1 367 ? 17.171 -17.311 -9.823 1.00 98.56 367 ASP A CA 1
ATOM 2854 C C . ASP A 1 367 ? 16.158 -16.569 -8.938 1.00 98.56 367 ASP A C 1
ATOM 2856 O O . ASP A 1 367 ? 16.439 -16.253 -7.781 1.00 98.56 367 ASP A O 1
ATOM 2860 N N . LEU A 1 368 ? 14.999 -16.213 -9.506 1.00 98.56 368 LEU A N 1
ATOM 2861 C CA . LEU A 1 368 ? 14.078 -15.203 -8.959 1.00 98.56 368 LEU A CA 1
ATOM 2862 C C . LEU A 1 368 ? 13.187 -15.682 -7.799 1.00 98.56 368 LEU A C 1
ATOM 2864 O O . LEU A 1 368 ? 12.351 -14.914 -7.310 1.00 98.56 368 LEU A O 1
ATOM 2868 N N . ASP A 1 369 ? 13.352 -16.914 -7.328 1.00 98.44 369 ASP A N 1
ATOM 2869 C CA . ASP A 1 369 ? 12.683 -17.446 -6.134 1.00 98.44 369 ASP A CA 1
ATOM 2870 C C . ASP A 1 369 ? 13.636 -18.097 -5.121 1.00 98.44 369 ASP A C 1
ATOM 2872 O O . ASP A 1 369 ? 13.184 -18.644 -4.112 1.00 98.44 369 ASP A O 1
ATOM 2876 N N . LYS A 1 370 ? 14.951 -17.944 -5.326 1.00 98.44 370 LYS A N 1
ATOM 2877 C CA . LYS A 1 370 ? 16.014 -18.487 -4.468 1.00 98.44 370 LYS A CA 1
ATOM 2878 C C . LYS A 1 370 ? 15.837 -18.215 -2.972 1.00 98.44 370 LYS A C 1
ATOM 2880 O O . LYS A 1 370 ? 16.201 -19.050 -2.146 1.00 98.44 370 LYS A O 1
ATOM 2885 N N . PHE A 1 371 ? 15.340 -17.033 -2.609 1.00 98.19 371 PHE A N 1
ATOM 2886 C CA . PHE A 1 371 ? 15.200 -16.607 -1.212 1.00 98.19 371 PHE A CA 1
ATOM 2887 C C . PHE A 1 371 ? 13.774 -16.756 -0.688 1.00 98.19 371 PHE A C 1
ATOM 2889 O O . PHE A 1 371 ? 13.569 -16.935 0.514 1.00 98.19 371 PHE A O 1
ATOM 2896 N N . ARG A 1 372 ? 12.776 -16.654 -1.569 1.00 97.94 372 ARG A N 1
ATOM 2897 C CA . ARG A 1 372 ? 11.366 -16.729 -1.198 1.00 97.94 372 ARG A CA 1
ATOM 2898 C C . ARG A 1 372 ? 10.528 -17.221 -2.371 1.00 97.94 372 ARG A C 1
ATOM 2900 O O . ARG A 1 372 ? 10.408 -16.533 -3.387 1.00 97.94 372 ARG A O 1
ATOM 2907 N N . ALA A 1 373 ? 9.854 -18.347 -2.150 1.00 98.06 373 ALA A N 1
ATOM 2908 C CA . ALA A 1 373 ? 8.786 -18.831 -3.014 1.00 98.06 373 ALA A CA 1
ATOM 2909 C C . ALA A 1 373 ? 7.659 -17.783 -3.164 1.00 98.06 373 ALA A C 1
ATOM 2911 O O . ALA A 1 373 ? 7.523 -16.897 -2.313 1.00 98.06 373 ALA A O 1
ATOM 2912 N N . PRO A 1 374 ? 6.822 -17.878 -4.211 1.00 98.25 374 PRO A N 1
ATOM 2913 C CA . PRO A 1 374 ? 5.726 -16.943 -4.435 1.00 98.25 374 PRO A CA 1
ATOM 2914 C C . PRO A 1 374 ? 4.834 -16.743 -3.202 1.00 98.25 374 PRO A C 1
ATOM 2916 O O . PRO A 1 374 ? 4.289 -17.690 -2.636 1.00 98.25 374 PRO A O 1
ATOM 2919 N N . ALA A 1 375 ? 4.655 -15.485 -2.815 1.00 96.62 375 ALA A N 1
ATOM 2920 C CA . ALA A 1 375 ? 3.766 -15.045 -1.750 1.00 96.62 375 ALA A CA 1
ATOM 2921 C C . ALA A 1 375 ? 2.750 -14.048 -2.308 1.00 96.62 375 ALA A C 1
ATOM 2923 O O . ALA A 1 375 ? 3.062 -13.272 -3.206 1.00 96.62 375 ALA A O 1
ATOM 2924 N N . ARG A 1 376 ? 1.532 -14.037 -1.764 1.00 93.75 376 ARG A N 1
ATOM 2925 C CA . ARG A 1 376 ? 0.492 -13.115 -2.225 1.00 93.75 376 ARG A CA 1
ATOM 2926 C C . ARG A 1 376 ? 0.834 -11.672 -1.856 1.00 93.75 376 ARG A C 1
ATOM 2928 O O . ARG A 1 376 ? 1.126 -11.370 -0.699 1.00 93.75 376 ARG A O 1
ATOM 2935 N N . VAL A 1 377 ? 0.738 -10.790 -2.841 1.00 90.75 377 VAL A N 1
ATOM 2936 C CA . VAL A 1 377 ? 0.689 -9.343 -2.659 1.00 90.75 377 VAL A CA 1
ATOM 2937 C C . VAL A 1 377 ? -0.747 -8.967 -2.330 1.00 90.75 377 VAL A C 1
ATOM 2939 O O . VAL A 1 377 ? -1.687 -9.352 -3.027 1.00 90.75 377 VAL A O 1
ATOM 2942 N N . ILE A 1 378 ? -0.923 -8.220 -1.251 1.00 83.75 378 ILE A N 1
ATOM 2943 C CA . ILE A 1 378 ? -2.221 -7.688 -0.846 1.00 83.75 378 ILE A CA 1
ATOM 2944 C C . ILE A 1 378 ? -2.162 -6.166 -0.796 1.00 83.75 378 ILE A C 1
ATOM 2946 O O . ILE A 1 378 ? -1.103 -5.571 -0.567 1.00 83.75 378 ILE A O 1
ATOM 2950 N N . THR A 1 379 ? -3.313 -5.538 -1.005 1.00 72.00 379 THR A N 1
ATOM 2951 C CA . THR A 1 379 ? -3.476 -4.117 -0.702 1.00 72.00 379 THR A CA 1
ATOM 2952 C C . THR A 1 379 ? -3.769 -3.938 0.764 1.00 72.00 379 THR A C 1
ATOM 2954 O O . THR A 1 379 ? -4.470 -4.742 1.366 1.00 72.00 379 THR A O 1
ATOM 2957 N N . GLY A 1 380 ? -3.194 -2.877 1.314 1.00 65.31 380 GLY A N 1
ATOM 2958 C CA . GLY A 1 380 ? -3.312 -2.530 2.718 1.00 65.31 380 GLY A CA 1
ATOM 2959 C C . GLY A 1 380 ? -1.992 -2.690 3.467 1.00 65.31 380 GLY A C 1
ATOM 2960 O O . GLY A 1 380 ? -1.168 -3.574 3.214 1.00 65.31 380 GLY A O 1
ATOM 2961 N N . ARG A 1 381 ? -1.787 -1.818 4.441 1.00 56.50 381 ARG A N 1
ATOM 2962 C CA . ARG A 1 381 ? -2.337 -2.142 5.755 1.00 56.50 381 ARG A CA 1
ATOM 2963 C C . ARG A 1 381 ? -3.508 -1.259 6.002 1.00 56.50 381 ARG A C 1
ATOM 2965 O O . ARG A 1 381 ? -3.481 -0.189 5.363 1.00 56.50 381 ARG A O 1
#

Organism: NCBI:txid670154

Solvent-accessible surface area (backbone atoms only — not comparable to full-atom values): 19362 Å² total; per-residue (Å²): 139,84,85,82,82,82,81,79,80,80,78,80,78,77,79,74,71,69,70,68,49,71,78,68,68,48,45,77,40,79,54,55,70,72,46,45,53,45,50,54,54,10,49,50,50,43,53,39,38,61,51,87,37,30,69,57,39,30,50,17,44,52,67,14,45,43,40,78,47,84,83,54,52,36,64,52,53,48,50,46,50,62,70,29,58,67,46,30,44,37,33,41,86,56,62,95,92,44,58,61,44,64,41,94,87,42,86,32,39,35,40,34,17,44,63,50,54,64,76,48,54,52,43,58,51,19,7,54,52,46,21,40,21,29,44,72,70,69,46,60,52,83,93,34,41,91,81,35,46,49,25,48,15,17,47,32,45,28,45,12,34,20,61,42,71,54,43,42,42,59,67,43,69,20,58,90,87,56,77,72,60,58,69,71,75,60,69,56,36,84,44,42,50,22,23,20,19,27,37,90,78,57,37,25,37,39,36,34,74,88,38,23,29,30,24,7,37,84,48,20,42,40,54,72,34,81,44,38,64,40,48,63,50,100,86,56,61,75,88,37,43,45,23,22,18,19,29,36,90,75,56,34,26,39,39,35,31,52,88,40,36,32,30,24,8,36,82,53,30,32,41,76,72,33,80,73,44,65,40,42,64,47,91,94,60,54,56,79,43,43,36,19,18,19,19,23,39,82,77,56,41,20,39,40,32,30,60,87,41,29,28,24,28,12,38,87,50,29,32,32,75,74,32,66,75,41,69,37,45,61,45,93,95,58,54,52,84,41,39,40,18,18,23,21,27,32,79,75,63,34,27,35,41,32,27,52,89,29,32,28,23,25,12,38,88,48,34,26,28,76,77,29,66,74,40,68,43,41,37,28,49

pLDDT: mean 91.61, std 11.23, range [42.94, 98.81]